Protein AF-0000000087550862 (afdb_homodimer)

InterPro domains:
  IPR000086 NUDIX hydrolase domain [PF00293] (24-166)
  IPR000086 NUDIX hydrolase domain [PS51462] (22-173)
  IPR015797 NUDIX hydrolase-like domain superfamily [SSF55811] (24-175)
  IPR036388 Winged helix-like DNA-binding domain superfamily [G3DSA:1.10.10.10] (176-254)
  IPR036390 Winged helix DNA-binding domain superfamily [SSF46785] (183-249)
  IPR054105 NrtR, DNA-binding winged helix domain [PF21906] (185-243)

Structure (mmCIF, N/CA/C/O backbone):
data_AF-0000000087550862-model_v1
#
loop_
_entity.id
_entity.type
_entity.pdbx_description
1 polymer 'NUDIX domain-containing protein'
#
loop_
_atom_site.group_PDB
_atom_site.id
_atom_site.type_symbol
_atom_site.label_atom_id
_atom_site.label_alt_id
_atom_site.label_comp_id
_atom_site.label_asym_id
_atom_site.label_entity_id
_atom_site.label_seq_id
_atom_site.pdbx_PDB_ins_code
_atom_site.Cartn_x
_atom_site.Cartn_y
_atom_site.Cartn_z
_atom_site.occupancy
_atom_site.B_iso_or_equiv
_atom_site.auth_seq_id
_atom_site.auth_comp_id
_atom_site.auth_asym_id
_atom_site.auth_atom_id
_atom_site.pdbx_PDB_model_num
ATOM 1 N N . MET A 1 1 ? -1.981 -20.734 10.977 1 34.66 1 MET A N 1
ATOM 2 C CA . MET A 1 1 ? -3.361 -20.25 10.992 1 34.66 1 MET A CA 1
ATOM 3 C C . MET A 1 1 ? -4.34 -21.406 10.766 1 34.66 1 MET A C 1
ATOM 5 O O . MET A 1 1 ? -4.234 -22.125 9.766 1 34.66 1 MET A O 1
ATOM 9 N N . LYS A 1 2 ? -5.055 -21.75 11.742 1 40.44 2 LYS A N 1
ATOM 10 C CA . LYS A 1 2 ? -5.965 -22.875 11.664 1 40.44 2 LYS A CA 1
ATOM 11 C C . LYS A 1 2 ? -7.051 -22.641 10.617 1 40.44 2 LYS A C 1
ATOM 13 O O . LYS A 1 2 ? -7.824 -21.688 10.719 1 40.44 2 LYS A O 1
ATOM 18 N N . ILE A 1 3 ? -6.895 -23.094 9.32 1 46.69 3 ILE A N 1
ATOM 19 C CA . ILE A 1 3 ? -7.953 -23.062 8.32 1 46.69 3 ILE A CA 1
ATOM 20 C C . ILE A 1 3 ? -9.203 -23.75 8.875 1 46.69 3 ILE A C 1
ATOM 22 O O . ILE A 1 3 ? -9.148 -24.922 9.266 1 46.69 3 ILE A O 1
ATOM 26 N N . ILE A 1 4 ? -10.07 -22.984 9.398 1 49.31 4 ILE A N 1
ATOM 27 C CA . ILE A 1 4 ? -11.312 -23.531 9.922 1 49.31 4 ILE A CA 1
ATOM 28 C C . ILE A 1 4 ? -12.156 -24.094 8.781 1 49.31 4 ILE A C 1
ATOM 30 O O . ILE A 1 4 ? -12.539 -23.344 7.863 1 49.31 4 ILE A O 1
ATOM 34 N N . ASP A 1 5 ? -12.375 -25.328 8.586 1 55.84 5 ASP A N 1
ATOM 35 C CA . ASP A 1 5 ? -13.141 -26.125 7.645 1 55.84 5 ASP A CA 1
ATOM 36 C C . ASP A 1 5 ? -14.477 -25.469 7.312 1 55.84 5 ASP A C 1
ATOM 38 O O . ASP A 1 5 ? -14.922 -25.5 6.164 1 55.84 5 ASP A O 1
ATOM 42 N N . SER A 1 6 ? -15.078 -24.766 8.297 1 58.38 6 SER A N 1
ATOM 43 C CA . SER A 1 6 ? -16.438 -24.266 8.117 1 58.38 6 SER A CA 1
ATOM 44 C C . SER A 1 6 ? -16.453 -23.078 7.156 1 58.38 6 SER A C 1
ATOM 46 O O . SER A 1 6 ? -17.516 -22.734 6.613 1 58.38 6 SER A O 1
ATOM 48 N N . LYS A 1 7 ? -15.406 -22.641 6.781 1 65.81 7 LYS A N 1
ATOM 49 C CA . LYS A 1 7 ? -15.383 -21.438 5.949 1 65.81 7 LYS A CA 1
ATOM 50 C C . LYS A 1 7 ? -15.016 -21.766 4.508 1 65.81 7 LYS A C 1
ATOM 52 O O . LYS A 1 7 ? -14.977 -20.891 3.65 1 65.81 7 LYS A O 1
ATOM 57 N N . ILE A 1 8 ? -14.906 -22.953 4.234 1 59.59 8 ILE A N 1
ATOM 58 C CA . ILE A 1 8 ? -14.578 -23.344 2.867 1 59.59 8 ILE A CA 1
ATOM 59 C C . ILE A 1 8 ? -15.852 -23.391 2.027 1 59.59 8 ILE A C 1
ATOM 61 O O . ILE A 1 8 ? -16.781 -24.156 2.338 1 59.59 8 ILE A O 1
ATOM 65 N N . LYS A 1 9 ? -16.062 -22.422 1.216 1 60.03 9 LYS A N 1
ATOM 66 C CA . LYS A 1 9 ? -17.188 -22.406 0.282 1 60.03 9 LYS A CA 1
ATOM 67 C C . LYS A 1 9 ? -16.734 -22.812 -1.121 1 60.03 9 LYS A C 1
ATOM 69 O O . LYS A 1 9 ? -15.852 -22.172 -1.702 1 60.03 9 LYS A O 1
ATOM 74 N N . GLN A 1 10 ? -17.359 -23.891 -1.546 1 60.06 10 GLN A N 1
ATOM 75 C CA . GLN A 1 10 ? -16.859 -24.531 -2.76 1 60.06 10 GLN A CA 1
ATOM 76 C C . GLN A 1 10 ? -17.688 -24.125 -3.977 1 60.06 10 GLN A C 1
ATOM 78 O O . GLN A 1 10 ? -17.188 -24.125 -5.105 1 60.06 10 GLN A O 1
ATOM 83 N N . THR A 1 11 ? -18.984 -23.703 -3.637 1 67.5 11 THR A N 1
ATOM 84 C CA . THR A 1 11 ? -19.844 -23.422 -4.793 1 67.5 11 THR A CA 1
ATOM 85 C C . THR A 1 11 ? -20.344 -21.984 -4.77 1 67.5 11 THR A C 1
ATOM 87 O O . THR A 1 11 ? -20.375 -21.344 -3.713 1 67.5 11 THR A O 1
ATOM 90 N N . LEU A 1 12 ? -20.703 -21.516 -5.922 1 74.69 12 LEU A N 1
ATOM 91 C CA . LEU A 1 12 ? -21.281 -20.188 -6.055 1 74.69 12 LEU A CA 1
ATOM 92 C C . LEU A 1 12 ? -22.547 -20.062 -5.223 1 74.69 12 LEU A C 1
ATOM 94 O O . LEU A 1 12 ? -22.797 -19.016 -4.609 1 74.69 12 LEU A O 1
ATOM 98 N N . GLN A 1 13 ? -23.328 -21.156 -5.234 1 76.19 13 GLN A N 1
ATOM 99 C CA . GLN A 1 13 ? -24.547 -21.172 -4.445 1 76.19 13 GLN A CA 1
ATOM 100 C C . GLN A 1 13 ? -24.25 -20.984 -2.959 1 76.19 13 GLN A C 1
ATOM 102 O O . GLN A 1 13 ? -24.922 -20.219 -2.273 1 76.19 13 GLN A O 1
ATOM 107 N N . GLU A 1 14 ? -23.234 -21.688 -2.529 1 76.94 14 GLU A N 1
ATOM 108 C CA . GLU A 1 14 ? -22.828 -21.578 -1.131 1 76.94 14 GLU A CA 1
ATOM 109 C C . GLU A 1 14 ? -22.375 -20.156 -0.799 1 76.94 14 GLU A C 1
ATOM 111 O O . GLU A 1 14 ? -22.656 -19.641 0.286 1 76.94 14 GLU A O 1
ATOM 116 N N . LEU A 1 15 ? -21.75 -19.562 -1.685 1 77.25 15 LEU A N 1
ATOM 117 C CA . LEU A 1 15 ? -21.281 -18.203 -1.495 1 77.25 15 LEU A CA 1
ATOM 118 C C . LEU A 1 15 ? -22.438 -17.219 -1.394 1 77.25 15 LEU A C 1
ATOM 120 O O . LEU A 1 15 ? -22.438 -16.344 -0.538 1 77.25 15 LEU A O 1
ATOM 124 N N . ILE A 1 16 ? -23.438 -17.469 -2.184 1 77.06 16 ILE A N 1
ATOM 125 C CA . ILE A 1 16 ? -24.609 -16.594 -2.205 1 77.06 16 ILE A CA 1
ATOM 126 C C . ILE A 1 16 ? -25.406 -16.766 -0.916 1 77.06 16 ILE A C 1
ATOM 128 O O . ILE A 1 16 ? -25.953 -15.797 -0.374 1 77.06 16 ILE A O 1
ATOM 132 N N . ASP A 1 17 ? -25.375 -17.953 -0.475 1 78.75 17 ASP A N 1
ATOM 133 C CA . ASP A 1 17 ? -26.188 -18.281 0.695 1 78.75 17 ASP A CA 1
ATOM 134 C C . ASP A 1 17 ? -25.5 -17.828 1.981 1 78.75 17 ASP A C 1
ATOM 136 O O . ASP A 1 17 ? -26.141 -17.734 3.033 1 78.75 17 ASP A O 1
ATOM 140 N N . THR A 1 18 ? -24.234 -17.609 1.906 1 79.31 18 THR A N 1
ATOM 141 C CA . THR A 1 18 ? -23.469 -17.203 3.08 1 79.31 18 THR A CA 1
ATOM 142 C C . THR A 1 18 ? -23.812 -15.766 3.467 1 79.31 18 THR A C 1
ATOM 144 O O . THR A 1 18 ? -23.734 -14.859 2.633 1 79.31 18 THR A O 1
ATOM 147 N N . LYS A 1 19 ? -24.234 -15.547 4.664 1 77.69 19 LYS A N 1
ATOM 148 C CA . LYS A 1 19 ? -24.672 -14.234 5.129 1 77.69 19 LYS A CA 1
ATOM 149 C C . LYS A 1 19 ? -23.578 -13.547 5.938 1 77.69 19 LYS A C 1
ATOM 151 O O . LYS A 1 19 ? -23.672 -12.352 6.234 1 77.69 19 LYS A O 1
ATOM 156 N N . ASN A 1 20 ? -22.547 -14.172 6.148 1 86.56 20 ASN A N 1
ATOM 157 C CA . ASN A 1 20 ? -21.578 -13.633 7.102 1 86.56 20 ASN A CA 1
ATOM 158 C C . ASN A 1 20 ? -20.406 -12.977 6.395 1 86.56 20 ASN A C 1
ATOM 160 O O . ASN A 1 20 ? -19.375 -12.688 7.016 1 86.56 20 ASN A O 1
ATOM 164 N N . PHE A 1 21 ? -20.578 -12.656 5.16 1 89.38 21 PHE A N 1
ATOM 165 C CA . PHE A 1 21 ? -19.547 -11.93 4.438 1 89.38 21 PHE A CA 1
ATOM 166 C C . PHE A 1 21 ? -19.688 -10.43 4.648 1 89.38 21 PHE A C 1
ATOM 168 O O . PHE A 1 21 ? -20.797 -9.93 4.883 1 89.38 21 PHE A O 1
ATOM 175 N N . VAL A 1 22 ? -18.562 -9.742 4.672 1 89.19 22 VAL A N 1
ATOM 176 C CA . VAL A 1 22 ? -18.609 -8.297 4.52 1 89.19 22 VAL A CA 1
ATOM 177 C C . VAL A 1 22 ? -19.047 -7.938 3.102 1 89.19 22 VAL A C 1
ATOM 179 O O . VAL A 1 22 ? -18.359 -8.234 2.131 1 89.19 22 VAL A O 1
ATOM 182 N N . PRO A 1 23 ? -20.172 -7.316 2.988 1 88.31 23 PRO A N 1
ATOM 183 C CA . PRO A 1 23 ? -20.688 -7.039 1.645 1 88.31 23 PRO A CA 1
ATOM 184 C C . PRO A 1 23 ? -19.719 -6.199 0.808 1 88.31 23 PRO A C 1
ATOM 186 O O . PRO A 1 23 ? -19.094 -5.273 1.329 1 88.31 23 PRO A O 1
ATOM 189 N N . GLN A 1 24 ? -19.531 -6.574 -0.442 1 89.19 24 GLN A N 1
ATOM 190 C CA . GLN A 1 24 ? -18.875 -5.809 -1.49 1 89.19 24 GLN A CA 1
ATOM 191 C C . GLN A 1 24 ? -17.359 -5.762 -1.264 1 89.19 24 GLN A C 1
ATOM 193 O O . GLN A 1 24 ? -16.656 -4.945 -1.867 1 89.19 24 GLN A O 1
ATOM 198 N N . ILE A 1 25 ? -16.844 -6.586 -0.329 1 92.31 25 ILE A N 1
ATOM 199 C CA . ILE A 1 25 ? -15.406 -6.605 -0.073 1 92.31 25 ILE A CA 1
ATOM 200 C C . ILE A 1 25 ? -14.828 -7.957 -0.487 1 92.31 25 ILE A C 1
ATOM 202 O O . ILE A 1 25 ? -15.414 -9.008 -0.192 1 92.31 25 ILE A O 1
ATOM 206 N N . SER A 1 26 ? -13.766 -7.934 -1.216 1 93.69 26 SER A N 1
ATOM 207 C CA . SER A 1 26 ? -13.031 -9.133 -1.604 1 93.69 26 SER A CA 1
ATOM 208 C C . SER A 1 26 ? -11.531 -8.953 -1.401 1 93.69 26 SER A C 1
ATOM 210 O O . SER A 1 26 ? -11.062 -7.852 -1.112 1 93.69 26 SER A O 1
ATOM 212 N N . VAL A 1 27 ? -10.828 -10.023 -1.396 1 96.75 27 VAL A N 1
ATOM 213 C CA . VAL A 1 27 ? -9.367 -10.031 -1.475 1 96.75 27 VAL A CA 1
ATOM 214 C C . VAL A 1 27 ? -8.922 -10.758 -2.742 1 96.75 27 VAL A C 1
ATOM 216 O O . VAL A 1 27 ? -9.594 -11.68 -3.205 1 96.75 27 VAL A O 1
ATOM 219 N N . ASP A 1 28 ? -7.879 -10.328 -3.312 1 97 28 ASP A N 1
ATOM 220 C CA . ASP A 1 28 ? -7.23 -10.977 -4.445 1 97 28 ASP A CA 1
ATOM 221 C C . ASP A 1 28 ? -5.73 -11.148 -4.199 1 97 28 ASP A C 1
ATOM 223 O O . ASP A 1 28 ? -5.074 -10.227 -3.703 1 97 28 ASP A O 1
ATOM 227 N N . CYS A 1 29 ? -5.234 -12.289 -4.488 1 97.62 29 CYS A N 1
ATOM 228 C CA . CYS A 1 29 ? -3.828 -12.594 -4.258 1 97.62 29 CYS A CA 1
ATOM 229 C C . CYS A 1 29 ? -3.064 -12.672 -5.574 1 97.62 29 CYS A C 1
ATOM 231 O O . CYS A 1 29 ? -3.361 -13.523 -6.418 1 97.62 29 CYS A O 1
ATOM 233 N N . THR A 1 30 ? -2.115 -11.812 -5.773 1 98.19 30 THR A N 1
ATOM 234 C CA . THR A 1 30 ? -1.191 -11.852 -6.898 1 98.19 30 THR A CA 1
ATOM 235 C C . THR A 1 30 ? 0.086 -12.594 -6.527 1 98.19 30 THR A C 1
ATOM 237 O O . THR A 1 30 ? 1.026 -12 -5.996 1 98.19 30 THR A O 1
ATOM 240 N N . ILE A 1 31 ? 0.145 -13.891 -6.793 1 96.62 31 ILE A N 1
ATOM 241 C CA . ILE A 1 31 ? 1.309 -14.695 -6.445 1 96.62 31 ILE A CA 1
ATOM 242 C C . ILE A 1 31 ? 2.277 -14.742 -7.629 1 96.62 31 ILE A C 1
ATOM 244 O O . ILE A 1 31 ? 2.016 -15.406 -8.625 1 96.62 31 ILE A O 1
ATOM 248 N N . PHE A 1 32 ? 3.367 -14.047 -7.48 1 96.81 32 PHE A N 1
ATOM 249 C CA . PHE A 1 32 ? 4.422 -14.078 -8.484 1 96.81 32 PHE A CA 1
ATOM 250 C C . PHE A 1 32 ? 5.355 -15.258 -8.258 1 96.81 32 PHE A C 1
ATOM 252 O O . PHE A 1 32 ? 5.656 -15.609 -7.117 1 96.81 32 PHE A O 1
ATOM 259 N N . GLY A 1 33 ? 5.73 -15.828 -9.336 1 95.06 33 GLY A N 1
ATOM 260 C CA . GLY A 1 33 ? 6.684 -16.938 -9.312 1 95.06 33 GLY A CA 1
ATOM 261 C C . GLY A 1 33 ? 7.902 -16.688 -10.18 1 95.06 33 GLY A C 1
ATOM 262 O O . GLY A 1 33 ? 7.781 -16.219 -11.312 1 95.06 33 GLY A O 1
ATOM 263 N N . PHE A 1 34 ? 9.008 -16.984 -9.609 1 94.44 34 PHE A N 1
ATOM 264 C CA . PHE A 1 34 ? 10.266 -16.844 -10.336 1 94.44 34 PHE A CA 1
ATOM 265 C C . PHE A 1 34 ? 11.016 -18.172 -10.367 1 94.44 34 PHE A C 1
ATOM 267 O O . PHE A 1 34 ? 11.211 -18.812 -9.328 1 94.44 34 PHE A O 1
ATOM 274 N N . HIS A 1 35 ? 11.383 -18.594 -11.555 1 92.19 35 HIS A N 1
ATOM 275 C CA . HIS A 1 35 ? 12.258 -19.734 -11.766 1 92.19 35 HIS A CA 1
ATOM 276 C C . HIS A 1 35 ? 12.922 -19.672 -13.133 1 92.19 35 HIS A C 1
ATOM 278 O O . HIS A 1 35 ? 12.273 -19.375 -14.141 1 92.19 35 HIS A O 1
ATOM 284 N N . ASN A 1 36 ? 14.242 -19.922 -13.156 1 91.25 36 ASN A N 1
ATOM 285 C CA . ASN A 1 36 ? 15 -19.969 -14.406 1 91.25 36 ASN A CA 1
ATOM 286 C C . ASN A 1 36 ? 14.828 -18.688 -15.211 1 91.25 36 ASN A C 1
ATOM 288 O O . ASN A 1 36 ? 14.5 -18.734 -16.406 1 91.25 36 ASN A O 1
ATOM 292 N N . ASN A 1 37 ? 14.836 -17.578 -14.57 1 92.75 37 ASN A N 1
ATOM 293 C CA . ASN A 1 37 ? 14.844 -16.234 -15.164 1 92.75 37 ASN A CA 1
ATOM 294 C C . ASN A 1 37 ? 13.523 -15.922 -15.852 1 92.75 37 ASN A C 1
ATOM 296 O O . ASN A 1 37 ? 13.492 -15.219 -16.859 1 92.75 37 ASN A O 1
ATOM 300 N N . ILE A 1 38 ? 12.5 -16.547 -15.383 1 94.44 38 ILE A N 1
ATOM 301 C CA . ILE A 1 38 ? 11.156 -16.266 -15.867 1 94.44 38 ILE A CA 1
ATOM 302 C C . ILE A 1 38 ? 10.266 -15.859 -14.695 1 94.44 38 ILE A C 1
ATOM 304 O O . ILE A 1 38 ? 10.312 -16.469 -13.625 1 94.44 38 ILE A O 1
ATOM 308 N N . LEU A 1 39 ? 9.586 -14.766 -14.875 1 96.5 39 LEU A N 1
ATOM 309 C CA . LEU A 1 39 ? 8.617 -14.305 -13.883 1 96.5 39 LEU A CA 1
ATOM 310 C C . LEU A 1 39 ? 7.191 -14.602 -14.328 1 96.5 39 LEU A C 1
ATOM 312 O O . LEU A 1 39 ? 6.785 -14.203 -15.422 1 96.5 39 LEU A O 1
ATOM 316 N N . LYS A 1 40 ? 6.484 -15.312 -13.531 1 96.56 40 LYS A N 1
ATOM 317 C CA . LYS A 1 40 ? 5.113 -15.711 -13.844 1 96.56 40 LYS A CA 1
ATOM 318 C C . LYS A 1 40 ? 4.16 -15.297 -12.727 1 96.56 40 LYS A C 1
ATOM 320 O O . LYS A 1 40 ? 4.594 -14.836 -11.664 1 96.56 40 LYS A O 1
ATOM 325 N N . VAL A 1 41 ? 2.918 -15.328 -13 1 97.5 41 VAL A N 1
ATOM 326 C CA . VAL A 1 41 ? 1.868 -15.102 -12.016 1 97.5 41 VAL A CA 1
ATOM 327 C C . VAL A 1 41 ? 0.888 -16.266 -12.023 1 97.5 41 VAL A C 1
ATOM 329 O O . VAL A 1 41 ? 0.574 -16.828 -13.078 1 97.5 41 VAL A O 1
ATOM 332 N N . LEU A 1 42 ? 0.407 -16.656 -10.82 1 95.62 42 LEU A N 1
ATOM 333 C CA . LEU A 1 42 ? -0.523 -17.766 -10.664 1 95.62 42 LEU A CA 1
ATOM 334 C C . LEU A 1 42 ? -1.955 -17.328 -10.938 1 95.62 42 LEU A C 1
ATOM 336 O O . LEU A 1 42 ? -2.439 -16.359 -10.336 1 95.62 42 LEU A O 1
ATOM 340 N N . LEU A 1 43 ? -2.617 -18.016 -11.891 1 95.19 43 LEU A N 1
ATOM 341 C CA . LEU A 1 43 ? -3.992 -17.688 -12.242 1 95.19 43 LEU A CA 1
ATOM 342 C C . LEU A 1 43 ? -4.891 -18.922 -12.156 1 95.19 43 LEU A C 1
ATOM 344 O O . LEU A 1 43 ? -4.402 -20.047 -12.18 1 95.19 43 LEU A O 1
ATOM 348 N N . LEU A 1 44 ? -6.137 -18.641 -11.969 1 91.56 44 LEU A N 1
ATOM 349 C CA . LEU A 1 44 ? -7.18 -19.672 -11.961 1 91.56 44 LEU A CA 1
ATOM 350 C C . LEU A 1 44 ? -8.094 -19.516 -13.172 1 91.56 44 LEU A C 1
ATOM 352 O O . LEU A 1 44 ? -8.445 -18.391 -13.555 1 91.56 44 LEU A O 1
ATOM 356 N N . LYS A 1 45 ? -8.492 -20.609 -13.656 1 88.25 45 LYS A N 1
ATOM 357 C CA . LYS A 1 45 ? -9.375 -20.594 -14.82 1 88.25 45 LYS A CA 1
ATOM 358 C C . LYS A 1 45 ? -10.844 -20.609 -14.398 1 88.25 45 LYS A C 1
ATOM 360 O O . LYS A 1 45 ? -11.227 -21.375 -13.508 1 88.25 45 LYS A O 1
ATOM 365 N N . TYR A 1 46 ? -11.57 -19.641 -14.969 1 77.62 46 TYR A N 1
ATOM 366 C CA . TYR A 1 46 ? -13.031 -19.734 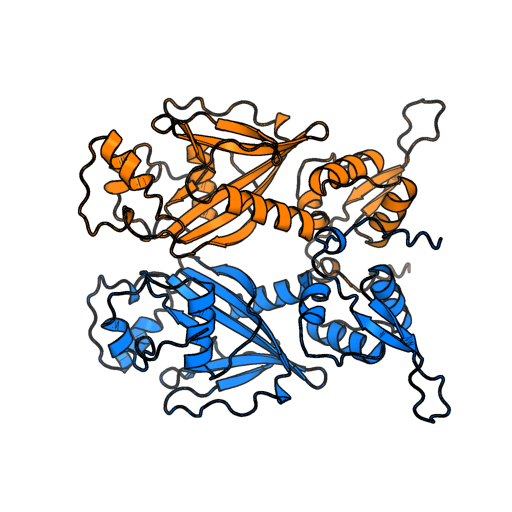-14.961 1 77.62 46 TYR A CA 1
ATOM 367 C C . TYR A 1 46 ? -13.523 -20.547 -16.156 1 77.62 46 TYR A C 1
ATOM 369 O O . TYR A 1 46 ? -13.688 -20.016 -17.25 1 77.62 46 TYR A O 1
ATOM 377 N N . HIS A 1 47 ? -13.852 -21.797 -15.961 1 68.94 47 HIS A N 1
ATOM 378 C CA . HIS A 1 47 ? -14.125 -22.719 -17.062 1 68.94 47 HIS A CA 1
ATOM 379 C C . HIS A 1 47 ? -15.367 -22.297 -17.844 1 68.94 47 HIS A C 1
ATOM 381 O O . HIS A 1 47 ? -15.383 -22.359 -19.062 1 68.94 47 HIS A O 1
ATOM 387 N N . ASP A 1 48 ? -16.281 -21.75 -17.188 1 73.81 48 ASP A N 1
ATOM 388 C CA . ASP A 1 48 ? -17.531 -21.406 -17.844 1 73.81 48 ASP A CA 1
ATOM 389 C C . ASP A 1 48 ? -17.359 -20.188 -18.75 1 73.81 48 ASP A C 1
ATOM 391 O O . ASP A 1 48 ? -18.156 -19.969 -19.656 1 73.81 48 ASP A O 1
ATOM 395 N N . LEU A 1 49 ? -16.344 -19.453 -18.641 1 78.06 49 LEU A N 1
ATOM 396 C CA . LEU A 1 49 ? -16.188 -18.188 -19.344 1 78.06 49 LEU A CA 1
ATOM 397 C C . LEU A 1 49 ? -14.867 -18.125 -20.109 1 78.06 49 LEU A C 1
ATOM 399 O O . LEU A 1 49 ? -14.602 -17.172 -20.828 1 78.06 49 LEU A O 1
ATOM 403 N N . ASP A 1 50 ? -14.078 -19.125 -20.047 1 84.5 50 ASP A N 1
ATOM 404 C CA . ASP A 1 50 ? -12.758 -19.141 -20.672 1 84.5 50 ASP A CA 1
ATOM 405 C C . ASP A 1 50 ? -11.953 -17.906 -20.281 1 84.5 50 ASP A C 1
ATOM 407 O O . ASP A 1 50 ? -11.383 -17.234 -21.141 1 84.5 50 ASP A O 1
ATOM 411 N N . LEU A 1 51 ? -12.117 -17.422 -19.188 1 90 51 LEU A N 1
ATOM 412 C CA . LEU A 1 51 ? -11.359 -16.312 -18.594 1 90 51 LEU A CA 1
ATOM 413 C C . LEU A 1 51 ? -10.492 -16.812 -17.438 1 90 51 LEU A C 1
ATOM 415 O O . LEU A 1 51 ? -10.742 -17.875 -16.891 1 90 51 LEU A O 1
ATOM 419 N N . TRP A 1 52 ? -9.461 -16.047 -17.203 1 93.25 52 TRP A N 1
ATOM 420 C CA . TRP A 1 52 ? -8.578 -16.328 -16.078 1 93.25 52 TRP A CA 1
ATOM 421 C C . TRP A 1 52 ? -8.664 -15.227 -15.016 1 93.25 52 TRP A C 1
ATOM 423 O O . TRP A 1 52 ? -8.945 -14.07 -15.344 1 93.25 52 TRP A O 1
ATOM 433 N N . SER A 1 53 ? -8.445 -15.617 -13.766 1 93.06 53 SER A N 1
ATOM 434 C CA . SER A 1 53 ? -8.508 -14.656 -12.664 1 93.06 53 SER A CA 1
ATOM 435 C C . SER A 1 53 ? -7.43 -14.938 -11.625 1 93.06 53 SER A C 1
ATOM 437 O O . SER A 1 53 ? -6.832 -16.016 -11.617 1 93.06 53 SER A O 1
ATOM 439 N N . LEU A 1 54 ? -7.156 -13.906 -10.852 1 96 54 LEU A N 1
ATOM 440 C CA . LEU A 1 54 ? -6.363 -14.094 -9.641 1 96 54 LEU A CA 1
ATOM 441 C C . LEU A 1 54 ? -7.125 -14.93 -8.617 1 96 54 LEU A C 1
ATOM 443 O O . LEU A 1 54 ? -8.352 -14.875 -8.555 1 96 54 LEU A O 1
ATOM 447 N N . PRO A 1 55 ? -6.379 -15.773 -7.848 1 94.5 55 PRO A N 1
ATOM 448 C CA . PRO A 1 55 ? -7.066 -16.344 -6.684 1 94.5 55 PRO A CA 1
ATOM 449 C C . PRO A 1 55 ? -7.625 -15.273 -5.746 1 94.5 55 PRO A C 1
ATOM 451 O O . PRO A 1 55 ? -6.875 -14.43 -5.258 1 94.5 55 PRO A O 1
ATOM 454 N N . GLY A 1 56 ? -8.844 -15.297 -5.543 1 93.25 56 GLY A N 1
ATOM 455 C CA . GLY A 1 56 ? -9.516 -14.32 -4.688 1 93.25 56 GLY A CA 1
ATOM 456 C C . GLY A 1 56 ? -10.82 -14.836 -4.113 1 93.25 56 GLY A C 1
ATOM 457 O O . GLY A 1 56 ? -11.219 -15.977 -4.379 1 93.25 56 GLY A O 1
ATOM 458 N N . GLY A 1 57 ? -11.43 -14.047 -3.299 1 92.5 57 GLY A N 1
ATOM 459 C CA . GLY A 1 57 ? -12.68 -14.414 -2.648 1 92.5 57 GLY A CA 1
ATOM 460 C C . GLY A 1 57 ? -13.18 -13.359 -1.678 1 92.5 57 GLY A C 1
ATOM 461 O O . GLY A 1 57 ? -12.664 -12.242 -1.652 1 92.5 57 GLY A O 1
ATOM 462 N N . PHE A 1 58 ? -14.203 -13.75 -0.978 1 92.81 58 PHE A N 1
ATOM 463 C CA . PHE A 1 58 ? -14.891 -12.812 -0.102 1 92.81 58 PHE A CA 1
ATOM 464 C C . PHE A 1 58 ? -14.336 -12.891 1.317 1 92.81 58 PHE A C 1
ATOM 466 O O . PHE A 1 58 ? -13.617 -13.828 1.658 1 92.81 58 PHE A O 1
ATOM 473 N N . VAL A 1 59 ? -14.625 -11.836 2.09 1 93.38 59 VAL A N 1
ATOM 474 C CA . VAL A 1 59 ? -14.109 -11.695 3.447 1 93.38 59 VAL A CA 1
ATOM 475 C C . VAL A 1 59 ? -15.234 -11.93 4.453 1 93.38 59 VAL A C 1
ATOM 477 O O . VAL A 1 59 ? -16.297 -11.312 4.355 1 93.38 59 VAL A O 1
ATOM 480 N N . PHE A 1 60 ? -15.008 -12.82 5.379 1 91.56 60 PHE A N 1
ATOM 481 C CA . PHE A 1 60 ? -15.969 -13.031 6.449 1 91.56 60 PHE A CA 1
ATOM 482 C C . PHE A 1 60 ? -15.914 -11.898 7.465 1 91.56 60 PHE A C 1
ATOM 484 O O . PHE A 1 60 ? -14.867 -11.281 7.66 1 91.56 60 PHE A O 1
ATOM 491 N N . ASN A 1 61 ? -16.984 -11.672 8.117 1 88.31 61 ASN A N 1
ATOM 492 C CA . ASN A 1 61 ? -17.078 -10.641 9.148 1 88.31 61 ASN A CA 1
ATOM 493 C C . ASN A 1 61 ? -16.156 -10.938 10.328 1 88.31 61 ASN A C 1
ATOM 495 O O . ASN A 1 61 ? -15.719 -10.016 11.016 1 88.31 61 ASN A O 1
ATOM 499 N N . ASP A 1 62 ? -15.836 -12.148 10.555 1 88.06 62 ASP A N 1
ATOM 500 C CA . ASP A 1 62 ? -15.102 -12.539 11.758 1 88.06 62 ASP A CA 1
ATOM 501 C C . ASP A 1 62 ? -13.656 -12.906 11.422 1 88.06 62 ASP A C 1
ATOM 503 O O . ASP A 1 62 ? -13.047 -13.734 12.102 1 88.06 62 ASP A O 1
ATOM 507 N N . GLU A 1 63 ? -13.078 -12.398 10.32 1 91.38 63 GLU A N 1
ATOM 508 C CA . GLU A 1 63 ? -11.672 -12.625 10 1 91.38 63 GLU A CA 1
ATOM 509 C C . GLU A 1 63 ? -11 -11.344 9.539 1 91.38 63 GLU A C 1
ATOM 511 O O . GLU A 1 63 ? -11.656 -10.445 9.008 1 91.38 63 GLU A O 1
ATOM 516 N N . ASP A 1 64 ? -9.742 -11.312 9.805 1 92 64 ASP A N 1
ATOM 517 C CA . ASP A 1 64 ? -8.938 -10.203 9.297 1 92 64 ASP A CA 1
ATOM 518 C C . ASP A 1 64 ? -8.719 -10.328 7.793 1 92 64 ASP A C 1
ATOM 520 O O . ASP A 1 64 ? -8.82 -11.414 7.23 1 92 64 ASP A O 1
ATOM 524 N N . LEU A 1 65 ? -8.422 -9.156 7.207 1 94.69 65 LEU A N 1
ATOM 525 C CA . LEU A 1 65 ? -8.188 -9.148 5.77 1 94.69 65 LEU A CA 1
ATOM 526 C C . LEU A 1 65 ? -7.066 -10.109 5.395 1 94.69 65 LEU A C 1
ATOM 528 O O . LEU A 1 65 ? -7.184 -10.859 4.426 1 94.69 65 LEU A O 1
ATOM 532 N N . ARG A 1 66 ? -6.012 -10.117 6.137 1 94.38 66 ARG A N 1
ATOM 533 C CA . ARG A 1 66 ? -4.887 -11 5.844 1 94.38 66 ARG A CA 1
ATOM 534 C C . ARG A 1 66 ? -5.293 -12.461 5.984 1 94.38 66 ARG A C 1
ATOM 536 O O . ARG A 1 66 ? -4.871 -13.305 5.191 1 94.38 66 ARG A O 1
ATOM 543 N N . GLU A 1 67 ? -6.016 -12.75 7.008 1 94.31 67 GLU A N 1
ATOM 544 C CA . GLU A 1 67 ? -6.516 -14.109 7.203 1 94.31 67 GLU A CA 1
ATOM 545 C C . GLU A 1 67 ? -7.41 -14.539 6.043 1 94.31 67 GLU A C 1
ATOM 547 O O . GLU A 1 67 ? -7.336 -15.688 5.59 1 94.31 67 GLU A O 1
ATOM 552 N N . ALA A 1 68 ? -8.266 -13.625 5.629 1 95.06 68 ALA A N 1
ATOM 553 C CA . ALA A 1 68 ? -9.117 -13.906 4.48 1 95.06 68 ALA A CA 1
ATOM 554 C C . ALA A 1 68 ? -8.281 -14.227 3.242 1 95.06 68 ALA A C 1
ATOM 556 O O . ALA A 1 68 ? -8.562 -15.18 2.521 1 95.06 68 ALA A O 1
ATOM 557 N N . ALA A 1 69 ? -7.234 -13.438 3.01 1 96.62 69 ALA A N 1
ATOM 558 C CA . ALA A 1 69 ? -6.367 -13.648 1.854 1 96.62 69 ALA A CA 1
ATOM 559 C C . ALA A 1 69 ? -5.699 -15.016 1.911 1 96.62 69 ALA A C 1
ATOM 561 O O . ALA A 1 69 ? -5.699 -15.758 0.922 1 96.62 69 ALA A O 1
ATOM 562 N N . ALA A 1 70 ? -5.191 -15.336 3.094 1 95.44 70 ALA A N 1
ATOM 563 C CA . ALA A 1 70 ? -4.539 -16.625 3.27 1 95.44 70 ALA A CA 1
ATOM 564 C C . ALA A 1 70 ? -5.531 -17.781 3.09 1 95.44 70 ALA A C 1
ATOM 566 O O . ALA A 1 70 ? -5.219 -18.781 2.445 1 95.44 70 ALA A O 1
ATOM 567 N N . ARG A 1 71 ? -6.699 -17.625 3.658 1 93.81 71 ARG A N 1
ATOM 568 C CA . ARG A 1 71 ? -7.723 -18.656 3.564 1 93.81 71 ARG A CA 1
ATOM 569 C C . ARG A 1 71 ? -8.141 -18.891 2.115 1 93.81 71 ARG A C 1
ATOM 571 O O . ARG A 1 71 ? -8.172 -20.031 1.648 1 93.81 71 ARG A O 1
ATOM 578 N N . VAL A 1 72 ? -8.445 -17.844 1.399 1 92.69 72 VAL A N 1
ATOM 579 C CA . VAL A 1 72 ? -8.914 -17.922 0.021 1 92.69 72 VAL A CA 1
ATOM 580 C C . VAL A 1 72 ? -7.824 -18.531 -0.861 1 92.69 72 VAL A C 1
ATOM 582 O O . VAL A 1 72 ? -8.102 -19.359 -1.724 1 92.69 72 VAL A O 1
ATOM 585 N N . LEU A 1 73 ? -6.594 -18.109 -0.624 1 92.94 73 LEU A N 1
ATOM 586 C CA . LEU A 1 73 ? -5.469 -18.656 -1.386 1 92.94 73 LEU A CA 1
ATOM 587 C C . LEU A 1 73 ? -5.352 -20.156 -1.192 1 92.94 73 LEU A C 1
ATOM 589 O O . LEU A 1 73 ? -5.195 -20.906 -2.162 1 92.94 73 LEU A O 1
ATOM 593 N N . TYR A 1 74 ? -5.48 -20.562 -0.014 1 91.19 74 TYR A N 1
ATOM 594 C CA . TYR A 1 74 ? -5.398 -21.984 0.287 1 91.19 74 TYR A CA 1
ATOM 595 C C . TYR A 1 74 ? -6.559 -22.75 -0.343 1 91.19 74 TYR A C 1
ATOM 597 O O . TYR A 1 74 ? -6.363 -23.797 -0.948 1 91.19 74 TYR A O 1
ATOM 605 N N . GLU A 1 75 ? -7.684 -22.203 -0.215 1 86.81 75 GLU A N 1
ATOM 606 C CA . GLU A 1 75 ? -8.883 -22.828 -0.752 1 86.81 75 GLU A CA 1
ATOM 607 C C . GLU A 1 75 ? -8.773 -23.031 -2.262 1 86.81 75 GLU A C 1
ATOM 609 O O . GLU A 1 75 ? -9.18 -24.078 -2.785 1 86.81 75 GLU A O 1
ATOM 614 N N . ARG A 1 76 ? -8.195 -22.047 -2.869 1 87.19 76 ARG A N 1
ATOM 615 C CA . ARG A 1 76 ? -8.219 -22.031 -4.328 1 87.19 76 ARG A CA 1
ATOM 616 C C . ARG A 1 76 ? -7 -22.75 -4.902 1 87.19 76 ARG A C 1
ATOM 618 O O . ARG A 1 76 ? -7.059 -23.297 -6.004 1 87.19 76 ARG A O 1
ATOM 625 N N . THR A 1 77 ? -5.836 -22.734 -4.18 1 88 77 THR A N 1
ATOM 626 C CA . THR A 1 77 ? -4.59 -23.172 -4.801 1 88 77 THR A CA 1
ATOM 627 C C . THR A 1 77 ? -3.867 -24.188 -3.918 1 88 77 THR A C 1
ATOM 629 O O . THR A 1 77 ? -2.912 -24.828 -4.355 1 88 77 THR A O 1
ATOM 632 N N . HIS A 1 78 ? -4.254 -24.297 -2.666 1 87.88 78 HIS A N 1
ATOM 633 C CA . HIS A 1 78 ? -3.635 -25.156 -1.657 1 87.88 78 HIS A CA 1
ATOM 634 C C . HIS A 1 78 ? -2.275 -24.609 -1.234 1 87.88 78 HIS A C 1
ATOM 636 O O . HIS A 1 78 ? -1.534 -25.266 -0.507 1 87.88 78 HIS A O 1
ATOM 642 N N . LEU A 1 79 ? -1.953 -23.469 -1.735 1 89.06 79 LEU A N 1
ATOM 643 C CA . LEU A 1 79 ? -0.756 -22.797 -1.234 1 89.06 79 LEU A CA 1
ATOM 644 C C . LEU A 1 79 ? -0.984 -22.266 0.173 1 89.06 79 LEU A C 1
ATOM 646 O O . LEU A 1 79 ? -2.051 -21.719 0.469 1 89.06 79 LEU A O 1
ATOM 650 N N . LYS A 1 80 ? 0.002 -22.5 1.022 1 88.25 80 LYS A N 1
ATOM 651 C CA . LYS A 1 80 ? -0.101 -22.031 2.4 1 88.25 80 LYS A CA 1
ATOM 652 C C . LYS A 1 80 ? 1.24 -21.5 2.904 1 88.25 80 LYS A C 1
ATOM 654 O O . LYS A 1 80 ? 2.271 -21.703 2.26 1 88.25 80 LYS A O 1
ATOM 659 N N . ASP A 1 81 ? 1.212 -20.703 3.99 1 87.38 81 ASP A N 1
ATOM 660 C CA . ASP A 1 81 ? 2.389 -20.219 4.703 1 87.38 81 ASP A CA 1
ATOM 661 C C . ASP A 1 81 ? 3.223 -19.297 3.814 1 87.38 81 ASP A C 1
ATOM 663 O O . ASP A 1 81 ? 4.453 -19.359 3.828 1 87.38 81 ASP A O 1
ATOM 667 N N . LEU A 1 82 ? 2.549 -18.609 2.967 1 88.44 82 LEU A N 1
ATOM 668 C CA . LEU A 1 82 ? 3.223 -17.594 2.164 1 88.44 82 LEU A CA 1
ATOM 669 C C . LEU A 1 82 ? 3.186 -16.234 2.861 1 88.44 82 LEU A C 1
ATOM 671 O O . LEU A 1 82 ? 2.232 -15.938 3.582 1 88.44 82 LEU A O 1
ATOM 675 N N . PHE A 1 83 ? 4.25 -15.57 2.691 1 88.44 83 PHE A N 1
ATOM 676 C CA . PHE A 1 83 ? 4.238 -14.172 3.107 1 88.44 83 PHE A CA 1
ATOM 677 C C . PHE A 1 83 ? 3.396 -13.328 2.156 1 88.44 83 PHE A C 1
ATOM 679 O O . PHE A 1 83 ? 3.754 -13.164 0.989 1 88.44 83 PHE A O 1
ATOM 686 N N . LEU A 1 84 ? 2.248 -12.867 2.604 1 94.19 84 LEU A N 1
ATOM 687 C CA . LEU A 1 84 ? 1.352 -12.047 1.797 1 94.19 84 LEU A CA 1
ATOM 688 C C . LEU A 1 84 ? 1.461 -10.578 2.189 1 94.19 84 LEU A C 1
ATOM 690 O O . LEU A 1 84 ? 1.27 -10.227 3.357 1 94.19 84 LEU A O 1
ATOM 694 N N . LYS A 1 85 ? 1.811 -9.781 1.247 1 95.38 85 LYS A N 1
ATOM 695 C CA . LYS A 1 85 ? 1.917 -8.344 1.474 1 95.38 85 LYS A CA 1
ATOM 696 C C . LYS A 1 85 ? 0.774 -7.59 0.795 1 95.38 85 LYS A C 1
ATOM 698 O O . LYS A 1 85 ? 0.518 -7.785 -0.395 1 95.38 85 LYS A O 1
ATOM 703 N N . GLN A 1 86 ? 0.078 -6.762 1.596 1 97.19 86 GLN A N 1
ATOM 704 C CA . GLN A 1 86 ? -0.933 -5.887 1.015 1 97.19 86 GLN A CA 1
ATOM 705 C C . GLN A 1 86 ? -0.29 -4.781 0.18 1 97.19 86 GLN A C 1
ATOM 707 O O . GLN A 1 86 ? 0.656 -4.129 0.628 1 97.19 86 GLN A O 1
ATOM 712 N N . PHE A 1 87 ? -0.824 -4.57 -1.112 1 96.62 87 PHE A N 1
ATOM 713 C CA . PHE A 1 87 ? -0.103 -3.564 -1.883 1 96.62 87 PHE A CA 1
ATOM 714 C C . PHE A 1 87 ? -1.056 -2.49 -2.395 1 96.62 87 PHE A C 1
ATOM 716 O O . PHE A 1 87 ? -0.625 -1.396 -2.764 1 96.62 87 PHE A O 1
ATOM 723 N N . HIS A 1 88 ? -2.338 -2.803 -2.43 1 97.44 88 HIS A N 1
ATOM 724 C CA . HIS A 1 88 ? -3.271 -1.795 -2.92 1 97.44 88 HIS A CA 1
ATOM 725 C C . HIS A 1 88 ? -4.715 -2.254 -2.748 1 97.44 88 HIS A C 1
ATOM 727 O O . HIS A 1 88 ? -4.988 -3.455 -2.695 1 97.44 88 HIS A O 1
ATOM 733 N N . THR A 1 89 ? -5.586 -1.33 -2.611 1 97.81 89 THR A N 1
ATOM 734 C CA . THR A 1 89 ? -7.023 -1.586 -2.652 1 97.81 89 THR A CA 1
ATOM 735 C C . THR A 1 89 ? -7.652 -0.943 -3.885 1 97.81 89 THR A C 1
ATOM 737 O O . THR A 1 89 ? -7.426 0.239 -4.156 1 97.81 89 THR A O 1
ATOM 740 N N . PHE A 1 90 ? -8.391 -1.754 -4.598 1 95.75 90 PHE A N 1
ATOM 741 C CA . PHE A 1 90 ? -9.016 -1.316 -5.84 1 95.75 90 PHE A CA 1
ATOM 742 C C . PHE A 1 90 ? -10.516 -1.119 -5.645 1 95.75 90 PHE A C 1
ATOM 744 O O . PHE A 1 90 ? -11.211 -2.014 -5.152 1 95.75 90 PHE A O 1
ATOM 751 N N . GLY A 1 91 ? -11.008 0.079 -5.988 1 90.5 91 GLY A N 1
ATOM 752 C CA . GLY A 1 91 ? -12.414 0.393 -5.777 1 90.5 91 GLY A CA 1
ATOM 753 C C . GLY A 1 91 ? -12.984 1.312 -6.84 1 90.5 91 GLY A C 1
ATOM 754 O O . GLY A 1 91 ? -13.891 2.1 -6.566 1 90.5 91 GLY A O 1
ATOM 755 N N . ARG A 1 92 ? -12.453 1.233 -8.016 1 83.56 92 ARG A N 1
ATOM 756 C CA . ARG A 1 92 ? -13.023 2.039 -9.094 1 83.56 92 ARG A CA 1
ATOM 757 C C . ARG A 1 92 ? -14.469 1.64 -9.375 1 83.56 92 ARG A C 1
ATOM 759 O O . ARG A 1 92 ? -14.828 0.471 -9.234 1 83.56 92 ARG A O 1
ATOM 766 N N . ILE A 1 93 ? -15.273 2.568 -9.766 1 78.31 93 ILE A N 1
ATOM 767 C CA . ILE A 1 93 ? -16.703 2.371 -9.953 1 78.31 93 ILE A CA 1
ATOM 768 C C . ILE A 1 93 ? -16.953 1.367 -11.078 1 78.31 93 ILE A C 1
ATOM 770 O O . ILE A 1 93 ? -17.906 0.602 -11.039 1 78.31 93 ILE A O 1
ATOM 774 N N . ASP A 1 94 ? -16.062 1.281 -12.023 1 73.44 94 ASP A N 1
ATOM 775 C CA . ASP A 1 94 ? -16.312 0.489 -13.219 1 73.44 94 ASP A CA 1
ATOM 776 C C . ASP A 1 94 ? -15.68 -0.896 -13.102 1 73.44 94 ASP A C 1
ATOM 778 O O . ASP A 1 94 ? -15.648 -1.655 -14.07 1 73.44 94 ASP A O 1
ATOM 782 N N . ARG A 1 95 ? -15.156 -1.245 -11.992 1 71.81 95 ARG A N 1
ATOM 783 C CA . ARG A 1 95 ? -14.406 -2.49 -11.891 1 71.81 95 ARG A CA 1
ATOM 784 C C . ARG A 1 95 ? -15.312 -3.697 -12.109 1 71.81 95 ARG A C 1
ATOM 786 O O . ARG A 1 95 ? -14.859 -4.742 -12.586 1 71.81 95 ARG A O 1
ATOM 793 N N . THR A 1 96 ? -16.562 -3.643 -11.703 1 62.09 96 THR A N 1
ATOM 794 C CA . THR A 1 96 ? -17.359 -4.848 -11.836 1 62.09 96 THR A CA 1
ATOM 795 C C . THR A 1 96 ? -18.453 -4.656 -12.883 1 62.09 96 THR A C 1
ATOM 797 O O . THR A 1 96 ? -19.438 -5.402 -12.914 1 62.09 96 THR A O 1
ATOM 800 N N . GLU A 1 97 ? -18.297 -3.615 -13.516 1 60.31 97 GLU A N 1
ATOM 801 C CA . GLU A 1 97 ? -19.312 -3.4 -14.547 1 60.31 97 GLU A CA 1
ATOM 802 C C . GLU A 1 97 ? -19.359 -4.578 -15.516 1 60.31 97 GLU A C 1
ATOM 804 O O . GLU A 1 97 ? -20.422 -4.887 -16.062 1 60.31 97 GLU A O 1
ATOM 809 N N . ASN A 1 98 ? -18.109 -5.137 -15.711 1 57.97 98 ASN A N 1
ATOM 810 C CA . ASN A 1 98 ? -18.219 -6.324 -16.547 1 57.97 98 ASN A CA 1
ATOM 811 C C . ASN A 1 98 ? -18.766 -7.52 -15.766 1 57.97 98 ASN A C 1
ATOM 813 O O . ASN A 1 98 ? -18.031 -8.148 -14.992 1 57.97 98 ASN A O 1
ATOM 817 N N . ASN A 1 99 ? -20 -7.508 -15.383 1 64.5 99 ASN A N 1
ATOM 818 C CA . ASN A 1 99 ? -20.781 -8.305 -14.438 1 64.5 99 ASN A CA 1
ATOM 819 C C . ASN A 1 99 ? -20.453 -9.789 -14.562 1 64.5 99 ASN A C 1
ATOM 821 O O . ASN A 1 99 ? -21.328 -10.586 -14.93 1 64.5 99 ASN A O 1
ATOM 825 N N . ILE A 1 100 ? -19.172 -10.188 -14.492 1 73.69 100 ILE A N 1
ATOM 826 C CA . ILE A 1 100 ? -18.75 -11.586 -14.555 1 73.69 100 ILE A CA 1
ATOM 827 C C . ILE A 1 100 ? -19.531 -12.406 -13.523 1 73.69 100 ILE A C 1
ATOM 829 O O . ILE A 1 100 ? -19.953 -13.531 -13.805 1 73.69 100 ILE A O 1
ATOM 833 N N . HIS A 1 101 ? -19.781 -11.836 -12.414 1 76.69 101 HIS A N 1
ATOM 834 C CA . HIS A 1 101 ? -20.547 -12.539 -11.398 1 76.69 101 HIS A CA 1
ATOM 835 C C . HIS A 1 101 ? -21.969 -12.805 -11.875 1 76.69 101 HIS A C 1
ATOM 837 O O . HIS A 1 101 ? -22.516 -13.883 -11.617 1 76.69 101 HIS A O 1
ATOM 843 N N . GLN A 1 102 ? -22.438 -11.859 -12.562 1 76.5 102 GLN A N 1
ATOM 844 C CA . GLN A 1 102 ? -23.797 -12.031 -13.086 1 76.5 102 GLN A CA 1
ATOM 845 C C . GLN A 1 102 ? -23.828 -13.125 -14.148 1 76.5 102 GLN A C 1
ATOM 847 O O . GLN A 1 102 ? -24.75 -13.938 -14.18 1 76.5 102 GLN A O 1
ATOM 852 N N . ILE A 1 103 ? -22.812 -13.055 -15.008 1 78.56 103 ILE A N 1
ATOM 853 C CA . ILE A 1 103 ? -22.734 -14.055 -16.078 1 78.56 103 ILE A CA 1
ATOM 854 C C . ILE A 1 103 ? -22.562 -15.445 -15.461 1 78.56 103 ILE A C 1
ATOM 856 O O . ILE A 1 103 ? -23.234 -16.391 -15.875 1 78.56 103 ILE A O 1
ATOM 860 N N . LEU A 1 104 ? -21.781 -15.523 -14.445 1 77.81 104 LEU A N 1
ATOM 861 C CA . LEU A 1 104 ? -21.531 -16.812 -13.797 1 77.81 104 LEU A CA 1
AT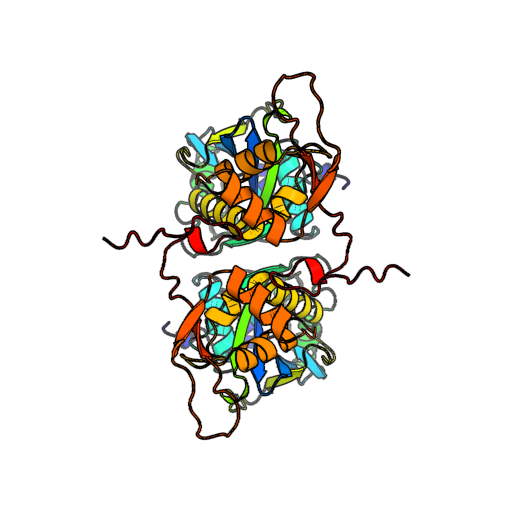OM 862 C C . LEU A 1 104 ? -22.812 -17.312 -13.117 1 77.81 104 LEU A C 1
ATOM 864 O O . LEU A 1 104 ? -23.125 -18.5 -13.195 1 77.81 104 LEU A O 1
ATOM 868 N N . LEU A 1 105 ? -23.484 -16.406 -12.484 1 81 105 LEU A N 1
ATOM 869 C CA . LEU A 1 105 ? -24.734 -16.781 -11.82 1 81 105 LEU A CA 1
ATOM 870 C C . LEU A 1 105 ? -25.781 -17.234 -12.828 1 81 105 LEU A C 1
ATOM 872 O O . LEU A 1 105 ? -26.469 -18.234 -12.609 1 81 105 LEU A O 1
ATOM 876 N N . ARG A 1 106 ? -25.875 -16.578 -13.914 1 81.62 106 ARG A N 1
ATOM 877 C CA . ARG A 1 106 ? -26.812 -16.938 -14.977 1 81.62 106 ARG A CA 1
ATOM 878 C C . ARG A 1 106 ? -26.469 -18.297 -15.578 1 81.62 106 ARG A C 1
ATOM 880 O O . ARG A 1 106 ? -27.344 -19.141 -15.773 1 81.62 106 ARG A O 1
ATOM 887 N N . ASN A 1 107 ? -25.188 -18.453 -15.844 1 81.06 107 ASN A N 1
ATOM 888 C CA . ASN A 1 107 ? -24.734 -19.703 -16.438 1 81.06 107 ASN A CA 1
ATOM 889 C C . ASN A 1 107 ? -25.016 -20.891 -15.523 1 81.06 107 ASN A C 1
ATOM 891 O O . ASN A 1 107 ? -25.297 -21.984 -16 1 81.06 107 ASN A O 1
ATOM 895 N N . LYS A 1 108 ? -25.031 -20.625 -14.219 1 81 108 LYS A N 1
ATOM 896 C CA . LYS A 1 108 ? -25.234 -21.703 -13.25 1 81 108 LYS A CA 1
ATOM 897 C C . LYS A 1 108 ? -26.688 -21.797 -12.828 1 81 108 LYS A C 1
ATOM 899 O O . LYS A 1 108 ? -27.062 -22.656 -12.016 1 81 108 LYS A O 1
ATOM 904 N N . GLY A 1 109 ? -27.531 -20.875 -13.344 1 82.75 109 GLY A N 1
ATOM 905 C CA . GLY A 1 109 ? -28.953 -20.875 -13.07 1 82.75 109 GLY A CA 1
ATOM 906 C C . GLY A 1 109 ? -29.281 -20.5 -11.641 1 82.75 109 GLY A C 1
ATOM 907 O O . GLY A 1 109 ? -30.25 -21.016 -11.062 1 82.75 109 GLY A O 1
ATOM 908 N N . ILE A 1 110 ? -28.406 -19.719 -11.078 1 83.94 110 ILE A N 1
ATOM 909 C CA . ILE A 1 110 ? -28.625 -19.297 -9.695 1 83.94 110 ILE A CA 1
ATOM 910 C C . ILE A 1 110 ? -29.391 -17.969 -9.672 1 83.94 110 ILE A C 1
ATOM 912 O O . ILE A 1 110 ? -28.938 -16.984 -10.266 1 83.94 110 ILE A O 1
ATOM 916 N N . GLU A 1 111 ? -30.562 -17.969 -9.078 1 85.44 111 GLU A N 1
ATOM 917 C CA . GLU A 1 111 ? -31.359 -16.75 -8.953 1 85.44 111 GLU A CA 1
ATOM 918 C C . GLU A 1 111 ? -30.984 -15.969 -7.703 1 85.44 111 GLU A C 1
ATOM 920 O O . GLU A 1 111 ? -30.953 -16.516 -6.602 1 85.44 111 GLU A O 1
ATOM 925 N N . VAL A 1 112 ? -30.641 -14.805 -7.898 1 83.56 112 VAL A N 1
ATOM 926 C CA . VAL A 1 112 ? -30.266 -13.914 -6.809 1 83.56 112 VAL A CA 1
ATOM 927 C C . VAL A 1 112 ? -31.078 -12.617 -6.895 1 83.56 112 VAL A C 1
ATOM 929 O O . VAL A 1 112 ? -31.406 -12.164 -7.988 1 83.56 112 VAL A O 1
ATOM 932 N N . SER A 1 113 ? -31.516 -12.148 -5.711 1 85.38 113 SER A N 1
ATOM 933 C CA . SER A 1 113 ? -32.25 -10.883 -5.664 1 85.38 113 SER A CA 1
ATOM 934 C C . SER A 1 113 ? -31.453 -9.766 -6.328 1 85.38 113 SER A C 1
ATOM 936 O O . SER A 1 113 ? -30.219 -9.719 -6.227 1 85.38 113 SER A O 1
ATOM 938 N N . LYS A 1 114 ? -32.188 -8.859 -6.973 1 79.69 114 LYS A N 1
ATOM 939 C CA . LYS A 1 114 ? -31.547 -7.762 -7.699 1 79.69 114 LYS A CA 1
ATOM 940 C C . LYS A 1 114 ? -30.766 -6.859 -6.762 1 79.69 114 LYS A C 1
ATOM 942 O O . LYS A 1 114 ? -29.781 -6.223 -7.176 1 79.69 114 LYS A O 1
ATOM 947 N N . ASP A 1 115 ? -31.094 -6.887 -5.48 1 79.81 115 ASP A N 1
ATOM 948 C CA . ASP A 1 115 ? -30.469 -5.98 -4.523 1 79.81 115 ASP A CA 1
ATOM 949 C C . ASP A 1 115 ? -29.312 -6.664 -3.787 1 79.81 115 ASP A C 1
ATOM 951 O O . ASP A 1 115 ? -28.719 -6.082 -2.877 1 79.81 115 ASP A O 1
ATOM 955 N N . HIS A 1 116 ? -29.078 -7.891 -4.18 1 82.62 116 HIS A N 1
ATOM 956 C CA . HIS A 1 116 ? -27.984 -8.609 -3.553 1 82.62 116 HIS A CA 1
ATOM 957 C C . HIS A 1 116 ? -26.641 -7.934 -3.838 1 82.62 116 HIS A C 1
ATOM 959 O O . HIS A 1 116 ? -26.406 -7.484 -4.957 1 82.62 116 HIS A O 1
ATOM 965 N N . TRP A 1 117 ? -25.766 -7.895 -2.816 1 80.31 117 TRP A N 1
ATOM 966 C CA . TRP A 1 117 ? -24.531 -7.129 -2.908 1 80.31 117 TRP A CA 1
ATOM 967 C C . TRP A 1 117 ? -23.609 -7.711 -3.98 1 80.31 117 TRP A C 1
ATOM 969 O O . TRP A 1 117 ? -22.703 -7.031 -4.461 1 80.31 117 TRP A O 1
ATOM 979 N N . ILE A 1 118 ? -23.891 -8.977 -4.406 1 79.38 118 ILE A N 1
ATOM 980 C CA . ILE A 1 118 ? -23.047 -9.656 -5.387 1 79.38 118 ILE A CA 1
ATOM 981 C C . ILE A 1 118 ? -23.125 -8.93 -6.727 1 79.38 118 ILE A C 1
ATOM 983 O O . ILE A 1 118 ? -22.281 -9.141 -7.602 1 79.38 118 ILE A O 1
ATOM 987 N N . PHE A 1 119 ? -24.219 -8.125 -6.895 1 79.06 119 PHE A N 1
ATOM 988 C CA . PHE A 1 119 ? -24.406 -7.41 -8.148 1 79.06 119 PHE A CA 1
ATOM 989 C C . PHE A 1 119 ? -23.859 -5.988 -8.055 1 79.06 119 PHE A C 1
ATOM 991 O O . PHE A 1 119 ? -23.891 -5.242 -9.039 1 79.06 119 PHE A O 1
ATOM 998 N N . GLN A 1 120 ? -23.359 -5.668 -6.895 1 80.44 120 GLN A N 1
ATOM 999 C CA . GLN A 1 120 ? -22.812 -4.332 -6.68 1 80.44 120 GLN A CA 1
ATOM 1000 C C . GLN A 1 120 ? -21.312 -4.305 -6.953 1 80.44 120 GLN A C 1
ATOM 1002 O O . GLN A 1 120 ? -20.703 -5.344 -7.223 1 80.44 120 GLN A O 1
ATOM 1007 N N . ARG A 1 121 ? -20.766 -3.141 -6.93 1 81.69 121 ARG A N 1
ATOM 1008 C CA . ARG A 1 121 ? -19.328 -2.984 -7.117 1 81.69 121 ARG A CA 1
ATOM 1009 C C . ARG A 1 121 ? -18.562 -3.594 -5.949 1 81.69 121 ARG A C 1
ATOM 1011 O O . ARG A 1 121 ? -19 -3.521 -4.801 1 81.69 121 ARG A O 1
ATOM 1018 N N . PHE A 1 122 ? -17.438 -4.18 -6.359 1 86.88 122 PHE A N 1
ATOM 1019 C CA . PHE A 1 122 ? -16.594 -4.742 -5.324 1 86.88 122 PHE A CA 1
ATOM 1020 C C . PHE A 1 122 ? -15.367 -3.857 -5.09 1 86.88 122 PHE A C 1
ATOM 1022 O O . PHE A 1 122 ? -14.812 -3.291 -6.039 1 86.88 122 PHE A O 1
ATOM 1029 N N . ILE A 1 123 ? -15.031 -3.729 -3.883 1 93 123 ILE A N 1
ATOM 1030 C CA . ILE A 1 123 ? -13.734 -3.215 -3.443 1 93 123 ILE A CA 1
ATOM 1031 C C . ILE A 1 123 ? -12.828 -4.375 -3.053 1 93 123 ILE A C 1
ATOM 1033 O O . ILE A 1 123 ? -13.172 -5.18 -2.186 1 93 123 ILE A O 1
ATOM 1037 N N . THR A 1 124 ? -11.727 -4.516 -3.717 1 95.5 124 THR A N 1
ATOM 1038 C CA . THR A 1 124 ? -10.859 -5.66 -3.451 1 95.5 124 THR A CA 1
ATOM 1039 C C . THR A 1 124 ? -9.523 -5.203 -2.873 1 95.5 124 THR A C 1
ATOM 1041 O O . THR A 1 124 ? -8.922 -4.254 -3.373 1 95.5 124 THR A O 1
ATOM 1044 N N . VAL A 1 125 ? -9.148 -5.785 -1.761 1 97.81 125 VAL A N 1
ATOM 1045 C CA . VAL A 1 125 ? -7.82 -5.594 -1.182 1 97.81 125 VAL A CA 1
ATOM 1046 C C . VAL A 1 125 ? -6.848 -6.609 -1.771 1 97.81 125 VAL A C 1
ATOM 1048 O O . VAL A 1 125 ? -7.051 -7.82 -1.649 1 97.81 125 VAL A O 1
ATOM 1051 N N . ALA A 1 126 ? -5.816 -6.094 -2.387 1 98.44 126 ALA A N 1
ATOM 1052 C CA . ALA A 1 126 ? -4.902 -6.961 -3.127 1 98.44 126 ALA A CA 1
ATOM 1053 C C . ALA A 1 126 ? -3.648 -7.258 -2.314 1 98.44 126 ALA A C 1
ATOM 1055 O O . ALA A 1 126 ? -3.102 -6.367 -1.655 1 98.44 126 ALA A O 1
ATOM 1056 N N . TYR A 1 127 ? -3.266 -8.484 -2.357 1 98 127 TYR A N 1
ATOM 1057 C CA . TYR A 1 127 ? -2.055 -8.992 -1.725 1 98 127 TYR A CA 1
ATOM 1058 C C . TYR A 1 127 ? -1.108 -9.586 -2.76 1 98 127 TYR A C 1
ATOM 1060 O O . TYR A 1 127 ? -1.545 -10.047 -3.818 1 98 127 TYR A O 1
ATOM 1068 N N . CYS A 1 128 ? 0.159 -9.57 -2.439 1 97.38 128 CYS A N 1
ATOM 1069 C CA . CYS A 1 128 ? 1.097 -10.211 -3.354 1 97.38 128 CYS A CA 1
ATOM 1070 C C . CYS A 1 128 ? 2.15 -11 -2.586 1 97.38 128 CYS A C 1
ATOM 1072 O O . CYS A 1 128 ? 2.303 -10.836 -1.376 1 97.38 128 CYS A O 1
ATOM 1074 N N . SER A 1 129 ? 2.732 -11.953 -3.232 1 95.19 129 SER A N 1
ATOM 1075 C CA . SER A 1 129 ? 3.875 -12.742 -2.771 1 95.19 129 SER A CA 1
ATOM 1076 C C . SER A 1 129 ? 4.809 -13.086 -3.926 1 95.19 129 SER A C 1
ATOM 1078 O O . SER A 1 129 ? 4.43 -12.977 -5.094 1 95.19 129 SER A O 1
ATOM 1080 N N . LEU A 1 130 ? 6.039 -13.398 -3.605 1 94.88 130 LEU A N 1
ATOM 1081 C CA . LEU A 1 130 ? 7.07 -13.828 -4.543 1 94.88 130 LEU A CA 1
ATOM 1082 C C . LEU A 1 130 ? 7.66 -15.172 -4.125 1 94.88 130 LEU A C 1
ATOM 1084 O O . LEU A 1 130 ? 8.258 -15.281 -3.051 1 94.88 130 LEU A O 1
ATOM 1088 N N . ILE A 1 131 ? 7.449 -16.188 -4.977 1 93.38 131 ILE A N 1
ATOM 1089 C CA . ILE A 1 131 ? 7.863 -17.531 -4.59 1 93.38 131 ILE A CA 1
ATOM 1090 C C . ILE A 1 131 ? 8.555 -18.219 -5.762 1 93.38 131 ILE A C 1
ATOM 1092 O O . ILE A 1 131 ? 8.609 -17.672 -6.867 1 93.38 131 ILE A O 1
ATOM 1096 N N . ASP A 1 132 ? 9.203 -19.422 -5.465 1 92.12 132 ASP A N 1
ATOM 1097 C CA . ASP A 1 132 ? 9.719 -20.297 -6.508 1 92.12 132 ASP A CA 1
ATOM 1098 C C . ASP A 1 132 ? 8.609 -21.156 -7.094 1 92.12 132 ASP A C 1
ATOM 1100 O O . ASP A 1 132 ? 8.094 -22.062 -6.422 1 92.12 132 ASP A O 1
ATOM 1104 N N . PHE A 1 133 ? 8.219 -20.875 -8.312 1 89.25 133 PHE A N 1
ATOM 1105 C CA . PHE A 1 133 ? 7.055 -21.578 -8.844 1 89.25 133 PHE A CA 1
ATOM 1106 C C . PHE A 1 133 ? 7.418 -23 -9.227 1 89.25 133 PHE A C 1
ATOM 1108 O O . PHE A 1 133 ? 6.539 -23.812 -9.555 1 89.25 133 PHE A O 1
ATOM 1115 N N . SER A 1 134 ? 8.703 -23.391 -9.219 1 84.88 134 SER A N 1
ATOM 1116 C CA . SER A 1 134 ? 9.094 -24.781 -9.484 1 84.88 134 SER A CA 1
ATOM 1117 C C . SER A 1 134 ? 8.695 -25.688 -8.328 1 84.88 134 SER A C 1
ATOM 1119 O O . SER A 1 134 ? 8.609 -26.906 -8.492 1 84.88 134 SER A O 1
ATOM 1121 N N . ILE A 1 135 ? 8.508 -25.125 -7.199 1 72.5 135 ILE A N 1
ATOM 1122 C CA . ILE A 1 135 ? 8.195 -25.922 -6.016 1 72.5 135 ILE A CA 1
ATOM 1123 C C . ILE A 1 135 ? 6.684 -26.125 -5.918 1 72.5 135 ILE A C 1
ATOM 1125 O O . ILE A 1 135 ? 6.219 -26.953 -5.137 1 72.5 135 ILE A O 1
ATOM 1129 N N . THR A 1 136 ? 5.863 -25.422 -6.617 1 64.12 136 THR A N 1
ATOM 1130 C CA . THR A 1 136 ? 4.41 -25.438 -6.461 1 64.12 136 THR A CA 1
ATOM 1131 C C . THR A 1 136 ? 3.762 -26.281 -7.555 1 64.12 136 THR A C 1
ATOM 1133 O O . THR A 1 136 ? 2.537 -26.297 -7.695 1 64.12 136 THR A O 1
ATOM 1136 N N . HIS A 1 137 ? 4.27 -27.344 -8.102 1 60.66 137 HIS A N 1
ATOM 1137 C CA . HIS A 1 137 ? 3.744 -28.062 -9.266 1 60.66 137 HIS A CA 1
ATOM 1138 C C . HIS A 1 137 ? 2.377 -28.672 -8.969 1 60.66 137 HIS A C 1
ATOM 1140 O O . HIS A 1 137 ? 1.721 -29.188 -9.867 1 60.66 137 HIS A O 1
ATOM 1146 N N . THR A 1 138 ? 1.996 -28.797 -7.688 1 54.62 138 THR A N 1
ATOM 1147 C CA . THR A 1 138 ? 0.806 -29.625 -7.547 1 54.62 138 THR A CA 1
ATOM 1148 C C . THR A 1 138 ? -0.368 -28.812 -7.02 1 54.62 138 THR A C 1
ATOM 1150 O O . THR A 1 138 ? -0.303 -28.25 -5.922 1 54.62 138 THR A O 1
ATOM 1153 N N . PHE A 1 139 ? -1.002 -28.172 -8.039 1 61.25 139 PHE A N 1
ATOM 1154 C CA . PHE A 1 139 ? -2.232 -27.547 -7.562 1 61.25 139 PHE A CA 1
ATOM 1155 C C . PHE A 1 139 ? -3.391 -28.531 -7.605 1 61.25 139 PHE A C 1
ATOM 1157 O O . PHE A 1 139 ? -3.402 -29.453 -8.43 1 61.25 139 PHE A O 1
ATOM 1164 N N . PRO A 1 140 ? -4.062 -28.562 -6.434 1 53.31 140 PRO A N 1
ATOM 1165 C CA . PRO A 1 140 ? -5.188 -29.5 -6.445 1 53.31 140 PRO A CA 1
ATOM 1166 C C . PRO A 1 140 ? -6.039 -29.391 -7.707 1 53.31 140 PRO A C 1
ATOM 1168 O O . PRO A 1 140 ? -6.176 -28.297 -8.266 1 53.31 140 PRO A O 1
ATOM 1171 N N . ASP A 1 141 ? -5.926 -30.359 -8.523 1 49.62 141 ASP A N 1
ATOM 1172 C CA . ASP A 1 141 ? -6.973 -30.484 -9.531 1 49.62 141 ASP A CA 1
ATOM 1173 C C . ASP A 1 141 ? -8.359 -30.406 -8.898 1 49.62 141 ASP A C 1
ATOM 1175 O O . ASP A 1 141 ? -8.922 -31.422 -8.492 1 49.62 141 ASP A O 1
ATOM 1179 N N . SER A 1 142 ? -8.461 -29.516 -7.957 1 47.53 142 SER A N 1
ATOM 1180 C CA . SER A 1 142 ? -9.875 -29.594 -7.613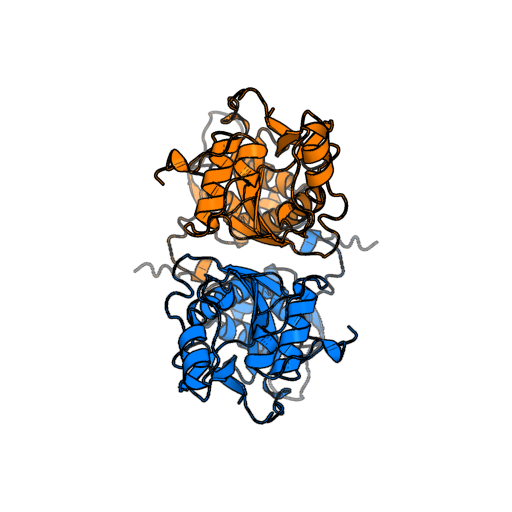 1 47.53 142 SER A CA 1
ATOM 1181 C C . SER A 1 142 ? -10.758 -29.469 -8.852 1 47.53 142 SER A C 1
ATOM 1183 O O . SER A 1 142 ? -10.32 -28.922 -9.875 1 47.53 142 SER A O 1
ATOM 1185 N N . PHE A 1 143 ? -11.805 -30.219 -8.867 1 46.31 143 PHE A N 1
ATOM 1186 C CA . PHE A 1 143 ? -12.766 -30.469 -9.93 1 46.31 143 PHE A CA 1
ATOM 1187 C C . PHE A 1 143 ? -12.992 -29.219 -10.758 1 46.31 143 PHE A C 1
ATOM 1189 O O . PHE A 1 143 ? -13.227 -29.281 -11.969 1 46.31 143 PHE A O 1
ATOM 1196 N N . ASN A 1 144 ? -13 -27.969 -10.188 1 51.81 144 ASN A N 1
ATOM 1197 C CA . ASN A 1 144 ? -13.633 -26.906 -10.969 1 51.81 144 ASN A CA 1
ATOM 1198 C C . ASN A 1 144 ? -12.641 -25.781 -11.297 1 51.81 144 ASN A C 1
ATOM 1200 O O . ASN A 1 144 ? -12.969 -24.859 -12.047 1 51.81 144 ASN A O 1
ATOM 1204 N N . GLU A 1 145 ? -11.414 -25.859 -10.68 1 63.03 145 GLU A N 1
ATOM 1205 C CA . GLU A 1 145 ? -10.594 -24.719 -11.078 1 63.03 145 GLU A CA 1
ATOM 1206 C C . GLU A 1 145 ? -9.164 -25.156 -11.398 1 63.03 145 GLU A C 1
ATOM 1208 O O . GLU A 1 145 ? -8.586 -25.984 -10.695 1 63.03 145 GLU A O 1
ATOM 1213 N N . THR A 1 146 ? -8.734 -24.984 -12.609 1 80.69 146 THR A N 1
ATOM 1214 C CA . THR A 1 146 ? -7.367 -25.172 -13.078 1 80.69 146 THR A CA 1
ATOM 1215 C C . THR A 1 146 ? -6.496 -23.969 -12.711 1 80.69 146 THR A C 1
ATOM 1217 O O . THR A 1 146 ? -6.918 -22.812 -12.867 1 80.69 146 THR A O 1
ATOM 1220 N N . CYS A 1 147 ? -5.465 -24.266 -12.031 1 88.38 147 CYS A N 1
ATOM 1221 C CA . CYS A 1 147 ? -4.465 -23.25 -11.734 1 88.38 147 CYS A CA 1
ATOM 1222 C C . CYS A 1 147 ? -3.26 -23.375 -12.656 1 88.38 147 CYS A C 1
ATOM 1224 O O . CYS A 1 147 ? -2.762 -24.484 -12.891 1 88.38 147 CYS A O 1
ATOM 1226 N N . GLU A 1 148 ? -2.812 -22.328 -13.195 1 91.31 148 GLU A N 1
ATOM 1227 C CA . GLU A 1 148 ? -1.651 -22.328 -14.078 1 91.31 148 GLU A CA 1
ATOM 1228 C C . GLU A 1 148 ? -0.809 -21.062 -13.891 1 91.31 148 GLU A C 1
ATOM 1230 O O . GLU A 1 148 ? -1.318 -20.031 -13.453 1 91.31 148 GLU A O 1
ATOM 1235 N N . TRP A 1 149 ? 0.401 -21.219 -14.164 1 95 149 TRP A N 1
ATOM 1236 C CA . TRP A 1 149 ? 1.33 -20.094 -14.164 1 95 149 TRP A CA 1
ATOM 1237 C C . TRP A 1 149 ? 1.396 -19.438 -15.539 1 95 149 TRP A C 1
ATOM 1239 O O . TRP A 1 149 ? 1.531 -20.125 -16.547 1 95 149 TRP A O 1
ATOM 1249 N N . PHE A 1 150 ? 1.297 -18.109 -15.578 1 96.31 150 PHE A N 1
ATOM 1250 C CA . PHE A 1 150 ? 1.406 -17.344 -16.812 1 96.31 150 PHE A CA 1
ATOM 1251 C C . PHE A 1 150 ? 2.529 -16.328 -16.719 1 96.31 150 PHE A C 1
ATOM 1253 O O . PHE A 1 150 ? 2.709 -15.688 -15.672 1 96.31 150 PHE A O 1
ATOM 1260 N N . GLU A 1 151 ? 3.277 -16.188 -17.797 1 97.25 151 GLU A N 1
ATOM 1261 C CA . GLU A 1 151 ? 4.281 -15.117 -17.812 1 97.25 151 GLU A CA 1
ATOM 1262 C C . GLU A 1 151 ? 3.637 -13.75 -17.625 1 97.25 151 GLU A C 1
ATOM 1264 O O . GLU A 1 151 ? 2.6 -13.461 -18.219 1 97.25 151 GLU A O 1
ATOM 1269 N N . VAL A 1 152 ? 4.266 -12.875 -16.797 1 97 152 VAL A N 1
ATOM 1270 C CA . VAL A 1 152 ? 3.666 -11.594 -16.453 1 97 152 VAL A CA 1
ATOM 1271 C C . VAL A 1 152 ? 3.539 -10.711 -17.688 1 97 152 VAL A C 1
ATOM 1273 O O . VAL A 1 152 ? 2.664 -9.85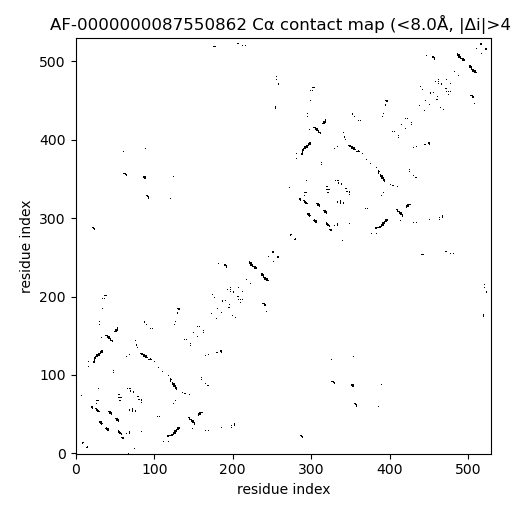2 -17.766 1 97 152 VAL A O 1
ATOM 1276 N N . ASN A 1 153 ? 4.352 -10.938 -18.703 1 94.62 153 ASN A N 1
ATOM 1277 C CA . ASN A 1 153 ? 4.316 -10.148 -19.938 1 94.62 153 ASN A CA 1
ATOM 1278 C C . ASN A 1 153 ? 3.455 -10.812 -21 1 94.62 153 ASN A C 1
ATOM 1280 O O . ASN A 1 153 ? 3.375 -10.328 -22.125 1 94.62 153 ASN A O 1
ATOM 1284 N N . ASN A 1 154 ? 2.842 -11.867 -20.734 1 96.44 154 ASN A N 1
ATOM 1285 C CA . ASN A 1 154 ? 1.984 -12.609 -21.656 1 96.44 154 ASN A CA 1
ATOM 1286 C C . ASN A 1 154 ? 0.771 -13.195 -20.938 1 96.44 154 ASN A C 1
ATOM 1288 O O . ASN A 1 154 ? 0.62 -14.414 -20.859 1 96.44 154 ASN A O 1
ATOM 1292 N N . LEU A 1 155 ? -0.104 -12.328 -20.562 1 97.56 155 LEU A N 1
ATOM 1293 C CA . LEU A 1 155 ? -1.274 -12.734 -19.797 1 97.56 155 LEU A CA 1
ATOM 1294 C C . LEU A 1 155 ? -2.406 -13.18 -20.719 1 97.56 155 LEU A C 1
ATOM 1296 O O . LEU A 1 155 ? -2.549 -12.648 -21.828 1 97.56 155 LEU A O 1
ATOM 1300 N N . PRO A 1 156 ? -3.178 -14.062 -20.281 1 96.19 156 PRO A N 1
ATOM 1301 C CA . PRO A 1 156 ? -4.379 -14.438 -21.031 1 96.19 156 PRO A CA 1
ATOM 1302 C C . PRO A 1 156 ? -5.516 -13.438 -20.859 1 96.19 156 PRO A C 1
ATOM 1304 O O . PRO A 1 156 ? -5.312 -12.352 -20.312 1 96.19 156 PRO A O 1
ATOM 1307 N N . ASP A 1 157 ? -6.656 -13.758 -21.484 1 94.06 157 ASP A N 1
ATOM 1308 C CA . ASP A 1 157 ? -7.84 -12.938 -21.234 1 94.06 157 ASP A CA 1
ATOM 1309 C C . ASP A 1 157 ? -8.234 -12.992 -19.766 1 94.06 157 ASP A C 1
ATOM 1311 O O . ASP A 1 157 ? -8.508 -14.07 -19.219 1 94.06 157 ASP A O 1
ATOM 1315 N N . MET A 1 158 ? -8.305 -11.875 -19.156 1 93.12 158 MET A N 1
ATOM 1316 C CA . MET A 1 158 ? -8.461 -11.797 -17.703 1 93.12 158 MET A CA 1
ATOM 1317 C C . MET A 1 158 ? -9.898 -11.438 -17.344 1 93.12 158 MET A C 1
ATOM 1319 O O . MET A 1 158 ? -10.562 -10.695 -18.062 1 93.12 158 MET A O 1
ATOM 1323 N N . ALA A 1 159 ? -10.305 -11.977 -16.203 1 89.19 159 ALA A N 1
ATOM 1324 C CA . ALA A 1 159 ? -11.586 -11.586 -15.625 1 89.19 159 ALA A CA 1
ATOM 1325 C C . ALA A 1 159 ? -11.461 -10.258 -14.875 1 89.19 159 ALA A C 1
ATOM 1327 O O . ALA A 1 159 ? -10.422 -9.961 -14.281 1 89.19 159 ALA A O 1
ATOM 1328 N N . PHE A 1 160 ? -12.539 -9.492 -14.945 1 88.38 160 PHE A N 1
ATOM 1329 C CA . PHE A 1 160 ? -12.609 -8.234 -14.211 1 88.38 160 PHE A CA 1
ATOM 1330 C C . PHE A 1 160 ? -11.477 -7.309 -14.617 1 88.38 160 PHE A C 1
ATOM 1332 O O . PHE A 1 160 ? -11.227 -7.105 -15.812 1 88.38 160 PHE A O 1
ATOM 1339 N N . ASP A 1 161 ? -10.891 -6.656 -13.656 1 91.69 161 ASP A N 1
ATOM 1340 C CA . ASP A 1 161 ? -9.734 -5.801 -13.914 1 91.69 161 ASP A CA 1
ATOM 1341 C C . ASP A 1 161 ? -8.461 -6.402 -13.336 1 91.69 161 ASP A C 1
ATOM 1343 O O . ASP A 1 161 ? -7.582 -5.676 -12.867 1 91.69 161 ASP A O 1
ATOM 1347 N N . HIS A 1 162 ? -8.43 -7.695 -13.336 1 94.94 162 HIS A N 1
ATOM 1348 C CA . HIS A 1 162 ? -7.316 -8.367 -12.672 1 94.94 162 HIS A CA 1
ATOM 1349 C C . HIS A 1 162 ? -6 -8.102 -13.391 1 94.94 162 HIS A C 1
ATOM 1351 O O . HIS A 1 162 ? -4.93 -8.18 -12.781 1 94.94 162 HIS A O 1
ATOM 1357 N N . HIS A 1 163 ? -6.07 -7.809 -14.695 1 95.56 163 HIS A N 1
ATOM 1358 C CA . HIS A 1 163 ? -4.848 -7.41 -15.383 1 95.56 163 HIS A CA 1
ATOM 1359 C C . HIS A 1 163 ? -4.242 -6.164 -14.742 1 95.56 163 HIS A C 1
ATOM 1361 O O . HIS A 1 163 ? -3.02 -6.055 -14.625 1 95.56 163 HIS A O 1
ATOM 1367 N N . ARG A 1 164 ? -5.074 -5.266 -14.336 1 95 164 ARG A N 1
ATOM 1368 C CA . ARG A 1 164 ? -4.613 -4.051 -13.664 1 95 164 ARG A CA 1
ATOM 1369 C C . ARG A 1 164 ? -4.031 -4.371 -12.289 1 95 164 ARG A C 1
ATOM 1371 O O . ARG A 1 164 ? -3.041 -3.768 -11.875 1 95 164 ARG A O 1
ATOM 1378 N N . ILE A 1 165 ? -4.664 -5.273 -11.602 1 97.19 165 ILE A N 1
ATOM 1379 C CA . ILE A 1 165 ? -4.172 -5.68 -10.289 1 97.19 165 ILE A CA 1
ATOM 1380 C C . ILE A 1 165 ? -2.777 -6.289 -10.43 1 97.19 165 ILE A C 1
ATOM 1382 O O . ILE A 1 165 ? -1.872 -5.961 -9.656 1 97.19 165 ILE A O 1
ATOM 1386 N N . ILE A 1 166 ? -2.586 -7.102 -11.445 1 98.31 166 ILE A N 1
ATOM 1387 C CA . ILE A 1 166 ? -1.295 -7.734 -11.688 1 98.31 166 ILE A CA 1
ATOM 1388 C C . ILE A 1 166 ? -0.251 -6.672 -12.023 1 98.31 166 ILE A C 1
ATOM 1390 O O . ILE A 1 166 ? 0.859 -6.691 -11.492 1 98.31 166 ILE A O 1
ATOM 1394 N N . GLU A 1 167 ? -0.617 -5.766 -12.859 1 97.31 167 GLU A N 1
ATOM 1395 C CA . GLU A 1 167 ? 0.298 -4.699 -13.258 1 97.31 167 GLU A CA 1
ATOM 1396 C C . GLU A 1 167 ? 0.726 -3.861 -12.055 1 97.31 167 GLU A C 1
ATOM 1398 O O . GLU A 1 167 ? 1.91 -3.566 -11.883 1 97.31 167 GLU A O 1
ATOM 1403 N N . THR A 1 168 ? -0.209 -3.502 -11.25 1 96.94 168 THR A N 1
ATOM 1404 C CA . THR A 1 168 ? 0.084 -2.721 -10.055 1 96.94 168 THR A CA 1
ATOM 1405 C C . THR A 1 168 ? 0.934 -3.527 -9.078 1 96.94 168 THR A C 1
ATOM 1407 O O . THR A 1 168 ? 1.849 -2.988 -8.445 1 96.94 168 THR A O 1
ATOM 1410 N N . GLY A 1 169 ? 0.598 -4.805 -8.93 1 97.44 169 GLY A N 1
ATOM 1411 C CA . GLY A 1 169 ? 1.404 -5.68 -8.094 1 97.44 169 GLY A CA 1
ATOM 1412 C C . GLY A 1 169 ? 2.84 -5.801 -8.562 1 97.44 169 GLY A C 1
ATOM 1413 O O . GLY A 1 169 ? 3.766 -5.832 -7.75 1 97.44 169 GLY A O 1
ATOM 1414 N N . LEU A 1 170 ? 2.975 -5.902 -9.852 1 96.88 170 LEU A N 1
ATOM 1415 C CA . LEU A 1 170 ? 4.312 -5.973 -10.43 1 96.88 170 LEU A CA 1
ATOM 1416 C C . LEU A 1 170 ? 5.09 -4.688 -10.156 1 96.88 170 LEU A C 1
ATOM 1418 O O . LEU A 1 170 ? 6.27 -4.734 -9.797 1 96.88 170 LEU A O 1
ATOM 1422 N N . GLU A 1 171 ? 4.484 -3.572 -10.289 1 93.75 171 GLU A N 1
ATOM 1423 C CA . GLU A 1 171 ? 5.113 -2.293 -9.984 1 93.75 171 GLU A CA 1
ATOM 1424 C C . GLU A 1 171 ? 5.52 -2.219 -8.516 1 93.75 171 GLU A C 1
ATOM 1426 O O . GLU A 1 171 ? 6.613 -1.747 -8.188 1 93.75 171 GLU A O 1
ATOM 1431 N N . TYR A 1 172 ? 4.676 -2.643 -7.68 1 93.56 172 TYR A N 1
ATOM 1432 C CA . TYR A 1 172 ? 5 -2.695 -6.258 1 93.56 172 TYR A CA 1
ATOM 1433 C C . TYR A 1 172 ? 6.242 -3.539 -6.012 1 93.56 172 TYR A C 1
ATOM 1435 O O . TYR A 1 172 ? 7.145 -3.127 -5.277 1 93.56 172 TYR A O 1
ATOM 1443 N N . LEU A 1 173 ? 6.195 -4.73 -6.602 1 93.56 173 LEU A N 1
ATOM 1444 C CA . LEU A 1 173 ? 7.336 -5.633 -6.473 1 93.56 173 LEU A CA 1
ATOM 1445 C C . LEU A 1 173 ? 8.625 -4.953 -6.922 1 93.56 173 LEU A C 1
ATOM 1447 O O . LEU A 1 173 ? 9.648 -5.031 -6.238 1 93.56 173 LEU A O 1
ATOM 1451 N N . ARG A 1 174 ? 8.555 -4.273 -7.992 1 91.94 174 ARG A N 1
ATOM 1452 C CA . ARG A 1 174 ? 9.719 -3.609 -8.562 1 91.94 174 ARG A CA 1
ATOM 1453 C C . ARG A 1 174 ? 10.188 -2.465 -7.668 1 91.94 174 ARG A C 1
ATOM 1455 O O . ARG A 1 174 ? 11.391 -2.301 -7.438 1 91.94 174 ARG A O 1
ATOM 1462 N N . MET A 1 175 ? 9.273 -1.746 -7.117 1 86.69 175 MET A N 1
ATOM 1463 C CA . MET A 1 175 ? 9.594 -0.614 -6.254 1 86.69 175 MET A CA 1
ATOM 1464 C C . MET A 1 175 ? 10.188 -1.09 -4.93 1 86.69 175 MET A C 1
ATOM 1466 O O . MET A 1 175 ? 10.969 -0.375 -4.301 1 86.69 175 MET A O 1
ATOM 1470 N N . ASN A 1 176 ? 9.812 -2.26 -4.566 1 87.75 176 ASN A N 1
ATOM 1471 C CA . ASN A 1 176 ? 10.25 -2.805 -3.287 1 87.75 176 ASN A CA 1
ATOM 1472 C C . ASN A 1 176 ? 11.117 -4.047 -3.471 1 87.75 176 ASN A C 1
ATOM 1474 O O . ASN A 1 176 ? 11.102 -4.945 -2.629 1 87.75 176 ASN A O 1
ATOM 1478 N N . ILE A 1 177 ? 11.82 -4.121 -4.488 1 89.94 177 ILE A N 1
ATOM 1479 C CA . ILE A 1 177 ? 12.484 -5.348 -4.922 1 89.94 177 ILE A CA 1
ATOM 1480 C C . ILE A 1 177 ? 13.469 -5.812 -3.852 1 89.94 177 ILE A C 1
ATOM 1482 O O . ILE A 1 177 ? 13.57 -7.012 -3.576 1 89.94 177 ILE A O 1
ATOM 1486 N N . ASN A 1 178 ? 14.172 -4.906 -3.176 1 86.75 178 ASN A N 1
ATOM 1487 C CA . ASN A 1 178 ? 15.156 -5.305 -2.17 1 86.75 178 ASN A CA 1
ATOM 1488 C C . ASN A 1 178 ? 14.5 -6.051 -1.012 1 86.75 178 ASN A C 1
ATOM 1490 O O . ASN A 1 178 ? 14.938 -7.141 -0.642 1 86.75 178 ASN A O 1
ATOM 1494 N N . THR A 1 179 ? 13.461 -5.461 -0.545 1 85.69 179 THR A N 1
ATOM 1495 C CA . THR A 1 179 ? 12.742 -6.055 0.579 1 85.69 179 THR A CA 1
ATOM 1496 C C . THR A 1 179 ? 12.062 -7.355 0.163 1 85.69 179 THR A C 1
ATOM 1498 O O . THR A 1 179 ? 12.109 -8.344 0.894 1 85.69 179 THR A O 1
ATOM 1501 N N . GLU A 1 180 ? 11.453 -7.359 -0.962 1 89.12 180 GLU A N 1
ATOM 1502 C CA . GLU A 1 180 ? 10.68 -8.516 -1.418 1 89.12 180 GLU A CA 1
ATOM 1503 C C . GLU A 1 180 ? 11.594 -9.695 -1.727 1 89.12 180 GLU A C 1
ATOM 1505 O O . GLU A 1 180 ? 11.266 -10.844 -1.408 1 89.12 180 GLU A O 1
ATOM 1510 N N . VAL A 1 181 ? 12.742 -9.461 -2.334 1 88.81 181 VAL A N 1
ATOM 1511 C CA . VAL A 1 181 ? 13.68 -10.523 -2.658 1 88.81 181 VAL A CA 1
ATOM 1512 C C . VAL A 1 181 ? 14.297 -11.078 -1.374 1 88.81 181 VAL A C 1
ATOM 1514 O O . VAL A 1 181 ? 14.398 -12.297 -1.203 1 88.81 181 VAL A O 1
ATOM 1517 N N . ALA A 1 182 ? 14.625 -10.195 -0.498 1 85.62 182 ALA A N 1
ATOM 1518 C CA . ALA A 1 182 ? 15.203 -10.617 0.775 1 85.62 182 ALA A CA 1
ATOM 1519 C C . ALA A 1 182 ? 14.234 -11.5 1.555 1 85.62 182 ALA A C 1
ATOM 1521 O O . ALA A 1 182 ? 14.648 -12.422 2.256 1 85.62 182 ALA A O 1
ATOM 1522 N N . ALA A 1 183 ? 12.992 -11.211 1.411 1 81.62 183 ALA A N 1
ATOM 1523 C CA . ALA A 1 183 ? 11.969 -11.93 2.162 1 81.62 183 ALA A CA 1
ATOM 1524 C C . ALA A 1 183 ? 11.57 -13.219 1.444 1 81.62 183 ALA A C 1
ATOM 1526 O O . ALA A 1 183 ? 10.891 -14.07 2.02 1 81.62 183 ALA A O 1
ATOM 1527 N N . SER A 1 184 ? 12.07 -13.281 0.267 1 84.62 184 SER A N 1
ATOM 1528 C CA . SER A 1 184 ? 11.656 -14.422 -0.542 1 84.62 184 SER A CA 1
ATOM 1529 C C . SER A 1 184 ? 12.578 -15.617 -0.339 1 84.62 184 SER A C 1
ATOM 1531 O O . SER A 1 184 ? 13.656 -15.477 0.244 1 84.62 184 SER A O 1
ATOM 1533 N N . ASN A 1 185 ? 12.164 -16.766 -0.67 1 80.56 185 ASN A N 1
ATOM 1534 C CA . ASN A 1 185 ? 13.008 -17.953 -0.643 1 80.56 185 ASN A CA 1
ATOM 1535 C C . ASN A 1 185 ? 13.484 -18.328 -2.041 1 80.56 185 ASN A C 1
ATOM 1537 O O . ASN A 1 185 ? 13.594 -19.516 -2.365 1 80.56 185 ASN A O 1
ATOM 1541 N N . LEU A 1 186 ? 13.75 -17.281 -2.777 1 89 186 LEU A N 1
ATOM 1542 C CA . LEU A 1 186 ? 14.102 -17.547 -4.168 1 89 186 LEU A CA 1
ATOM 1543 C C . LEU A 1 186 ? 15.602 -17.828 -4.301 1 89 186 LEU A C 1
ATOM 1545 O O . LEU A 1 186 ? 16.031 -18.406 -5.289 1 89 186 LEU A O 1
ATOM 1549 N N . LEU A 1 187 ? 16.359 -17.281 -3.389 1 89.88 187 LEU A N 1
ATOM 1550 C CA . LEU A 1 187 ? 17.797 -17.516 -3.361 1 89.88 187 LEU A CA 1
ATOM 1551 C C . LEU A 1 187 ? 18.188 -18.375 -2.16 1 89.88 187 LEU A C 1
ATOM 1553 O O . LEU A 1 187 ? 17.531 -18.328 -1.118 1 89.88 187 LEU A O 1
ATOM 1557 N N . PRO A 1 188 ? 19.266 -19.141 -2.377 1 89.25 188 PRO A N 1
ATOM 1558 C CA . PRO A 1 188 ? 19.797 -19.812 -1.195 1 89.25 188 PRO A CA 1
ATOM 1559 C C . PRO A 1 188 ? 20.328 -18.844 -0.144 1 89.25 188 PRO A C 1
ATOM 1561 O O . PRO A 1 188 ? 20.406 -17.641 -0.397 1 89.25 188 PRO A O 1
ATOM 1564 N N . GLU A 1 189 ? 20.594 -19.406 1.004 1 89.94 189 GLU A N 1
ATOM 1565 C CA . GLU A 1 189 ? 21.125 -18.594 2.088 1 89.94 189 GLU A CA 1
ATOM 1566 C C . GLU A 1 189 ? 22.344 -17.797 1.637 1 89.94 189 GLU A C 1
ATOM 1568 O O . GLU A 1 189 ? 22.5 -16.625 2.006 1 89.94 189 GLU A O 1
ATOM 1573 N N . LYS A 1 190 ? 23.172 -18.562 0.922 1 94.12 190 LYS A N 1
ATOM 1574 C CA . LYS A 1 190 ? 24.328 -17.953 0.283 1 94.12 190 LYS A CA 1
ATOM 1575 C C . LYS A 1 190 ? 24.203 -18 -1.237 1 94.12 190 LYS A C 1
ATOM 1577 O O . LYS A 1 190 ? 23.828 -19.031 -1.802 1 94.12 190 LYS A O 1
ATOM 1582 N N . PHE A 1 191 ? 24.453 -16.844 -1.821 1 94.75 191 PHE A N 1
ATOM 1583 C CA . PHE A 1 191 ? 24.266 -16.766 -3.266 1 94.75 191 PHE A CA 1
ATOM 1584 C C . PHE A 1 191 ? 25.359 -15.922 -3.908 1 94.75 191 PHE A C 1
ATOM 1586 O O . PHE A 1 191 ? 26.047 -15.164 -3.221 1 94.75 191 PHE A O 1
ATOM 1593 N N . THR A 1 192 ? 25.578 -16.141 -5.219 1 95.06 192 THR A N 1
ATOM 1594 C CA . THR A 1 192 ? 26.547 -15.336 -5.957 1 95.06 192 THR A CA 1
ATOM 1595 C C . THR A 1 192 ? 25.906 -14.039 -6.449 1 95.06 192 THR A C 1
ATOM 1597 O O . THR A 1 192 ? 24.688 -13.93 -6.516 1 95.06 192 THR A O 1
ATOM 1600 N N . MET A 1 193 ? 26.703 -13.086 -6.758 1 95.81 193 MET A N 1
ATOM 1601 C CA . MET A 1 193 ? 26.234 -11.836 -7.344 1 95.81 193 MET A CA 1
ATOM 1602 C C . MET A 1 193 ? 25.5 -12.102 -8.656 1 95.81 193 MET A C 1
ATOM 1604 O O . MET A 1 193 ? 24.516 -11.422 -8.977 1 95.81 193 MET A O 1
ATOM 1608 N N . LYS A 1 194 ? 25.953 -13.031 -9.391 1 94.31 194 LYS A N 1
ATOM 1609 C CA . LYS A 1 194 ? 25.312 -13.406 -10.648 1 94.31 194 LYS A CA 1
ATOM 1610 C C . LYS A 1 194 ? 23.875 -13.891 -10.422 1 94.31 194 LYS A C 1
ATOM 1612 O O . LYS A 1 194 ? 22.969 -13.539 -11.18 1 94.31 194 LYS A O 1
ATOM 1617 N N . ASP A 1 195 ? 23.75 -14.688 -9.375 1 94.12 195 ASP A N 1
ATOM 1618 C CA . ASP A 1 195 ? 22.406 -15.172 -9.023 1 94.12 195 ASP A CA 1
ATOM 1619 C C . ASP A 1 195 ? 21.469 -14.008 -8.719 1 94.12 195 ASP A C 1
ATOM 1621 O O . ASP A 1 195 ? 20.328 -13.984 -9.195 1 94.12 195 ASP A O 1
ATOM 1625 N N . LEU A 1 196 ? 22 -13.148 -7.914 1 95.56 196 LEU A N 1
ATOM 1626 C CA . LEU A 1 196 ? 21.188 -12 -7.508 1 95.56 196 LEU A CA 1
ATOM 1627 C C . LEU A 1 196 ? 20.859 -11.125 -8.711 1 95.56 196 LEU A C 1
ATOM 1629 O O . LEU A 1 196 ? 19.703 -10.688 -8.859 1 95.56 196 LEU A O 1
ATOM 1633 N N . GLN A 1 197 ? 21.797 -10.914 -9.547 1 95.69 197 GLN A N 1
ATOM 1634 C CA . GLN A 1 197 ? 21.609 -10.078 -10.727 1 95.69 197 GLN A CA 1
ATOM 1635 C C . GLN A 1 197 ? 20.531 -10.648 -11.633 1 95.69 197 GLN A C 1
ATOM 1637 O O . GLN A 1 197 ? 19.656 -9.914 -12.117 1 95.69 197 GLN A O 1
ATOM 1642 N N . SER A 1 198 ? 20.594 -11.891 -11.883 1 95.06 198 SER A N 1
ATOM 1643 C CA . SER A 1 198 ? 19.609 -12.539 -12.742 1 95.06 198 SER A CA 1
ATOM 1644 C C . SER A 1 198 ? 18.203 -12.344 -12.203 1 95.06 198 SER A C 1
ATOM 1646 O O . SER A 1 198 ? 17.266 -12.062 -12.969 1 95.06 198 SER A O 1
ATOM 1648 N N . LEU A 1 199 ? 18.062 -12.492 -10.953 1 95.12 199 LEU A N 1
ATOM 1649 C CA . LEU A 1 199 ? 16.781 -12.32 -10.297 1 95.12 199 LEU A CA 1
ATOM 1650 C C . LEU A 1 199 ? 16.281 -10.883 -10.453 1 95.12 199 LEU A C 1
ATOM 1652 O O . LEU A 1 199 ? 15.133 -10.664 -10.859 1 95.12 199 LEU A O 1
ATOM 1656 N N . TYR A 1 200 ? 17.109 -9.914 -10.164 1 95 200 TYR A N 1
ATOM 1657 C CA . TYR A 1 200 ? 16.75 -8.5 -10.273 1 95 200 TYR A CA 1
ATOM 1658 C C . TYR A 1 200 ? 16.391 -8.141 -11.711 1 95 200 TYR A C 1
ATOM 1660 O O . TYR A 1 200 ? 15.383 -7.473 -11.953 1 95 200 TYR A O 1
ATOM 1668 N N . GLU A 1 201 ? 17.188 -8.625 -12.648 1 95.12 201 GLU A N 1
ATOM 1669 C CA . GLU A 1 201 ? 16.953 -8.312 -14.055 1 95.12 201 GLU A CA 1
ATOM 1670 C C . GLU A 1 201 ? 15.609 -8.852 -14.523 1 95.12 201 GLU A C 1
ATOM 1672 O O . GLU A 1 201 ? 14.891 -8.18 -15.266 1 95.12 201 GLU A O 1
ATOM 1677 N N . THR A 1 202 ? 15.305 -9.969 -14.07 1 94.69 202 THR A N 1
ATOM 1678 C CA . THR A 1 202 ? 14.047 -10.594 -14.469 1 94.69 202 THR A CA 1
ATOM 1679 C C . THR A 1 202 ? 12.859 -9.82 -13.914 1 94.69 202 THR A C 1
ATOM 1681 O O . THR A 1 202 ? 11.891 -9.547 -14.633 1 94.69 202 THR A O 1
ATOM 1684 N N . ILE A 1 203 ? 12.922 -9.469 -12.688 1 94.06 203 ILE A N 1
ATOM 1685 C CA . ILE A 1 203 ? 11.82 -8.781 -12.031 1 94.06 203 ILE A CA 1
ATOM 1686 C C . ILE A 1 203 ? 11.695 -7.359 -12.57 1 94.06 203 ILE A C 1
ATOM 1688 O O . ILE A 1 203 ? 10.594 -6.883 -12.844 1 94.06 203 ILE A O 1
ATOM 1692 N N . LEU A 1 204 ? 12.82 -6.711 -12.797 1 92.44 204 LEU A N 1
ATOM 1693 C CA . LEU A 1 204 ? 12.828 -5.316 -13.234 1 92.44 204 LEU A CA 1
ATOM 1694 C C . LEU A 1 204 ? 12.617 -5.219 -14.742 1 92.44 204 LEU A C 1
ATOM 1696 O O . LEU A 1 204 ? 12.273 -4.152 -15.258 1 92.44 204 LEU A O 1
ATOM 1700 N N . GLY A 1 205 ? 12.766 -6.266 -15.438 1 90 205 GLY A N 1
ATOM 1701 C CA . GLY A 1 205 ? 12.641 -6.258 -16.891 1 90 205 GLY A CA 1
ATOM 1702 C C . GLY A 1 205 ? 13.727 -5.457 -17.578 1 90 205 GLY A C 1
ATOM 1703 O O . GLY A 1 205 ? 13.469 -4.77 -18.562 1 90 205 GLY A O 1
ATOM 1704 N N . GLN A 1 206 ? 14.898 -5.422 -16.906 1 89.81 206 GLN A N 1
ATOM 1705 C CA . GLN A 1 206 ? 16.031 -4.703 -17.469 1 89.81 206 GLN A CA 1
ATOM 1706 C C . GLN A 1 206 ? 17.344 -5.477 -17.266 1 89.81 206 GLN A C 1
ATOM 1708 O O . GLN A 1 206 ? 17.438 -6.297 -16.344 1 89.81 206 GLN A O 1
ATOM 1713 N N . GLN A 1 207 ? 18.297 -5.223 -18.156 1 92 207 GLN A N 1
ATOM 1714 C CA . GLN A 1 207 ? 19.625 -5.848 -18.047 1 92 207 GLN A CA 1
ATOM 1715 C C . GLN A 1 207 ? 20.641 -4.867 -17.484 1 92 207 GLN A C 1
ATOM 1717 O O . GLN A 1 207 ? 20.594 -3.668 -17.766 1 92 207 GLN A O 1
ATOM 1722 N N . PHE A 1 208 ? 21.547 -5.43 -16.703 1 91.56 208 PHE A N 1
ATOM 1723 C CA . PHE A 1 208 ? 22.609 -4.633 -16.109 1 91.56 208 PHE A CA 1
ATOM 1724 C C . PHE A 1 208 ? 23.984 -5.18 -16.5 1 91.56 208 PHE A C 1
ATOM 1726 O O . PHE A 1 208 ? 24.156 -6.395 -16.625 1 91.56 208 PHE A O 1
ATOM 1733 N N . ARG A 1 209 ? 24.859 -4.176 -16.703 1 92.81 209 ARG A N 1
ATOM 1734 C CA . ARG A 1 209 ? 26.266 -4.605 -16.703 1 92.81 209 ARG A CA 1
ATOM 1735 C C . ARG A 1 209 ? 26.672 -5.141 -15.328 1 92.81 209 ARG A C 1
ATOM 1737 O O . ARG A 1 209 ? 26.297 -4.574 -14.297 1 92.81 209 ARG A O 1
ATOM 1744 N N . ARG A 1 210 ? 27.453 -6.203 -15.359 1 91.5 210 ARG A N 1
ATOM 1745 C CA . ARG A 1 210 ? 27.797 -6.922 -14.141 1 91.5 210 ARG A CA 1
ATOM 1746 C C . ARG A 1 210 ? 28.438 -5.988 -13.117 1 91.5 210 ARG A C 1
ATOM 1748 O O . ARG A 1 210 ? 28 -5.934 -11.961 1 91.5 210 ARG A O 1
ATOM 1755 N N . ASN A 1 211 ? 29.391 -5.242 -13.477 1 91.56 211 ASN A N 1
ATOM 1756 C CA . ASN A 1 211 ? 30.125 -4.367 -12.57 1 91.56 211 ASN A CA 1
ATOM 1757 C C . ASN A 1 211 ? 29.234 -3.256 -12.016 1 91.56 211 ASN A C 1
ATOM 1759 O O . ASN A 1 211 ? 29.328 -2.898 -10.844 1 91.56 211 ASN A O 1
ATOM 1763 N N . ASN A 1 212 ? 28.406 -2.77 -12.906 1 89.06 212 ASN A N 1
ATOM 1764 C CA . ASN A 1 212 ? 27.5 -1.71 -12.477 1 89.06 212 ASN A CA 1
ATOM 1765 C C . ASN A 1 212 ? 26.484 -2.217 -11.453 1 89.06 212 ASN A C 1
ATOM 1767 O O . ASN A 1 212 ? 26.188 -1.531 -10.469 1 89.06 212 ASN A O 1
ATOM 1771 N N . PHE A 1 213 ? 25.969 -3.389 -11.734 1 93.69 213 PHE A N 1
ATOM 1772 C CA . PHE A 1 213 ? 25.016 -3.98 -10.805 1 93.69 213 PHE A CA 1
ATOM 1773 C C . PHE A 1 213 ? 25.656 -4.191 -9.438 1 93.69 213 PHE A C 1
ATOM 1775 O O . PHE A 1 213 ? 25.078 -3.812 -8.406 1 93.69 213 PHE A O 1
ATOM 1782 N N . GLN A 1 214 ? 26.781 -4.77 -9.453 1 92.38 214 GLN A N 1
ATOM 1783 C CA . GLN A 1 214 ? 27.484 -5.074 -8.211 1 92.38 214 GLN A CA 1
ATOM 1784 C C . GLN A 1 214 ? 27.766 -3.807 -7.41 1 92.38 214 GLN A C 1
ATOM 1786 O O . GLN A 1 214 ? 27.547 -3.771 -6.195 1 92.38 214 GLN A O 1
ATOM 1791 N N . ARG A 1 215 ? 28.234 -2.828 -8.062 1 88.5 215 ARG A N 1
ATOM 1792 C CA . ARG A 1 215 ? 28.516 -1.558 -7.406 1 88.5 215 ARG A CA 1
ATOM 1793 C C . ARG A 1 215 ? 27.266 -0.982 -6.758 1 88.5 215 ARG A C 1
ATOM 1795 O O . ARG A 1 215 ? 27.297 -0.577 -5.594 1 88.5 215 ARG A O 1
ATOM 1802 N N . LYS A 1 216 ? 26.203 -0.963 -7.484 1 85.69 216 LYS A N 1
ATOM 1803 C CA . LYS A 1 216 ? 24.953 -0.374 -7.008 1 85.69 216 LYS A CA 1
ATOM 1804 C C . LYS A 1 216 ? 24.391 -1.162 -5.828 1 85.69 216 LYS A C 1
ATOM 1806 O O . LYS A 1 216 ? 24.031 -0.581 -4.805 1 85.69 216 LYS A O 1
ATOM 1811 N N . ILE A 1 217 ? 24.312 -2.459 -5.969 1 89.69 217 ILE A N 1
ATOM 1812 C CA . ILE A 1 217 ? 23.703 -3.285 -4.938 1 89.69 217 ILE A CA 1
ATOM 1813 C C . ILE A 1 217 ? 24.531 -3.217 -3.656 1 89.69 217 ILE A C 1
ATOM 1815 O O . ILE A 1 217 ? 23.984 -3.182 -2.555 1 89.69 217 ILE A O 1
ATOM 1819 N N . LEU A 1 218 ? 25.828 -3.158 -3.756 1 87.69 218 LEU A N 1
ATOM 1820 C CA . LEU A 1 218 ? 26.688 -3.104 -2.58 1 87.69 218 LEU A CA 1
ATOM 1821 C C . LEU A 1 218 ? 26.578 -1.749 -1.889 1 87.69 218 LEU A C 1
ATOM 1823 O O . LEU A 1 218 ? 26.703 -1.659 -0.667 1 87.69 218 LEU A O 1
ATOM 1827 N N . SER A 1 219 ? 26.281 -0.746 -2.672 1 81.12 219 SER A N 1
ATOM 1828 C CA . SER A 1 219 ? 26.141 0.591 -2.102 1 81.12 219 SER A CA 1
ATOM 1829 C C . SER A 1 219 ? 24.922 0.694 -1.203 1 81.12 219 SER A C 1
ATOM 1831 O O . SER A 1 219 ? 24.812 1.618 -0.394 1 81.12 219 SER A O 1
ATOM 1833 N N . LEU A 1 220 ? 24 -0.261 -1.337 1 78.81 220 LEU A N 1
ATOM 1834 C CA . LEU A 1 220 ? 22.781 -0.255 -0.527 1 78.81 220 LEU A CA 1
ATOM 1835 C C . LEU A 1 220 ? 23.047 -0.832 0.859 1 78.81 220 LEU A C 1
ATOM 1837 O O . LEU A 1 220 ? 22.234 -0.678 1.77 1 78.81 220 LEU A O 1
ATOM 1841 N N . HIS A 1 221 ? 24.094 -1.521 1.015 1 81.94 221 HIS A N 1
ATOM 1842 C CA . HIS A 1 221 ? 24.531 -2.082 2.287 1 81.94 221 HIS A CA 1
ATOM 1843 C C . HIS A 1 221 ? 23.5 -3.053 2.85 1 81.94 221 HIS A C 1
ATOM 1845 O O . HIS A 1 221 ? 23.266 -3.09 4.059 1 81.94 221 HIS A O 1
ATOM 1851 N N . ILE A 1 222 ? 22.953 -3.789 1.961 1 85.69 222 ILE A N 1
ATOM 1852 C CA . ILE A 1 222 ? 21.938 -4.75 2.406 1 85.69 222 ILE A CA 1
ATOM 1853 C C . ILE A 1 222 ? 22.531 -6.16 2.365 1 85.69 222 ILE A C 1
ATOM 1855 O O . ILE A 1 222 ? 21.859 -7.125 2.738 1 85.69 222 ILE A O 1
ATOM 1859 N N . LEU A 1 223 ? 23.781 -6.297 1.977 1 92.31 223 LEU A N 1
ATOM 1860 C CA . LEU A 1 223 ? 24.406 -7.602 1.824 1 92.31 223 LEU A CA 1
ATOM 1861 C C . LEU A 1 223 ? 25.656 -7.711 2.705 1 92.31 223 LEU A C 1
ATOM 1863 O O . LEU A 1 223 ? 26.328 -6.711 2.957 1 92.31 223 LEU A O 1
ATOM 1867 N N . ASP A 1 224 ? 25.891 -8.891 3.166 1 93.69 224 ASP A N 1
ATOM 1868 C CA . ASP A 1 224 ? 27.188 -9.273 3.725 1 93.69 224 ASP A CA 1
ATOM 1869 C C . ASP A 1 224 ? 28 -10.102 2.727 1 93.69 224 ASP A C 1
ATOM 1871 O O . ASP A 1 224 ? 27.469 -11.062 2.152 1 93.69 224 ASP A O 1
ATOM 1875 N N . ARG A 1 225 ? 29.203 -9.688 2.553 1 94.06 225 ARG A N 1
ATOM 1876 C CA . ARG A 1 225 ? 30.094 -10.492 1.728 1 94.06 225 ARG A CA 1
ATOM 1877 C C . ARG A 1 225 ? 30.703 -11.641 2.531 1 94.06 225 ARG A C 1
ATOM 1879 O O . ARG A 1 225 ? 31.125 -11.453 3.676 1 94.06 225 ARG A O 1
ATOM 1886 N N . LEU A 1 226 ? 30.703 -12.797 1.897 1 94.5 226 LEU A N 1
ATOM 1887 C CA . LEU A 1 226 ? 31.203 -14.008 2.543 1 94.5 226 LEU A CA 1
ATOM 1888 C C . LEU A 1 226 ? 32.438 -14.539 1.813 1 94.5 226 LEU A C 1
ATOM 1890 O O . LEU A 1 226 ? 33.156 -13.789 1.145 1 94.5 226 LEU A O 1
ATOM 1894 N N . GLU A 1 227 ? 32.75 -15.82 2.113 1 89.94 227 GLU A N 1
ATOM 1895 C CA . GLU A 1 227 ? 33.875 -16.469 1.497 1 89.94 227 GLU A CA 1
ATOM 1896 C C . GLU A 1 227 ? 33.656 -16.75 0.017 1 89.94 227 GLU A C 1
ATOM 1898 O O . GLU A 1 227 ? 32.5 -16.719 -0.443 1 89.94 227 GLU A O 1
ATOM 1903 N N . LYS A 1 228 ? 34.688 -16.922 -0.592 1 89.25 228 LYS A N 1
ATOM 1904 C CA . LYS A 1 228 ? 34.594 -17.25 -2.014 1 89.25 228 LYS A CA 1
ATOM 1905 C C . LYS A 1 228 ? 34.062 -18.656 -2.223 1 89.25 228 LYS A C 1
ATOM 1907 O O . LYS A 1 228 ? 34.25 -19.531 -1.384 1 89.25 228 LYS A O 1
ATOM 1912 N N . LEU A 1 229 ? 33.25 -18.734 -3.357 1 83.81 229 LEU A N 1
ATOM 1913 C CA . LEU A 1 229 ? 32.781 -20.047 -3.801 1 83.81 229 LEU A CA 1
ATOM 1914 C C . LEU A 1 229 ? 33.844 -20.734 -4.668 1 83.81 229 LEU A C 1
ATOM 1916 O O . LEU A 1 229 ? 34.031 -20.375 -5.828 1 83.81 229 LEU A O 1
ATOM 1920 N N . TYR A 1 230 ? 34.594 -21.719 -4.102 1 80.19 230 TYR A N 1
ATOM 1921 C CA . TYR A 1 230 ? 35.594 -22.453 -4.863 1 80.19 230 TYR A CA 1
ATOM 1922 C C . TYR A 1 230 ? 34.969 -23.719 -5.473 1 80.19 230 TYR A C 1
ATOM 1924 O O . TYR A 1 230 ? 34.5 -24.594 -4.75 1 80.19 230 TYR A O 1
ATOM 1932 N N . ASP A 1 231 ? 34.719 -23.609 -6.703 1 76.12 231 ASP A N 1
ATOM 1933 C CA . ASP A 1 231 ? 34.156 -24.781 -7.348 1 76.12 231 ASP A CA 1
ATOM 1934 C C . ASP A 1 231 ? 35.188 -25.531 -8.164 1 76.12 231 ASP A C 1
ATOM 1936 O O . ASP A 1 231 ? 34.844 -26.438 -8.922 1 76.12 231 ASP A O 1
ATOM 1940 N N . GLY A 1 232 ? 36.438 -25.266 -8.062 1 75.38 232 GLY A N 1
ATOM 1941 C CA . GLY A 1 232 ? 37.531 -25.969 -8.734 1 75.38 232 GLY A CA 1
ATOM 1942 C C . GLY A 1 232 ? 37.812 -25.438 -10.125 1 75.38 232 GLY A C 1
ATOM 1943 O O . GLY A 1 232 ? 38.75 -25.875 -10.789 1 75.38 232 GLY A O 1
ATOM 1944 N N . SER A 1 233 ? 37.031 -24.516 -10.508 1 72.44 233 SER A N 1
ATOM 1945 C CA . SER A 1 233 ? 37.219 -24 -11.859 1 72.44 233 SER A CA 1
ATOM 1946 C C . SER A 1 233 ? 38.406 -23.062 -11.938 1 72.44 233 SER A C 1
ATOM 1948 O O . SER A 1 233 ? 38.906 -22.609 -10.914 1 72.44 233 SER A O 1
ATOM 1950 N N . ALA A 1 234 ? 38.969 -22.969 -13.242 1 73.69 234 ALA A N 1
ATOM 1951 C CA . ALA A 1 234 ? 40.125 -22.109 -13.508 1 73.69 234 ALA A CA 1
ATOM 1952 C C . ALA A 1 234 ? 39.781 -20.641 -13.305 1 73.69 234 ALA A C 1
ATOM 1954 O O . ALA A 1 234 ? 40.656 -19.812 -13.109 1 73.69 234 ALA A O 1
ATOM 1955 N N . ASN A 1 235 ? 38.5 -20.344 -13.273 1 73.12 235 ASN A N 1
ATOM 1956 C CA . ASN A 1 235 ? 38.062 -18.953 -13.156 1 73.12 235 ASN A CA 1
ATOM 1957 C C . ASN A 1 235 ? 38.125 -18.484 -11.703 1 73.12 235 ASN A C 1
ATOM 1959 O O . ASN A 1 235 ? 38.031 -19.297 -10.781 1 73.12 235 ASN A O 1
ATOM 1963 N N . LYS A 1 236 ? 38.375 -17.172 -11.602 1 79.38 236 LYS A N 1
ATOM 1964 C CA . LYS A 1 236 ? 38.344 -16.594 -10.266 1 79.38 236 LYS A CA 1
ATOM 1965 C C . LYS A 1 236 ? 37.062 -16.906 -9.539 1 79.38 236 LYS A C 1
ATOM 1967 O O . LYS A 1 236 ? 35.969 -16.688 -10.086 1 79.38 236 LYS A O 1
ATOM 1972 N N . ALA A 1 237 ? 37.188 -17.609 -8.516 1 86.38 237 ALA A N 1
ATOM 1973 C CA . ALA A 1 237 ? 36.031 -17.984 -7.703 1 86.38 237 ALA A CA 1
ATOM 1974 C C . ALA A 1 237 ? 35.25 -16.75 -7.262 1 86.38 237 ALA A C 1
ATOM 1976 O O . ALA A 1 237 ? 35.812 -15.789 -6.77 1 86.38 237 ALA A O 1
ATOM 1977 N N . PRO A 1 238 ? 33.906 -16.672 -7.559 1 90.75 238 PRO A N 1
ATOM 1978 C CA . PRO A 1 238 ? 33.094 -15.531 -7.105 1 90.75 238 PRO A CA 1
ATOM 1979 C C . PRO A 1 238 ? 32.875 -15.531 -5.594 1 90.75 238 PRO A C 1
ATOM 1981 O O . PRO A 1 238 ? 32.906 -16.594 -4.961 1 90.75 238 PRO A O 1
ATOM 1984 N N . TYR A 1 239 ? 32.719 -14.328 -5.074 1 94 239 TYR A N 1
ATOM 1985 C CA . TYR A 1 239 ? 32.312 -14.203 -3.678 1 94 239 TYR A CA 1
ATOM 1986 C C . TYR A 1 239 ? 30.875 -14.641 -3.479 1 94 239 TYR A C 1
ATOM 1988 O O . TYR A 1 239 ? 30.031 -14.453 -4.363 1 94 239 TYR A O 1
ATOM 1996 N N . LEU A 1 240 ? 30.609 -15.203 -2.285 1 96 240 LEU A N 1
ATOM 1997 C CA . LEU A 1 240 ? 29.234 -15.445 -1.835 1 96 240 LEU A CA 1
ATOM 1998 C C . LEU A 1 240 ? 28.734 -14.281 -1.003 1 96 240 LEU A C 1
ATOM 2000 O O . LEU A 1 240 ? 29.516 -13.562 -0.382 1 96 240 LEU A O 1
ATOM 2004 N N . TYR A 1 241 ? 27.422 -14.117 -1.083 1 96.25 241 TYR A N 1
ATOM 2005 C CA . TYR A 1 241 ? 26.766 -13.062 -0.328 1 96.25 241 TYR A CA 1
ATOM 2006 C C . TYR A 1 241 ? 25.547 -13.609 0.415 1 96.25 241 TYR A C 1
ATOM 2008 O O . TYR A 1 241 ? 25.031 -14.672 0.075 1 96.25 241 TYR A O 1
ATOM 2016 N N . LYS A 1 242 ? 25.172 -12.906 1.456 1 94.88 242 LYS A N 1
ATOM 2017 C CA . LYS A 1 242 ? 23.891 -13.133 2.145 1 94.88 242 LYS A CA 1
ATOM 2018 C C . LYS A 1 242 ? 23.25 -11.805 2.533 1 94.88 242 LYS A C 1
ATOM 2020 O O . LYS A 1 242 ? 23.938 -10.82 2.785 1 94.88 242 LYS A O 1
ATOM 2025 N N . PHE A 1 243 ? 21.922 -11.812 2.484 1 91.69 243 PHE A N 1
ATOM 2026 C CA . PHE A 1 243 ? 21.234 -10.609 2.932 1 91.69 243 PHE A CA 1
ATOM 2027 C C . PHE A 1 243 ? 21.469 -10.367 4.418 1 91.69 243 PHE A C 1
ATOM 2029 O O . PHE A 1 243 ? 21.469 -11.312 5.211 1 91.69 243 PHE A O 1
ATOM 2036 N N . LYS A 1 244 ? 21.75 -9.141 4.73 1 86.94 244 LYS A N 1
ATOM 2037 C CA . LYS A 1 244 ? 21.875 -8.773 6.137 1 86.94 244 LYS A CA 1
ATOM 2038 C C . LYS A 1 244 ? 20.562 -9 6.887 1 86.94 244 LYS A C 1
ATOM 2040 O O . LYS A 1 244 ? 19.484 -8.789 6.336 1 86.94 244 LYS A O 1
ATOM 2045 N N . ASN A 1 245 ? 20.719 -9.898 7.891 1 67.38 245 ASN A N 1
ATOM 2046 C CA . ASN A 1 245 ? 19.531 -10.148 8.711 1 67.38 245 ASN A CA 1
ATOM 2047 C C . ASN A 1 245 ? 18.891 -8.844 9.188 1 67.38 245 ASN A C 1
ATOM 2049 O O . ASN A 1 245 ? 19.516 -8.086 9.945 1 67.38 245 ASN A O 1
ATOM 2053 N N . HIS A 1 246 ? 18.75 -8.125 8.32 1 53 246 HIS A N 1
ATOM 2054 C CA . HIS A 1 246 ? 18.078 -6.941 8.859 1 53 246 HIS A CA 1
ATOM 2055 C C . HIS A 1 246 ? 17.047 -7.316 9.922 1 53 246 HIS A C 1
ATOM 2057 O O . HIS A 1 246 ? 15.953 -7.773 9.594 1 53 246 HIS A O 1
ATOM 2063 N N . ILE A 1 247 ? 17.469 -8.164 10.781 1 41.84 247 ILE A N 1
ATOM 2064 C CA . ILE A 1 247 ? 16.547 -8.117 11.922 1 41.84 247 ILE A CA 1
ATOM 2065 C C . ILE A 1 247 ? 15.727 -6.832 11.867 1 41.84 247 ILE A C 1
ATOM 2067 O O . ILE A 1 247 ? 16.125 -5.863 11.211 1 41.84 247 ILE A O 1
ATOM 2071 N N . HIS A 1 248 ? 14.906 -6.648 12.953 1 39.16 248 HIS A N 1
ATOM 2072 C CA . HIS A 1 248 ? 13.914 -5.672 13.398 1 39.16 248 HIS A CA 1
ATOM 2073 C C . HIS A 1 248 ? 14.445 -4.25 13.266 1 39.16 248 HIS A C 1
ATOM 2075 O O . HIS A 1 248 ? 13.844 -3.307 13.781 1 39.16 248 HIS A O 1
ATOM 2081 N N . ASN A 1 249 ? 15.664 -4 12.953 1 40.84 249 ASN A N 1
ATOM 2082 C CA . ASN A 1 249 ? 15.969 -2.598 13.219 1 40.84 249 ASN A CA 1
ATOM 2083 C C . ASN A 1 249 ? 15.391 -1.688 12.133 1 40.84 249 ASN A C 1
ATOM 2085 O O . ASN A 1 249 ? 15.719 -1.835 10.953 1 40.84 249 ASN A O 1
ATOM 2089 N N . SER A 1 250 ? 14.328 -1.147 12.352 1 47.34 250 SER A N 1
ATOM 2090 C CA . SER A 1 250 ? 13.391 -0.236 11.703 1 47.34 250 SER A CA 1
ATOM 2091 C C . SER A 1 250 ? 14.125 0.74 10.781 1 47.34 250 SER A C 1
ATOM 2093 O O . SER A 1 250 ? 13.633 1.068 9.703 1 47.34 250 SER A O 1
ATOM 2095 N N . THR A 1 251 ? 15.406 1.091 11.102 1 48.5 251 THR A N 1
ATOM 2096 C CA . THR A 1 251 ? 16.016 2.238 10.438 1 48.5 251 THR A CA 1
ATOM 2097 C C . THR A 1 251 ? 16.719 1.805 9.156 1 48.5 251 THR A C 1
ATOM 2099 O O . THR A 1 251 ? 16.844 2.592 8.211 1 48.5 251 THR A O 1
ATOM 2102 N N . ASN A 1 252 ? 17.188 0.537 8.984 1 53.97 252 ASN A N 1
ATOM 2103 C CA . ASN A 1 252 ? 17.922 0.104 7.809 1 53.97 252 ASN A CA 1
ATOM 2104 C C . ASN A 1 252 ? 17 -0.166 6.625 1 53.97 252 ASN A C 1
ATOM 2106 O O . ASN A 1 252 ? 17.453 -0.51 5.535 1 53.97 252 ASN A O 1
ATOM 2110 N N . ARG A 1 253 ? 15.773 0.087 6.91 1 62.12 253 ARG A N 1
ATOM 2111 C CA . ARG A 1 253 ? 14.797 -0.189 5.863 1 62.12 253 ARG A CA 1
ATOM 2112 C C . ARG A 1 253 ? 14.516 1.061 5.035 1 62.12 253 ARG A C 1
ATOM 2114 O O . ARG A 1 253 ? 13.867 0.985 3.988 1 62.12 253 ARG A O 1
ATOM 2121 N N . TYR A 1 254 ? 15.242 2.074 5.449 1 74.19 254 TYR A N 1
ATOM 2122 C CA . TYR A 1 254 ? 14.945 3.316 4.75 1 74.19 254 TYR A CA 1
ATOM 2123 C C . TYR A 1 254 ? 15.969 3.59 3.656 1 74.19 254 TYR A C 1
ATOM 2125 O O . TYR A 1 254 ? 17.109 3.109 3.729 1 74.19 254 TYR A O 1
ATOM 2133 N N . PRO A 1 255 ? 15.531 4.234 2.68 1 70.25 255 PRO A N 1
ATOM 2134 C CA . PRO A 1 255 ? 16.438 4.512 1.56 1 70.25 255 PRO A CA 1
ATOM 2135 C C . PRO A 1 255 ? 17.75 5.148 2.006 1 70.25 255 PRO A C 1
ATOM 2137 O O . PRO A 1 255 ? 18.781 4.957 1.358 1 70.25 255 PRO A O 1
ATOM 2140 N N . ILE A 1 256 ? 17.641 5.93 3.037 1 72.81 256 ILE A N 1
ATOM 2141 C CA . ILE A 1 256 ? 18.859 6.492 3.629 1 72.81 256 ILE A CA 1
ATOM 2142 C C . ILE A 1 256 ? 18.844 6.25 5.137 1 72.81 256 ILE A C 1
ATOM 2144 O O . ILE A 1 256 ? 17.844 6.488 5.809 1 72.81 256 ILE A O 1
ATOM 2148 N N . SER A 1 257 ? 19.891 5.527 5.625 1 71.19 257 SER A N 1
ATOM 2149 C CA . SER A 1 257 ? 20.016 5.246 7.051 1 71.19 257 SER A CA 1
ATOM 2150 C C . SER A 1 257 ? 21.469 5.34 7.512 1 71.19 257 SER A C 1
ATOM 2152 O O . SER A 1 257 ? 22.391 5.336 6.691 1 71.19 257 SER A O 1
ATOM 2154 N N . ASN A 1 258 ? 21.641 5.676 8.922 1 66.06 258 ASN A N 1
ATOM 2155 C CA . ASN A 1 258 ? 22.984 5.715 9.484 1 66.06 258 ASN A CA 1
ATOM 2156 C C . ASN A 1 258 ? 23.656 4.348 9.43 1 66.06 258 ASN A C 1
ATOM 2158 O O . ASN A 1 258 ? 23 3.32 9.609 1 66.06 258 ASN A O 1
ATOM 2162 N N . ASP A 1 259 ? 24.891 4.301 8.914 1 57.03 259 ASP A N 1
ATOM 2163 C CA . ASP A 1 259 ? 25.703 3.09 8.938 1 57.03 259 ASP A CA 1
ATOM 2164 C C . ASP A 1 259 ? 26.016 2.652 10.367 1 57.03 259 ASP A C 1
ATOM 2166 O O . ASP A 1 259 ? 26.219 3.488 11.25 1 57.03 259 ASP A O 1
ATOM 2170 N N . GLU A 1 260 ? 25.5 1.669 10.945 1 49.59 260 GLU A N 1
ATOM 2171 C CA . GLU A 1 260 ? 26.062 1.184 12.203 1 49.59 260 GLU A CA 1
ATOM 2172 C C . GLU A 1 260 ? 27.578 1.281 12.203 1 49.59 260 GLU A C 1
ATOM 2174 O O . GLU A 1 260 ? 28.25 0.752 11.312 1 49.59 260 GLU A O 1
ATOM 2179 N N . GLU A 1 261 ? 28.172 2.332 12.688 1 39.47 261 GLU A N 1
ATOM 2180 C CA . GLU A 1 261 ? 29.578 2.238 13.078 1 39.47 261 GLU A CA 1
ATOM 2181 C C . GLU A 1 261 ? 29.844 0.976 13.898 1 39.47 261 GLU A C 1
ATOM 2183 O O . GLU A 1 261 ? 29.234 0.775 14.953 1 39.47 261 GLU A O 1
ATOM 2188 N N . ILE A 1 262 ? 30.141 -0.175 13.438 1 34.34 262 ILE A N 1
ATOM 2189 C CA . ILE A 1 262 ? 30.906 -1.128 14.219 1 34.34 262 ILE A CA 1
ATOM 2190 C C . ILE A 1 262 ? 32.156 -0.436 14.797 1 34.34 262 ILE A C 1
ATOM 2192 O O . ILE A 1 262 ? 33.062 -0.037 14.055 1 34.34 262 ILE A O 1
ATOM 2196 N N . HIS A 1 263 ? 32.031 0.358 15.883 1 29.25 263 HIS A N 1
ATOM 2197 C CA . HIS A 1 263 ? 33.188 0.487 16.734 1 29.25 263 HIS A CA 1
ATOM 2198 C C . HIS A 1 263 ? 33.781 -0.878 17.078 1 29.25 263 HIS A C 1
ATOM 2200 O O . HIS A 1 263 ? 33.125 -1.687 17.75 1 29.25 263 HIS A O 1
ATOM 2206 N N . ASN A 1 264 ? 34.531 -1.487 16.25 1 25.81 264 ASN A N 1
ATOM 2207 C CA . ASN A 1 264 ? 35.594 -2.285 16.844 1 25.81 264 ASN A CA 1
ATOM 2208 C C . ASN A 1 264 ? 36.219 -1.572 18.047 1 25.81 264 ASN A C 1
ATOM 2210 O O . ASN A 1 264 ? 36.781 -0.474 17.891 1 25.81 264 ASN A O 1
ATOM 2214 N N . LEU A 1 265 ? 35.688 -1.842 19.266 1 21.95 265 LEU A N 1
ATOM 2215 C CA . LEU A 1 265 ? 36.719 -1.98 20.266 1 21.95 265 LEU A CA 1
ATOM 2216 C C . LEU A 1 265 ? 37.75 -3.045 19.859 1 21.95 265 LEU A C 1
ATOM 2218 O O . LEU A 1 265 ? 37.375 -4.094 19.328 1 21.95 265 LEU A O 1
ATOM 2222 N N . MET B 1 1 ? -11.562 18.328 -9.344 1 34.59 1 MET B N 1
ATOM 2223 C CA . MET B 1 1 ? -12.656 17.406 -9.055 1 34.59 1 MET B CA 1
ATOM 2224 C C . MET B 1 1 ? -13.875 18.156 -8.516 1 34.59 1 MET B C 1
ATOM 2226 O O . MET B 1 1 ? -13.773 18.875 -7.531 1 34.59 1 MET B O 1
ATOM 2230 N N . LYS B 1 2 ? -14.906 18.203 -9.25 1 39.5 2 LYS B N 1
ATOM 2231 C CA . LYS B 1 2 ? -16.094 18.953 -8.859 1 39.5 2 LYS B CA 1
ATOM 2232 C C . LYS B 1 2 ? -16.734 18.375 -7.602 1 39.5 2 LYS B C 1
ATOM 2234 O O . LYS B 1 2 ? -17.141 17.219 -7.586 1 39.5 2 LYS B O 1
ATOM 2239 N N . ILE B 1 3 ? -16.422 18.859 -6.379 1 47.03 3 ILE B N 1
ATOM 2240 C CA . ILE B 1 3 ? -17.125 18.484 -5.16 1 47.03 3 ILE B CA 1
ATOM 2241 C C . ILE B 1 3 ? -18.625 18.672 -5.344 1 47.03 3 ILE B C 1
ATOM 2243 O O . ILE B 1 3 ? -19.094 19.781 -5.641 1 47.03 3 ILE B O 1
ATOM 2247 N N . ILE B 1 4 ? -19.297 17.656 -5.699 1 49.44 4 ILE B N 1
ATOM 2248 C CA . ILE B 1 4 ? -20.75 17.719 -5.859 1 49.44 4 ILE B CA 1
ATOM 2249 C C . ILE B 1 4 ? -21.406 17.984 -4.508 1 49.44 4 ILE B C 1
ATOM 2251 O O . ILE B 1 4 ? -21.266 17.188 -3.57 1 49.44 4 ILE B O 1
ATOM 2255 N N . ASP B 1 5 ? -21.969 19.062 -4.219 1 54.97 5 ASP B N 1
ATOM 2256 C CA . ASP B 1 5 ? -22.703 19.609 -3.074 1 54.97 5 ASP B CA 1
ATOM 2257 C C . ASP B 1 5 ? -23.609 18.547 -2.445 1 54.97 5 ASP B C 1
ATOM 2259 O O . ASP B 1 5 ? -23.719 18.484 -1.22 1 54.97 5 ASP B O 1
ATOM 2263 N N . SER B 1 6 ? -24.156 17.625 -3.295 1 58.78 6 SER B N 1
ATOM 2264 C CA . SER B 1 6 ? -25.172 16.703 -2.795 1 58.78 6 SER B CA 1
ATOM 2265 C C . SER B 1 6 ? -24.547 15.625 -1.92 1 58.78 6 SER B C 1
ATOM 2267 O O . SER B 1 6 ? -25.25 14.961 -1.148 1 58.78 6 SER B O 1
ATOM 2269 N N . LYS B 1 7 ? -23.328 15.578 -1.838 1 66.75 7 LYS B N 1
ATOM 2270 C CA . LYS B 1 7 ? -22.688 14.492 -1.097 1 66.75 7 LYS B CA 1
ATOM 2271 C C . LYS B 1 7 ? -22.109 14.992 0.217 1 66.75 7 LYS B C 1
ATOM 2273 O O . LYS B 1 7 ? -21.531 14.219 0.989 1 66.75 7 LYS B O 1
ATOM 2278 N N . ILE B 1 8 ? -22.344 16.156 0.5 1 60.66 8 ILE B N 1
ATOM 2279 C CA . ILE B 1 8 ? -21.828 16.703 1.752 1 60.66 8 ILE B CA 1
ATOM 2280 C C . ILE B 1 8 ? -22.781 16.359 2.895 1 60.66 8 ILE B C 1
ATOM 2282 O O . ILE B 1 8 ? -23.953 16.719 2.863 1 60.66 8 ILE B O 1
ATOM 2286 N N . LYS B 1 9 ? -22.391 15.414 3.697 1 61.41 9 LYS B N 1
ATOM 2287 C CA . LYS B 1 9 ? -23.156 15.062 4.891 1 61.41 9 LYS B CA 1
ATOM 2288 C C . LYS B 1 9 ? -22.516 15.641 6.145 1 61.41 9 LYS B C 1
ATOM 2290 O O . LYS B 1 9 ? -21.359 15.367 6.445 1 61.41 9 LYS B O 1
ATOM 2295 N N . GLN B 1 10 ? -23.344 16.469 6.777 1 60.59 10 GLN B N 1
ATOM 2296 C CA . GLN B 1 10 ? -22.766 17.281 7.848 1 60.59 10 GLN B CA 1
ATOM 2297 C C . GLN B 1 10 ? -23.094 16.688 9.219 1 60.59 10 GLN B C 1
ATOM 2299 O O . GLN B 1 10 ? -22.359 16.922 10.18 1 60.59 10 GLN B O 1
ATOM 2304 N N . THR B 1 11 ? -24.219 15.844 9.211 1 67.38 11 THR B N 1
ATOM 2305 C CA . THR B 1 11 ? -24.594 15.359 10.531 1 67.38 11 THR B CA 1
ATOM 2306 C C . THR B 1 11 ? -24.578 13.836 10.57 1 67.38 11 THR B C 1
ATOM 2308 O O . THR B 1 11 ? -24.656 13.18 9.523 1 67.38 11 THR B O 1
ATOM 2311 N N . LEU B 1 12 ? -24.469 13.328 11.742 1 75 12 LEU B N 1
ATOM 2312 C CA . LEU B 1 12 ? -24.516 11.891 11.953 1 75 12 LEU B CA 1
ATOM 2313 C C . LEU B 1 12 ? -25.844 11.305 11.469 1 75 12 LEU B C 1
ATOM 2315 O O . LEU B 1 12 ? -25.875 10.219 10.891 1 75 12 LEU B O 1
ATOM 2319 N N . GLN B 1 13 ? -26.891 12.078 11.727 1 76.38 13 GLN B N 1
ATOM 2320 C CA . GLN B 1 13 ? -28.219 11.641 11.273 1 76.38 13 GLN B CA 1
ATOM 2321 C C . GLN B 1 13 ? -28.266 11.508 9.758 1 76.38 13 GLN B C 1
ATOM 2323 O O . GLN B 1 13 ? -28.797 10.531 9.227 1 76.38 13 GLN B O 1
ATOM 2328 N N . GLU B 1 14 ? -27.688 12.484 9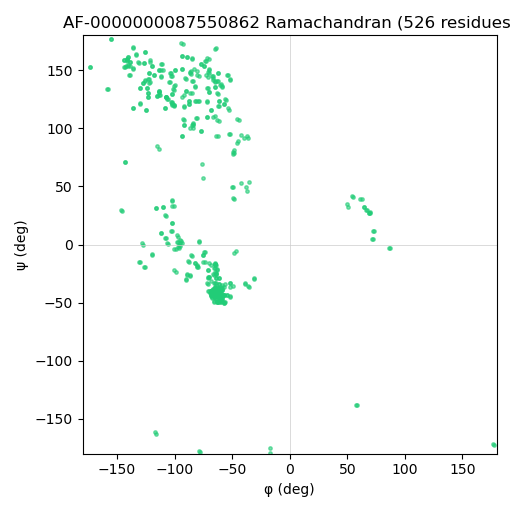.109 1 77.25 14 GLU B N 1
ATOM 2329 C CA . GLU B 1 14 ? -27.641 12.453 7.648 1 77.25 14 GLU B CA 1
ATOM 2330 C C . GLU B 1 14 ? -26.828 11.258 7.148 1 77.25 14 GLU B C 1
ATOM 2332 O O . GLU B 1 14 ? -27.188 10.633 6.152 1 77.25 14 GLU B O 1
ATOM 2337 N N . LEU B 1 15 ? -25.844 10.961 7.824 1 77.44 15 LEU B N 1
ATOM 2338 C CA . LEU B 1 15 ? -25 9.828 7.457 1 77.44 15 LEU B CA 1
ATOM 2339 C C . LEU B 1 15 ? -25.75 8.508 7.609 1 77.44 15 LEU B C 1
ATOM 2341 O O . LEU B 1 15 ? -25.672 7.641 6.738 1 77.44 15 LEU B O 1
ATOM 2345 N N . ILE B 1 16 ? -26.547 8.438 8.641 1 77.31 16 ILE B N 1
ATOM 2346 C CA . ILE B 1 16 ? -27.297 7.227 8.922 1 77.31 16 ILE B CA 1
ATOM 2347 C C . ILE B 1 16 ? -28.422 7.066 7.887 1 77.31 16 ILE B C 1
ATOM 2349 O O . ILE B 1 16 ? -28.719 5.949 7.457 1 77.31 16 ILE B O 1
ATOM 2353 N N . ASP B 1 17 ? -28.891 8.164 7.504 1 79 17 ASP B N 1
ATOM 2354 C CA . ASP B 1 17 ? -30.031 8.148 6.594 1 79 17 ASP B C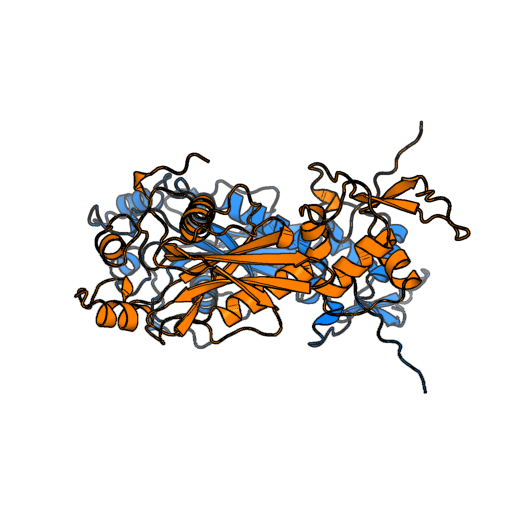A 1
ATOM 2355 C C . ASP B 1 17 ? -29.594 7.898 5.156 1 79 17 ASP B C 1
ATOM 2357 O O . ASP B 1 17 ? -30.406 7.551 4.297 1 79 17 ASP B O 1
ATOM 2361 N N . THR B 1 18 ? -28.359 8.117 4.902 1 79.62 18 THR B N 1
ATOM 2362 C CA . THR B 1 18 ? -27.828 7.938 3.555 1 79.62 18 THR B CA 1
ATOM 2363 C C . THR B 1 18 ? -27.75 6.453 3.201 1 79.62 18 THR B C 1
ATOM 2365 O O . THR B 1 18 ? -27.188 5.66 3.947 1 79.62 18 THR B O 1
ATOM 2368 N N . LYS B 1 19 ? -28.391 6.066 2.133 1 78 19 LYS B N 1
ATOM 2369 C CA . LYS B 1 19 ? -28.453 4.664 1.736 1 78 19 LYS B CA 1
ATOM 2370 C C . LYS B 1 19 ? -27.438 4.344 0.645 1 78 19 LYS B C 1
ATOM 2372 O O . LYS B 1 19 ? -27.203 3.176 0.332 1 78 19 LYS B O 1
ATOM 2377 N N . ASN B 1 20 ? -26.766 5.266 0.199 1 86.69 20 ASN B N 1
ATOM 2378 C CA . ASN B 1 20 ? -25.953 5.039 -0.99 1 86.69 20 ASN B CA 1
ATOM 2379 C C . ASN B 1 20 ? -24.484 4.848 -0.635 1 86.69 20 ASN B C 1
ATOM 2381 O O . ASN B 1 20 ? -23.609 4.902 -1.511 1 86.69 20 ASN B O 1
ATOM 2385 N N . PHE B 1 21 ? -24.219 4.539 0.589 1 89.44 21 PHE B N 1
ATOM 2386 C CA . PHE B 1 21 ? -22.859 4.242 0.989 1 89.44 21 PHE B CA 1
ATOM 2387 C C . PHE B 1 21 ? -22.531 2.771 0.755 1 89.44 21 PHE B C 1
ATOM 2389 O O . PHE B 1 21 ? -23.422 1.92 0.79 1 89.44 21 PHE B O 1
ATOM 2396 N N . VAL B 1 22 ? -21.281 2.494 0.427 1 89.31 22 VAL B N 1
ATOM 2397 C CA . VAL B 1 22 ? -20.797 1.122 0.521 1 89.31 22 VAL B CA 1
ATOM 2398 C C . VAL B 1 22 ? -20.719 0.702 1.987 1 89.31 22 VAL B C 1
ATOM 2400 O O . VAL B 1 22 ? -19.938 1.264 2.76 1 89.31 22 VAL B O 1
ATOM 2403 N N . PRO B 1 23 ? -21.5 -0.257 2.35 1 88.25 23 PRO B N 1
ATOM 2404 C CA . PRO B 1 23 ? -21.531 -0.627 3.766 1 88.25 23 PRO B CA 1
ATOM 2405 C C . PRO B 1 23 ? -20.156 -1.059 4.293 1 88.25 23 PRO B C 1
ATOM 2407 O O . PRO B 1 23 ? -19.406 -1.74 3.588 1 88.25 23 PRO B O 1
ATOM 2410 N N . GLN B 1 24 ? -19.812 -0.582 5.465 1 89.12 24 GLN B N 1
ATOM 2411 C CA . GLN B 1 24 ? -18.672 -1.032 6.277 1 89.12 24 GLN B CA 1
ATOM 2412 C C . GLN B 1 24 ? -17.344 -0.579 5.672 1 89.12 24 GLN B C 1
ATOM 2414 O O . GLN B 1 24 ? -16.297 -1.085 6.043 1 89.12 24 GLN B O 1
ATOM 2419 N N . ILE B 1 25 ? -17.391 0.321 4.676 1 92.31 25 ILE B N 1
ATOM 2420 C CA . ILE B 1 25 ? -16.156 0.812 4.066 1 92.31 25 ILE B CA 1
ATOM 2421 C C . ILE B 1 25 ? -15.984 2.297 4.379 1 92.31 25 ILE B C 1
ATOM 2423 O O . ILE B 1 25 ? -16.938 3.074 4.281 1 92.31 25 ILE B O 1
ATOM 2427 N N . SER B 1 26 ? -14.82 2.664 4.812 1 93.69 26 SER B N 1
ATOM 2428 C CA . SER B 1 26 ? -14.461 4.055 5.059 1 93.69 26 SER B CA 1
ATOM 2429 C C . SER B 1 26 ? -13.094 4.387 4.469 1 93.69 26 SER B C 1
ATOM 2431 O O . SER B 1 26 ? -12.375 3.492 4.02 1 93.69 26 SER B O 1
ATOM 2433 N N . VAL B 1 27 ? -12.82 5.625 4.332 1 96.75 27 VAL B N 1
ATOM 2434 C CA . VAL B 1 27 ? -11.484 6.129 4.035 1 96.75 27 VAL B CA 1
ATOM 2435 C C . VAL B 1 27 ? -11 7.016 5.18 1 96.75 27 VAL B C 1
ATOM 2437 O O . VAL B 1 27 ? -11.797 7.684 5.84 1 96.75 27 VAL B O 1
ATOM 2440 N N . ASP B 1 28 ? -9.758 6.996 5.449 1 97 28 ASP B N 1
ATOM 2441 C CA . ASP B 1 28 ? -9.102 7.875 6.41 1 97 28 ASP B CA 1
ATOM 2442 C C . ASP B 1 28 ? -7.863 8.523 5.797 1 97 28 ASP B C 1
ATOM 2444 O O . ASP B 1 28 ? -7.082 7.863 5.109 1 97 28 ASP B O 1
ATOM 2448 N N . CYS B 1 29 ? -7.723 9.773 5.996 1 97.62 29 CYS B N 1
ATOM 2449 C CA . CYS B 1 29 ? -6.609 10.523 5.426 1 97.62 29 CYS B CA 1
ATOM 2450 C C . CYS B 1 29 ? -5.609 10.922 6.504 1 97.62 29 CYS B C 1
ATOM 2452 O O . CYS B 1 29 ? -5.945 11.656 7.43 1 97.62 29 CYS B O 1
ATOM 2454 N N . THR B 1 30 ? -4.41 10.438 6.41 1 98.19 30 THR B N 1
ATOM 2455 C CA . THR B 1 30 ? -3.297 10.836 7.262 1 98.19 30 THR B CA 1
ATOM 2456 C C . THR B 1 30 ? -2.486 11.953 6.609 1 98.19 30 THR B C 1
ATOM 2458 O O . THR B 1 30 ? -1.568 11.688 5.832 1 98.19 30 THR B O 1
ATOM 2461 N N . ILE B 1 31 ? -2.805 13.203 6.914 1 96.69 31 ILE B N 1
ATOM 2462 C CA . ILE B 1 31 ? -2.111 14.336 6.32 1 96.69 31 ILE B CA 1
ATOM 2463 C C . ILE B 1 31 ? -0.945 14.758 7.211 1 96.69 31 ILE B C 1
ATOM 2465 O O . ILE B 1 31 ? -1.149 15.344 8.273 1 96.69 31 ILE B O 1
ATOM 2469 N N . PHE B 1 32 ? 0.242 14.461 6.762 1 96.81 32 PHE B N 1
ATOM 2470 C CA . PHE B 1 32 ? 1.447 14.891 7.461 1 96.81 32 PHE B CA 1
ATOM 2471 C C . PHE B 1 32 ? 1.833 16.312 7.059 1 96.81 32 PHE B C 1
ATOM 2473 O O . PHE B 1 32 ? 1.7 16.688 5.891 1 96.81 32 PHE B O 1
ATOM 2480 N N . GLY B 1 33 ? 2.252 17.016 8.031 1 95.06 33 GLY B N 1
ATOM 2481 C CA . GLY B 1 33 ? 2.738 18.375 7.812 1 95.06 33 GLY B CA 1
ATOM 2482 C C . GLY B 1 33 ? 4.148 18.594 8.32 1 95.06 33 GLY B C 1
ATOM 2483 O O . GLY B 1 33 ? 4.492 18.156 9.422 1 95.06 33 GLY B O 1
ATOM 2484 N N . PHE B 1 34 ? 4.914 19.219 7.5 1 94.44 34 PHE B N 1
ATOM 2485 C CA . PHE B 1 34 ? 6.281 19.547 7.875 1 94.44 34 PHE B CA 1
ATOM 2486 C C . PHE B 1 34 ? 6.523 21.047 7.77 1 94.44 34 PHE B C 1
ATOM 2488 O O . PHE B 1 34 ? 6.219 21.672 6.746 1 94.44 34 PHE B O 1
ATOM 2495 N N . HIS B 1 35 ? 7.012 21.609 8.836 1 92.19 35 HIS B N 1
ATOM 2496 C CA . HIS B 1 35 ? 7.469 23 8.875 1 92.19 35 HIS B CA 1
ATOM 2497 C C . HIS B 1 35 ? 8.453 23.219 10.016 1 92.19 35 HIS B C 1
ATOM 2499 O O . HIS B 1 35 ? 8.219 22.766 11.141 1 92.19 35 HIS B O 1
ATOM 2505 N N . ASN B 1 36 ? 9.562 23.906 9.711 1 91.31 36 ASN B N 1
ATOM 2506 C CA . ASN B 1 36 ? 10.555 24.266 10.719 1 91.31 36 ASN B CA 1
ATOM 2507 C C . ASN B 1 36 ? 11.031 23.047 11.492 1 91.31 36 ASN B C 1
ATOM 2509 O O . ASN B 1 36 ? 11.023 23.031 12.727 1 91.31 36 ASN B O 1
ATOM 2513 N N . ASN B 1 37 ? 11.25 21.969 10.828 1 92.88 37 ASN B N 1
ATOM 2514 C CA . ASN B 1 37 ? 11.859 20.75 11.336 1 92.88 37 ASN B CA 1
ATOM 2515 C C . ASN B 1 37 ? 10.938 20.047 12.328 1 92.88 37 ASN B C 1
ATOM 2517 O O . ASN B 1 37 ? 11.406 19.422 13.289 1 92.88 37 ASN B O 1
ATOM 2521 N N . ILE B 1 38 ? 9.688 20.266 12.164 1 94.56 38 ILE B N 1
ATOM 2522 C CA . ILE B 1 38 ? 8.688 19.562 12.961 1 94.56 38 ILE B CA 1
ATOM 2523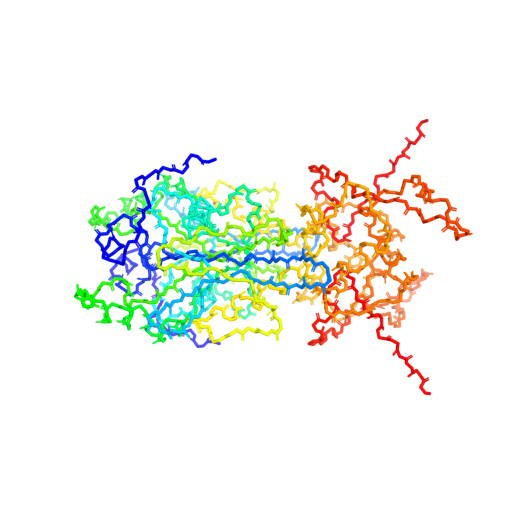 C C . ILE B 1 38 ? 7.719 18.828 12.039 1 94.56 38 ILE B C 1
ATOM 2525 O O . ILE B 1 38 ? 7.285 19.375 11.023 1 94.56 38 ILE B O 1
ATOM 2529 N N . LEU B 1 39 ? 7.52 17.578 12.336 1 96.56 39 LEU B N 1
ATOM 2530 C CA . LEU B 1 39 ? 6.551 16.766 11.602 1 96.56 39 LEU B CA 1
ATOM 2531 C C . LEU B 1 39 ? 5.27 16.594 12.414 1 96.56 39 LEU B C 1
ATOM 2533 O O . LEU B 1 39 ? 5.312 16.125 13.555 1 96.56 39 LEU B O 1
ATOM 2537 N N . LYS B 1 40 ? 4.188 16.984 11.859 1 96.62 40 LYS B N 1
ATOM 2538 C CA . LYS B 1 40 ? 2.889 16.906 12.523 1 96.62 40 LYS B CA 1
ATOM 2539 C C . LYS B 1 40 ? 1.876 16.141 11.672 1 96.62 40 LYS B C 1
ATOM 2541 O O . LYS B 1 40 ? 2.156 15.812 10.516 1 96.62 40 LYS B O 1
ATOM 2546 N N . VAL B 1 41 ? 0.81 15.766 12.258 1 97.5 41 VAL B N 1
ATOM 2547 C CA . VAL B 1 41 ? -0.317 15.148 11.57 1 97.5 41 VAL B CA 1
ATOM 2548 C C . VAL B 1 41 ? -1.598 15.922 11.875 1 97.5 41 VAL B C 1
ATOM 2550 O O . VAL B 1 41 ? -1.796 16.391 13 1 97.5 41 VAL B O 1
ATOM 2553 N N . LEU B 1 42 ? -2.467 16.078 10.859 1 95.62 42 LEU B N 1
ATOM 2554 C CA . LEU B 1 42 ? -3.725 16.797 10.992 1 95.62 42 LEU B CA 1
ATOM 2555 C C . LEU B 1 42 ? -4.801 15.914 11.609 1 95.62 42 LEU B C 1
ATOM 2557 O O . LEU B 1 42 ? -5.07 14.82 11.109 1 95.62 42 LEU B O 1
ATOM 2561 N N . LEU B 1 43 ? -5.391 16.375 12.727 1 95.19 43 LEU B N 1
ATOM 2562 C CA . LEU B 1 43 ? -6.434 15.617 13.406 1 95.19 43 LEU B CA 1
ATOM 2563 C C . LEU B 1 43 ? -7.684 16.469 13.602 1 95.19 43 LEU B C 1
ATOM 2565 O O . LEU B 1 43 ? -7.617 17.703 13.555 1 95.19 43 LEU B O 1
ATOM 2569 N N . LEU B 1 44 ? -8.766 15.789 13.727 1 91.56 44 LEU B N 1
ATOM 2570 C CA . LEU B 1 44 ? -10.055 16.406 14.039 1 91.56 44 LEU B CA 1
ATOM 2571 C C . LEU B 1 44 ? -10.523 16 15.43 1 91.56 44 LEU B C 1
ATOM 2573 O O . LEU B 1 44 ? -10.367 14.844 15.836 1 91.56 44 LEU B O 1
ATOM 2577 N N . LYS B 1 45 ? -11.156 16.906 16.062 1 88.31 45 LYS B N 1
ATOM 2578 C CA . LYS B 1 45 ? -11.656 16.641 17.406 1 88.31 45 LYS B CA 1
ATOM 2579 C C . LYS B 1 45 ? -13.102 16.141 17.375 1 88.31 45 LYS B C 1
ATOM 2581 O O . LYS B 1 45 ? -13.93 16.688 16.656 1 88.31 45 LYS B O 1
ATOM 2586 N N . TYR B 1 46 ? -13.289 14.992 18.047 1 77.88 46 TYR B N 1
ATOM 2587 C CA . TYR B 1 46 ? -14.648 14.602 18.422 1 77.88 46 TYR B CA 1
ATOM 2588 C C . TYR B 1 46 ? -15.078 15.266 19.719 1 77.88 46 TYR B C 1
ATOM 2590 O O . TYR B 1 46 ? -14.758 14.781 20.797 1 77.88 46 TYR B O 1
ATOM 2598 N N . HIS B 1 47 ? -15.844 16.328 19.656 1 69 47 HIS B N 1
ATOM 2599 C CA . HIS B 1 47 ? -16.125 17.156 20.812 1 69 47 HIS B CA 1
ATOM 2600 C C . HIS B 1 47 ? -16.906 16.391 21.875 1 69 47 HIS B C 1
ATOM 2602 O O . HIS B 1 47 ? -16.625 16.516 23.078 1 69 47 HIS B O 1
ATOM 2608 N N . ASP B 1 48 ? -17.703 15.531 21.484 1 73.75 48 ASP B N 1
ATOM 2609 C CA . ASP B 1 48 ? -18.547 14.82 22.422 1 73.75 48 ASP B CA 1
ATOM 2610 C C . ASP B 1 48 ? -17.75 13.773 23.203 1 73.75 48 ASP B C 1
ATOM 2612 O O . ASP B 1 48 ? -18.172 13.344 24.281 1 73.75 48 ASP B O 1
ATOM 2616 N N . LEU B 1 49 ? -16.594 13.414 22.797 1 77.88 49 LEU B N 1
ATOM 2617 C CA . LEU B 1 49 ? -15.859 12.312 23.406 1 77.88 49 LEU B CA 1
ATOM 2618 C C . LEU B 1 49 ? -14.445 12.742 23.781 1 77.88 49 LEU B C 1
ATOM 2620 O O . LEU B 1 49 ? -13.695 11.977 24.391 1 77.88 49 LEU B O 1
ATOM 2624 N N . ASP B 1 50 ? -14.078 13.93 23.578 1 84.38 50 ASP B N 1
ATOM 2625 C CA . ASP B 1 50 ? -12.727 14.422 23.828 1 84.38 50 ASP B CA 1
ATOM 2626 C C . ASP B 1 50 ? -11.68 13.508 23.203 1 84.38 50 ASP B C 1
ATOM 2628 O O . ASP B 1 50 ? -10.727 13.102 23.859 1 84.38 50 ASP B O 1
ATOM 2632 N N . LEU B 1 51 ? -11.938 12.961 22.156 1 89.94 51 LEU B N 1
ATOM 2633 C CA . LEU B 1 51 ? -11.039 12.148 21.344 1 89.94 51 LEU B CA 1
ATOM 2634 C C . LEU B 1 51 ? -10.711 12.844 20.031 1 89.94 51 LEU B C 1
ATOM 2636 O O . LEU B 1 51 ? -11.445 13.734 19.594 1 89.94 51 LEU B O 1
ATOM 2640 N N . TRP B 1 52 ? -9.578 12.453 19.516 1 93.25 52 TRP B N 1
ATOM 2641 C CA . TRP B 1 52 ? -9.164 12.969 18.219 1 93.25 52 TRP B CA 1
ATOM 2642 C C . TRP B 1 52 ? -9.133 11.859 17.172 1 93.25 52 TRP B C 1
ATOM 2644 O O . TRP B 1 52 ? -8.93 10.688 17.5 1 93.25 52 TRP B O 1
ATOM 2654 N N . SER B 1 53 ? -9.391 12.242 15.914 1 93.06 53 SER B N 1
ATOM 2655 C CA . SER B 1 53 ? -9.406 11.273 14.828 1 93.06 53 SER B CA 1
ATOM 2656 C C . SER B 1 53 ? -8.789 11.852 13.555 1 93.06 53 SER B C 1
ATOM 2658 O O . SER B 1 53 ? -8.609 13.062 13.445 1 93.06 53 SER B O 1
ATOM 2660 N N . LEU B 1 54 ? -8.398 10.938 12.695 1 96 54 LEU B N 1
ATOM 2661 C CA . LEU B 1 54 ? -8.047 11.328 11.336 1 96 54 LEU B CA 1
ATOM 2662 C C . LEU B 1 54 ? -9.281 11.812 10.578 1 96 54 LEU B C 1
ATOM 2664 O O . LEU B 1 54 ? -10.391 11.344 10.828 1 96 54 LEU B O 1
ATOM 2668 N N . PRO B 1 55 ? -9.078 12.82 9.68 1 94.56 55 PRO B N 1
ATOM 2669 C CA . PRO B 1 55 ? -10.195 13.078 8.758 1 94.56 55 PRO B CA 1
ATOM 2670 C C . PRO B 1 55 ? -10.578 11.844 7.949 1 94.56 55 PRO B C 1
ATOM 2672 O O . PRO B 1 55 ? -9.742 11.273 7.246 1 94.56 55 PRO B O 1
ATOM 2675 N N . GLY B 1 56 ? -11.75 11.43 8.07 1 93.31 56 GLY B N 1
ATOM 2676 C CA . GLY B 1 56 ? -12.25 10.25 7.371 1 93.31 56 GLY B CA 1
ATOM 2677 C C . GLY B 1 56 ? -13.75 10.273 7.172 1 93.31 56 GLY B C 1
ATOM 2678 O O . GLY B 1 56 ? -14.422 11.219 7.578 1 93.31 56 GLY B O 1
ATOM 2679 N N . GLY B 1 57 ? -14.242 9.289 6.508 1 92.44 57 GLY B N 1
ATOM 2680 C CA . GLY B 1 57 ? -15.664 9.188 6.215 1 92.44 57 GLY B CA 1
ATOM 2681 C C . GLY B 1 57 ? -16.016 7.984 5.355 1 92.44 57 GLY B C 1
ATOM 2682 O O . GLY B 1 57 ? -15.18 7.098 5.16 1 92.44 57 GLY B O 1
ATOM 2683 N N . PHE B 1 58 ? -17.25 7.98 4.949 1 92.81 58 PHE B N 1
ATOM 2684 C CA . PHE B 1 58 ? -17.781 6.828 4.238 1 92.81 58 PHE B CA 1
ATOM 2685 C C . PHE B 1 58 ? -17.656 7.023 2.73 1 92.81 58 PHE B C 1
ATOM 2687 O O . PHE B 1 58 ? -17.422 8.133 2.26 1 92.81 58 PHE B O 1
ATOM 2694 N N . VAL B 1 59 ? -17.766 5.891 2.006 1 93.5 59 VAL B N 1
ATOM 2695 C CA . VAL B 1 59 ? -17.594 5.871 0.556 1 93.5 59 VAL B CA 1
ATOM 2696 C C . VAL B 1 59 ? -18.953 5.668 -0.119 1 93.5 59 VAL B C 1
ATOM 2698 O O . VAL B 1 59 ? -19.688 4.738 0.218 1 93.5 59 VAL B O 1
ATOM 2701 N N . PHE B 1 60 ? -19.281 6.547 -1.035 1 91.69 60 PHE B N 1
ATOM 2702 C CA . PHE B 1 60 ? -20.5 6.375 -1.813 1 91.69 60 PHE B CA 1
ATOM 2703 C C . PHE B 1 60 ? -20.328 5.277 -2.857 1 91.69 60 PHE B C 1
ATOM 2705 O O . PHE B 1 60 ? -19.219 5.047 -3.342 1 91.69 60 PHE B O 1
ATOM 2712 N N . ASN B 1 61 ? -21.391 4.68 -3.215 1 88.38 61 ASN B N 1
ATOM 2713 C CA . ASN B 1 61 ? -21.391 3.625 -4.223 1 88.38 61 ASN B CA 1
ATOM 2714 C C . ASN B 1 61 ? -20.953 4.156 -5.586 1 88.38 61 ASN B C 1
ATOM 2716 O O . ASN B 1 61 ? -20.422 3.406 -6.41 1 88.38 61 ASN B O 1
ATOM 2720 N N . ASP B 1 62 ? -21.125 5.395 -5.836 1 88.12 62 ASP B N 1
ATOM 2721 C CA . ASP B 1 62 ? -20.906 5.953 -7.168 1 88.12 62 ASP B CA 1
ATOM 2722 C C . ASP B 1 62 ? -19.641 6.805 -7.199 1 88.12 62 ASP B C 1
ATOM 2724 O O . ASP B 1 62 ? -19.547 7.758 -7.973 1 88.12 62 ASP B O 1
ATOM 2728 N N . GLU B 1 63 ? -18.656 6.57 -6.309 1 91.5 63 GLU B N 1
ATOM 2729 C CA . GLU B 1 63 ? -17.391 7.277 -6.355 1 91.5 63 GLU B CA 1
ATOM 2730 C C . GLU B 1 63 ? -16.219 6.316 -6.137 1 91.5 63 GLU B C 1
ATOM 2732 O O . GLU B 1 63 ? -16.375 5.273 -5.5 1 91.5 63 GLU B O 1
ATOM 2737 N N . ASP B 1 64 ? -15.141 6.703 -6.707 1 92.12 64 ASP B N 1
ATOM 2738 C CA . ASP B 1 64 ? -13.906 5.953 -6.473 1 92.12 64 ASP B CA 1
ATOM 2739 C C . ASP B 1 64 ? -13.367 6.211 -5.07 1 92.12 64 ASP B C 1
ATOM 2741 O O . ASP B 1 64 ? -13.688 7.23 -4.449 1 92.12 64 ASP B O 1
ATOM 2745 N N . LEU B 1 65 ? -12.555 5.234 -4.633 1 94.81 65 LEU B N 1
ATOM 2746 C CA . LEU B 1 65 ? -11.969 5.371 -3.303 1 94.81 65 LEU B CA 1
ATOM 2747 C C . LEU B 1 65 ? -11.18 6.672 -3.186 1 94.81 65 LEU B C 1
ATOM 2749 O O . LEU B 1 65 ? -11.289 7.379 -2.182 1 94.81 65 LEU B O 1
ATOM 2753 N N . ARG B 1 66 ? -10.414 7 -4.172 1 94.44 66 ARG B N 1
ATOM 2754 C CA . ARG B 1 66 ? -9.617 8.219 -4.137 1 94.44 66 ARG B CA 1
ATOM 2755 C C . ARG B 1 66 ? -10.508 9.453 -4.105 1 94.44 66 ARG B C 1
ATOM 2757 O O . ARG B 1 66 ? -10.211 10.43 -3.408 1 94.44 66 ARG B O 1
ATOM 2764 N N . GLU B 1 67 ? -11.523 9.445 -4.895 1 94.38 67 GLU B N 1
ATOM 2765 C CA . GLU B 1 67 ? -12.484 10.547 -4.895 1 94.38 67 GLU B CA 1
ATOM 2766 C C . GLU B 1 67 ? -13.141 10.703 -3.527 1 94.38 67 GLU B C 1
ATOM 2768 O O . GLU B 1 67 ? -13.344 11.82 -3.059 1 94.38 67 GLU B O 1
ATOM 2773 N N . ALA B 1 68 ? -13.508 9.562 -2.951 1 95.06 68 ALA B N 1
ATOM 2774 C CA . ALA B 1 68 ? -14.086 9.602 -1.608 1 95.06 68 ALA B CA 1
ATOM 2775 C C . ALA B 1 68 ? -13.117 10.234 -0.613 1 95.06 68 ALA B C 1
ATOM 2777 O O . ALA B 1 68 ? -13.516 11.07 0.199 1 95.06 68 ALA B O 1
ATOM 2778 N N . ALA B 1 69 ? -11.844 9.852 -0.697 1 96.62 69 ALA B N 1
ATOM 2779 C CA . ALA B 1 69 ? -10.836 10.391 0.209 1 96.62 69 ALA B CA 1
ATOM 2780 C C . ALA B 1 69 ? -10.703 11.898 0.047 1 96.62 69 ALA B C 1
ATOM 2782 O O . ALA B 1 69 ? -10.703 12.641 1.035 1 96.62 69 ALA B O 1
ATOM 2783 N N . ALA B 1 70 ? -10.656 12.328 -1.206 1 95.38 70 ALA B N 1
ATOM 2784 C CA . ALA B 1 70 ? -10.539 13.758 -1.484 1 95.38 70 ALA B CA 1
ATOM 2785 C C . ALA B 1 70 ? -11.773 14.508 -1.007 1 95.38 70 ALA B C 1
ATOM 2787 O O . ALA B 1 70 ? -11.664 15.586 -0.42 1 95.38 70 ALA B O 1
ATOM 2788 N N . ARG B 1 71 ? -12.93 13.938 -1.267 1 93.75 71 ARG B N 1
ATOM 2789 C CA . ARG B 1 71 ? -14.188 14.57 -0.868 1 93.75 71 ARG B CA 1
ATOM 2790 C C . ARG B 1 71 ? -14.273 14.711 0.648 1 93.75 71 ARG B C 1
ATOM 2792 O O . ARG B 1 71 ? -14.57 15.789 1.162 1 93.75 71 ARG B O 1
ATOM 2799 N N . VAL B 1 72 ? -14.016 13.648 1.376 1 92.75 72 VAL B N 1
ATOM 2800 C CA . VAL B 1 72 ? -14.125 13.633 2.832 1 92.75 72 VAL B CA 1
ATOM 2801 C C . VAL B 1 72 ? -13.109 14.602 3.434 1 92.75 72 VAL B C 1
ATOM 2803 O O . VAL B 1 72 ? -13.422 15.336 4.375 1 92.75 72 VAL B O 1
ATOM 2806 N N . LEU B 1 73 ? -11.914 14.625 2.865 1 92.94 73 LEU B N 1
ATOM 2807 C CA . LEU B 1 73 ? -10.883 15.539 3.342 1 92.94 73 LEU B CA 1
ATOM 2808 C C . LEU B 1 73 ? -11.328 16.984 3.193 1 92.94 73 LEU B C 1
ATOM 2810 O O . LEU B 1 73 ? -11.195 17.781 4.125 1 92.94 73 LEU B O 1
ATOM 2814 N N . TYR B 1 74 ? -11.875 17.266 2.107 1 91.19 74 TYR B N 1
ATOM 2815 C CA . TYR B 1 74 ? -12.352 18.625 1.86 1 91.19 74 TYR B CA 1
ATOM 2816 C C . TYR B 1 74 ? -13.5 18.984 2.799 1 91.19 74 TYR B C 1
ATOM 2818 O O . TYR B 1 74 ? -13.531 20.062 3.379 1 91.19 74 TYR B O 1
ATOM 2826 N N . GLU B 1 75 ? -14.367 18.062 2.936 1 86.75 75 GLU B N 1
ATOM 2827 C CA . GLU B 1 75 ? -15.531 18.281 3.789 1 86.75 75 GLU B CA 1
ATOM 2828 C C . GLU B 1 75 ? -15.117 18.578 5.227 1 86.75 75 GLU B C 1
ATOM 2830 O O . GLU B 1 75 ? -15.703 19.438 5.883 1 86.75 75 GLU B O 1
ATOM 2835 N N . ARG B 1 76 ? -14.109 17.875 5.629 1 87.19 76 ARG B N 1
ATOM 2836 C CA . ARG B 1 76 ? -13.75 17.922 7.043 1 87.19 76 ARG B CA 1
ATOM 2837 C C . ARG B 1 76 ? -12.742 19.031 7.316 1 87.19 76 ARG B C 1
ATOM 2839 O O . ARG B 1 76 ? -12.703 19.578 8.414 1 87.19 76 ARG B O 1
ATOM 2846 N N . THR B 1 77 ? -11.875 19.391 6.32 1 88 77 THR B N 1
ATOM 2847 C CA . THR B 1 77 ? -10.734 20.234 6.617 1 88 77 THR B CA 1
ATOM 2848 C C . THR B 1 77 ? -10.648 21.391 5.621 1 88 77 THR B C 1
ATOM 2850 O O . THR B 1 77 ? -9.891 22.344 5.828 1 88 77 THR B O 1
ATOM 2853 N N . HIS B 1 78 ? -11.352 21.312 4.52 1 87.94 78 HIS B N 1
ATOM 2854 C CA . HIS B 1 78 ? -11.336 22.281 3.422 1 87.94 78 HIS B CA 1
ATOM 2855 C C . HIS B 1 78 ? -10.031 22.203 2.645 1 87.94 78 HIS B C 1
ATOM 2857 O O . HIS B 1 78 ? -9.766 23.047 1.778 1 87.94 78 HIS B O 1
ATOM 2863 N N . LEU B 1 79 ? -9.227 21.266 2.998 1 88.94 79 LEU B N 1
ATOM 2864 C CA . LEU B 1 79 ? -8.047 21.016 2.178 1 88.94 79 LEU B CA 1
ATOM 2865 C C . LEU B 1 79 ? -8.43 20.375 0.85 1 88.94 79 LEU B C 1
ATOM 2867 O O . LEU B 1 79 ? -9.289 19.484 0.811 1 88.94 79 LEU B O 1
ATOM 2871 N N . LYS B 1 80 ? -7.836 20.891 -0.207 1 88.25 80 LYS B N 1
ATOM 2872 C CA . LYS B 1 80 ? -8.125 20.359 -1.533 1 88.25 80 LYS B CA 1
ATOM 2873 C C . LYS B 1 80 ? -6.859 20.297 -2.387 1 88.25 80 LYS B C 1
ATOM 2875 O O . LYS B 1 80 ? -5.828 20.859 -2.02 1 88.25 80 LYS B O 1
ATOM 2880 N N . ASP B 1 81 ? -6.887 19.5 -3.465 1 87.38 81 ASP B N 1
ATOM 2881 C CA . ASP B 1 81 ? -5.836 19.406 -4.477 1 87.38 81 ASP B CA 1
ATOM 2882 C C . ASP B 1 81 ? -4.543 18.859 -3.875 1 87.38 81 ASP B C 1
ATOM 2884 O O . ASP B 1 81 ? -3.453 19.328 -4.203 1 87.38 81 ASP B O 1
ATOM 2888 N N . LEU B 1 82 ? -4.707 18.016 -2.91 1 88.31 82 LEU B N 1
ATOM 2889 C CA . LEU B 1 82 ? -3.551 17.312 -2.354 1 88.31 82 LEU B CA 1
ATOM 2890 C C . LEU B 1 82 ? -3.307 16 -3.08 1 88.31 82 LEU B C 1
ATOM 2892 O O . LEU B 1 82 ? -4.25 15.359 -3.545 1 88.31 82 LEU B O 1
ATOM 2896 N N . PHE B 1 83 ? -2.072 15.742 -3.219 1 88.44 83 PHE B N 1
ATOM 2897 C CA . PHE B 1 83 ? -1.718 14.406 -3.68 1 88.44 83 PHE B CA 1
ATOM 2898 C C . PHE B 1 83 ? -1.955 13.375 -2.584 1 88.44 83 PHE B C 1
ATOM 2900 O O . PHE B 1 83 ? -1.278 13.391 -1.553 1 88.44 83 PHE B O 1
ATOM 2907 N N . LEU B 1 84 ? -2.951 12.531 -2.744 1 94.19 84 LEU B N 1
ATOM 2908 C CA . LEU B 1 84 ? -3.277 11.492 -1.775 1 94.19 84 LEU B CA 1
ATOM 2909 C C . LEU B 1 84 ? -2.783 10.133 -2.254 1 94.19 84 LEU B C 1
ATOM 2911 O O . LEU B 1 84 ? -3.133 9.688 -3.35 1 94.19 84 LEU B O 1
ATOM 2915 N N . LYS B 1 85 ? -1.956 9.539 -1.466 1 95.38 85 LYS B N 1
ATOM 2916 C CA . LYS B 1 85 ? -1.436 8.211 -1.778 1 95.38 85 LYS B CA 1
ATOM 2917 C C . LYS B 1 85 ? -2.047 7.152 -0.865 1 95.38 85 LYS B C 1
ATOM 2919 O O . LYS B 1 85 ? -2.041 7.301 0.359 1 95.38 85 LYS B O 1
ATOM 2924 N N . GLN B 1 86 ? -2.605 6.098 -1.498 1 97.19 86 GLN B N 1
ATOM 2925 C CA . GLN B 1 86 ? -3.078 4.961 -0.718 1 97.19 86 GLN B CA 1
ATOM 2926 C C . GLN B 1 86 ? -1.91 4.176 -0.127 1 97.19 86 GLN B C 1
ATOM 2928 O O . GLN B 1 86 ? -0.95 3.857 -0.832 1 97.19 86 GLN B O 1
ATOM 2933 N N . PHE B 1 87 ? -1.997 3.863 1.25 1 96.62 87 PHE B N 1
ATOM 2934 C CA . PHE B 1 87 ? -0.809 3.193 1.766 1 96.62 87 PHE B CA 1
ATOM 2935 C C . PHE B 1 87 ? -1.18 1.887 2.455 1 96.62 87 PHE B C 1
ATOM 2937 O O . PHE B 1 87 ? -0.325 1.021 2.66 1 96.62 87 PHE B O 1
ATOM 2944 N N . HIS B 1 88 ? -2.432 1.75 2.83 1 97.44 88 HIS B N 1
ATOM 2945 C CA . HIS B 1 88 ? -2.814 0.511 3.498 1 97.44 88 HIS B CA 1
ATOM 2946 C C . HIS B 1 88 ? -4.32 0.448 3.721 1 97.44 88 HIS B C 1
ATOM 2948 O O . HIS B 1 88 ? -4.988 1.483 3.777 1 97.44 88 HIS B O 1
ATOM 2954 N N . THR B 1 89 ? -4.828 -0.729 3.773 1 97.81 89 THR B N 1
ATOM 2955 C CA . THR B 1 89 ? -6.207 -0.97 4.191 1 97.81 89 THR B CA 1
ATOM 2956 C C . THR B 1 89 ? -6.246 -1.73 5.512 1 97.81 89 THR B C 1
ATOM 2958 O O . THR B 1 89 ? -5.574 -2.752 5.668 1 97.81 89 THR B O 1
ATOM 2961 N N . PHE B 1 90 ? -7.008 -1.189 6.426 1 95.75 90 PHE B N 1
ATOM 2962 C CA . PHE B 1 90 ? -7.117 -1.757 7.762 1 95.75 90 PHE B CA 1
ATOM 2963 C C . PHE B 1 90 ? -8.461 -2.453 7.949 1 95.75 90 PHE B C 1
ATOM 2965 O O . PHE B 1 90 ? -9.516 -1.863 7.691 1 95.75 90 PHE B O 1
ATOM 2972 N N . GLY B 1 91 ? -8.422 -3.729 8.336 1 90.44 91 GLY B N 1
ATOM 2973 C CA . GLY B 1 91 ? -9.641 -4.504 8.477 1 90.44 91 GLY B CA 1
ATOM 2974 C C . GLY B 1 91 ? -9.586 -5.508 9.609 1 90.44 91 GLY B C 1
ATOM 2975 O O . GLY B 1 91 ? -10.219 -6.562 9.547 1 90.44 91 GLY B O 1
ATOM 2976 N N . ARG B 1 92 ? -8.828 -5.199 10.617 1 83.38 92 ARG B N 1
ATOM 2977 C CA . ARG B 1 92 ? -8.789 -6.094 11.773 1 83.38 92 ARG B CA 1
ATOM 2978 C C . ARG B 1 92 ? -10.164 -6.191 12.43 1 83.38 92 ARG B C 1
ATOM 2980 O O . ARG B 1 92 ? -10.922 -5.223 12.438 1 83.38 92 ARG B O 1
ATOM 2987 N N . ILE B 1 93 ? -10.484 -7.316 12.984 1 78.06 93 ILE B N 1
ATOM 2988 C CA . ILE B 1 93 ? -11.797 -7.605 13.547 1 78.06 93 ILE B CA 1
ATOM 2989 C C . ILE B 1 93 ? -12.07 -6.688 14.734 1 78.06 93 ILE B C 1
ATOM 2991 O O . ILE B 1 93 ? -13.211 -6.297 14.977 1 78.06 93 ILE B O 1
ATOM 2995 N N . ASP B 1 94 ? -11.062 -6.258 15.422 1 73.25 94 ASP B N 1
ATOM 2996 C CA . ASP B 1 94 ? -11.242 -5.539 16.688 1 73.25 94 ASP B CA 1
ATOM 2997 C C . ASP B 1 94 ? -11.164 -4.031 16.469 1 73.25 94 ASP B C 1
ATOM 2999 O O . ASP B 1 94 ? -11.148 -3.264 17.438 1 73.25 94 ASP B O 1
ATOM 3003 N N . ARG B 1 95 ? -11.117 -3.58 15.273 1 71.81 95 ARG B N 1
ATOM 3004 C CA . ARG B 1 95 ? -10.867 -2.158 15.055 1 71.81 95 ARG B CA 1
ATOM 3005 C C . ARG B 1 95 ? -12.047 -1.317 15.539 1 71.81 95 ARG B C 1
ATOM 3007 O O . ARG B 1 95 ? -11.867 -0.158 15.922 1 71.81 95 ARG B O 1
ATOM 3014 N N . THR B 1 96 ? -13.273 -1.842 15.469 1 62.41 96 THR B N 1
ATOM 3015 C CA . THR B 1 96 ? -14.398 -0.99 15.852 1 62.41 96 THR B CA 1
ATOM 3016 C C . THR B 1 96 ? -15.039 -1.484 17.141 1 62.41 96 THR B C 1
ATOM 3018 O O . THR B 1 96 ? -16.188 -1.14 17.453 1 62.41 96 THR B O 1
ATOM 3021 N N . GLU B 1 97 ? -14.367 -2.357 17.688 1 60.22 97 GLU B N 1
ATOM 3022 C CA . GLU B 1 97 ? -14.93 -2.867 18.938 1 60.22 97 GLU B CA 1
ATOM 3023 C C . GLU B 1 97 ? -15.156 -1.74 19.938 1 60.22 97 GLU B C 1
ATOM 3025 O O . GLU B 1 97 ? -16.078 -1.796 20.75 1 60.22 97 GLU B O 1
ATOM 3030 N N . ASN B 1 98 ? -14.156 -0.779 19.875 1 57.84 98 ASN B N 1
ATOM 3031 C CA . ASN B 1 98 ? -14.43 0.329 20.781 1 57.84 98 ASN B CA 1
ATOM 3032 C C . ASN B 1 98 ? -15.531 1.241 20.234 1 57.84 98 ASN B C 1
ATOM 3034 O O . ASN B 1 98 ? -15.242 2.215 19.531 1 57.84 98 ASN B O 1
ATOM 3038 N N . ASN B 1 99 ? -16.688 0.766 19.953 1 65.06 99 ASN B N 1
ATOM 3039 C CA . ASN B 1 99 ? -17.859 1.222 19.219 1 65.06 99 ASN B CA 1
ATOM 3040 C C . ASN B 1 99 ? -18.078 2.725 19.375 1 65.06 99 ASN B C 1
ATOM 3042 O O . ASN B 1 99 ? -19.062 3.162 19.969 1 65.06 99 ASN B O 1
ATOM 3046 N N . ILE B 1 100 ? -17.078 3.562 19.094 1 73.62 100 ILE B N 1
ATOM 3047 C CA . ILE B 1 100 ? -17.156 5.02 19.141 1 73.62 100 ILE B CA 1
ATOM 3048 C C . ILE B 1 100 ? -18.391 5.484 18.375 1 73.62 100 ILE B C 1
ATOM 3050 O O . ILE B 1 100 ? -19.094 6.406 18.812 1 73.62 100 ILE B O 1
ATOM 3054 N N . HIS B 1 101 ? -18.719 4.82 17.328 1 76.62 101 HIS B N 1
ATOM 3055 C CA . HIS B 1 101 ? -19.922 5.184 16.578 1 76.62 101 HIS B CA 1
ATOM 3056 C C . HIS B 1 101 ? -21.172 4.977 17.406 1 76.62 101 HIS B C 1
ATOM 3058 O O . HIS B 1 101 ? -22.094 5.793 17.359 1 76.62 101 HIS B O 1
ATOM 3064 N N . GLN B 1 102 ? -21.109 3.963 18.156 1 76.31 102 GLN B N 1
ATOM 3065 C CA . GLN B 1 102 ? -22.266 3.689 19.016 1 76.31 102 GLN B CA 1
ATOM 3066 C C . GLN B 1 102 ? -22.391 4.75 20.094 1 76.31 102 GLN B C 1
ATOM 3068 O O . GLN B 1 102 ? -23.5 5.207 20.391 1 76.31 102 GLN B O 1
ATOM 3073 N N . ILE B 1 103 ? -21.234 5.062 20.672 1 78.25 103 ILE B N 1
ATOM 3074 C CA . ILE B 1 103 ? -21.219 6.074 21.719 1 78.25 103 ILE B CA 1
ATOM 3075 C C . ILE B 1 103 ? -21.703 7.41 21.156 1 78.25 103 ILE B C 1
ATOM 3077 O O . ILE B 1 103 ? -22.516 8.094 21.766 1 78.25 103 ILE B O 1
ATOM 3081 N N . LEU B 1 104 ? -21.266 7.707 19.969 1 77.75 104 LEU B N 1
ATOM 3082 C CA . LEU B 1 104 ? -21.641 8.961 19.344 1 77.75 104 LEU B CA 1
ATOM 3083 C C . LEU B 1 104 ? -23.141 8.984 19.031 1 77.75 104 LEU B C 1
ATOM 3085 O O . LEU B 1 104 ? -23.812 10 19.234 1 77.75 104 LEU B O 1
ATOM 3089 N N . LEU B 1 105 ? -23.609 7.879 18.547 1 80.69 105 LEU B N 1
ATOM 3090 C CA . LEU B 1 105 ? -25.031 7.773 18.25 1 80.69 105 LEU B CA 1
ATOM 3091 C C . LEU B 1 105 ? -25.875 7.902 19.516 1 80.69 105 LEU B C 1
ATOM 3093 O O . LEU B 1 105 ? -26.891 8.602 19.516 1 80.69 105 LEU B O 1
ATOM 3097 N N . ARG B 1 106 ? -25.469 7.297 20.547 1 81.56 106 ARG B N 1
ATOM 3098 C CA . ARG B 1 106 ? -26.156 7.367 21.828 1 81.56 106 ARG B CA 1
ATOM 3099 C C . ARG B 1 106 ? -26.156 8.789 22.391 1 81.56 106 ARG B C 1
ATOM 3101 O O . ARG B 1 106 ? -27.188 9.289 22.844 1 81.56 106 ARG B O 1
ATOM 3108 N N . ASN B 1 107 ? -24.984 9.367 22.328 1 81.25 107 ASN B N 1
ATOM 3109 C CA . ASN B 1 107 ? -24.844 10.727 22.844 1 81.25 107 ASN B CA 1
ATOM 3110 C C . ASN B 1 107 ? -25.734 11.711 22.094 1 81.25 107 ASN B C 1
ATOM 3112 O O . ASN B 1 107 ? -26.234 12.672 22.672 1 81.25 107 ASN B O 1
ATOM 3116 N N . LYS B 1 108 ? -26 11.391 20.812 1 81.12 108 LYS B N 1
ATOM 3117 C CA . LYS B 1 108 ? -26.797 12.297 19.984 1 81.12 108 LYS B CA 1
ATOM 3118 C C . LYS B 1 108 ? -28.25 11.867 19.953 1 81.12 108 LYS B C 1
ATOM 3120 O O . LYS B 1 108 ? -29.078 12.508 19.297 1 81.12 108 LYS B O 1
ATOM 3125 N N . GLY B 1 109 ? -28.562 10.742 20.625 1 82.62 109 GLY B N 1
ATOM 3126 C CA . GLY B 1 109 ? -29.938 10.25 20.703 1 82.62 109 GLY B CA 1
ATOM 3127 C C . GLY B 1 109 ? -30.469 9.719 19.391 1 82.62 109 GLY B C 1
ATOM 3128 O O . GLY B 1 109 ? -31.656 9.844 19.109 1 82.62 109 GLY B O 1
ATOM 3129 N N . ILE B 1 110 ? -29.547 9.258 18.594 1 83.81 110 ILE B N 1
ATOM 3130 C CA . ILE B 1 110 ? -29.938 8.727 17.297 1 83.81 110 ILE B CA 1
ATOM 3131 C C . ILE B 1 110 ? -30.188 7.223 17.406 1 83.81 110 ILE B C 1
ATOM 3133 O O . ILE B 1 110 ? -29.312 6.469 17.812 1 83.81 110 ILE B O 1
ATOM 3137 N N . GLU B 1 111 ? -31.406 6.805 17.125 1 85.31 111 GLU B N 1
ATOM 3138 C CA . GLU B 1 111 ? -31.75 5.387 17.156 1 85.31 111 GLU B CA 1
ATOM 3139 C C . GLU B 1 111 ? -31.469 4.719 15.812 1 85.31 111 GLU B C 1
ATOM 3141 O O . GLU B 1 111 ? -31.922 5.203 14.766 1 85.31 111 GLU B O 1
ATOM 3146 N N . VAL B 1 112 ? -30.719 3.75 15.859 1 83.25 112 VAL B N 1
ATOM 3147 C CA . VAL B 1 112 ? -30.359 2.988 14.672 1 83.25 112 VAL B CA 1
ATOM 3148 C C . VAL B 1 112 ? -30.641 1.505 14.906 1 83.25 112 VAL B C 1
ATOM 3150 O O . VAL B 1 112 ? -30.516 1.01 16.031 1 83.25 112 VAL B O 1
ATOM 3153 N N . SER B 1 113 ? -31.188 0.87 13.859 1 85.19 113 SER B N 1
ATOM 3154 C CA . SER B 1 113 ? -31.438 -0.565 13.945 1 85.19 113 SER B CA 1
ATOM 3155 C C . SER B 1 113 ? -30.172 -1.325 14.336 1 85.19 113 SER B C 1
ATOM 3157 O O . SER B 1 113 ? -29.078 -0.962 13.922 1 85.19 113 SER B O 1
ATOM 3159 N N . LYS B 1 114 ? -30.359 -2.391 15.094 1 79.62 114 LYS B N 1
ATOM 3160 C CA . LYS B 1 114 ? -29.25 -3.186 15.594 1 79.62 114 LYS B CA 1
ATOM 3161 C C . LYS B 1 114 ? -28.469 -3.814 14.445 1 79.62 114 LYS B C 1
ATOM 3163 O O . LYS B 1 114 ? -27.266 -4.066 14.562 1 79.62 114 LYS B O 1
ATOM 3168 N N . ASP B 1 115 ? -29.094 -3.955 13.281 1 79.81 115 ASP B N 1
ATOM 3169 C CA . ASP B 1 115 ? -28.469 -4.641 12.156 1 79.81 115 ASP B CA 1
ATOM 3170 C C . ASP B 1 115 ? -27.844 -3.645 11.18 1 79.81 115 ASP B C 1
ATOM 3172 O O . ASP B 1 115 ? -27.344 -4.031 10.125 1 79.81 115 ASP B O 1
ATOM 3176 N N . HIS B 1 116 ? -27.953 -2.396 11.57 1 82.38 116 HIS B N 1
ATOM 3177 C CA . HIS B 1 116 ? -27.344 -1.376 10.719 1 82.38 116 HIS B CA 1
ATOM 3178 C C . HIS B 1 116 ? -25.828 -1.559 10.625 1 82.38 116 HIS B C 1
ATOM 3180 O O . HIS B 1 116 ? -25.172 -1.852 11.625 1 82.38 116 HIS B O 1
ATOM 3186 N N . TRP B 1 117 ? -25.297 -1.336 9.414 1 80.12 117 TRP B N 1
ATOM 3187 C CA . TRP B 1 117 ? -23.891 -1.635 9.148 1 80.12 117 TRP B CA 1
ATOM 3188 C C . TRP B 1 117 ? -22.969 -0.738 9.984 1 80.12 117 TRP B C 1
ATOM 3190 O O . TRP B 1 117 ? -21.797 -1.056 10.188 1 80.12 117 TRP B O 1
ATOM 3200 N N . ILE B 1 118 ? -23.531 0.38 10.516 1 79.19 118 ILE B N 1
ATOM 3201 C CA . ILE B 1 118 ? -22.75 1.343 11.281 1 79.19 118 ILE B CA 1
ATOM 3202 C C . ILE B 1 118 ? -22.234 0.688 12.562 1 79.19 118 ILE B C 1
ATOM 3204 O O . ILE B 1 118 ? -21.312 1.205 13.203 1 79.19 118 ILE B O 1
ATOM 3208 N N . PHE B 1 119 ? -22.906 -0.436 12.961 1 79 119 PHE B N 1
ATOM 3209 C CA . PHE B 1 119 ? -22.531 -1.118 14.188 1 79 119 PHE B CA 1
ATOM 3210 C C . PHE B 1 119 ? -21.594 -2.279 13.898 1 79 119 PHE B C 1
ATOM 3212 O O . PHE B 1 119 ? -21.109 -2.949 14.82 1 79 119 PHE B O 1
ATOM 3219 N N . GLN B 1 120 ? -21.312 -2.443 12.641 1 80.38 120 GLN B N 1
ATOM 3220 C CA . GLN B 1 120 ? -20.422 -3.527 12.234 1 80.38 120 GLN B CA 1
ATOM 3221 C C . GLN B 1 120 ? -18.984 -3.043 12.117 1 80.38 120 GLN B C 1
ATOM 3223 O O . GLN B 1 120 ? -18.703 -1.853 12.273 1 80.38 120 GLN B O 1
ATOM 3228 N N . ARG B 1 121 ? -18.109 -3.965 11.898 1 81.69 121 ARG B N 1
ATOM 3229 C CA . ARG B 1 121 ? -16.703 -3.629 11.703 1 81.69 121 ARG B CA 1
ATOM 3230 C C . ARG B 1 121 ? -16.5 -2.84 10.414 1 81.69 121 ARG B C 1
ATOM 3232 O O . ARG B 1 121 ? -17.172 -3.096 9.414 1 81.69 121 ARG B O 1
ATOM 3239 N N . PHE B 1 122 ? -15.594 -1.882 10.555 1 86.75 122 PHE B N 1
ATOM 3240 C CA . PHE B 1 122 ? -15.266 -1.105 9.367 1 86.75 122 PHE B CA 1
ATOM 3241 C C . PHE B 1 122 ? -13.922 -1.536 8.789 1 86.75 122 PHE B C 1
ATOM 3243 O O . PHE B 1 122 ? -12.984 -1.84 9.539 1 86.75 122 PHE B O 1
ATOM 3250 N N . ILE B 1 123 ? -13.875 -1.594 7.523 1 93 123 ILE B N 1
ATOM 3251 C CA . ILE B 1 123 ? -12.641 -1.656 6.75 1 93 123 ILE B CA 1
ATOM 3252 C C . ILE B 1 123 ? -12.305 -0.273 6.195 1 93 123 ILE B C 1
ATOM 3254 O O . ILE B 1 123 ? -13.125 0.335 5.496 1 93 123 ILE B O 1
ATOM 3258 N N . THR B 1 124 ? -11.18 0.252 6.555 1 95.56 124 THR B N 1
ATOM 3259 C CA . THR B 1 124 ? -10.852 1.605 6.125 1 95.56 124 THR B CA 1
ATOM 3260 C C . THR B 1 124 ? -9.633 1.597 5.199 1 95.56 124 THR B C 1
ATOM 3262 O O . THR B 1 124 ? -8.641 0.927 5.48 1 95.56 124 THR B O 1
ATOM 3265 N N . VAL B 1 125 ? -9.773 2.217 4.059 1 97.81 125 VAL B N 1
ATOM 3266 C CA . VAL B 1 125 ? -8.656 2.461 3.152 1 97.81 125 VAL B CA 1
ATOM 3267 C C . VAL B 1 125 ? -7.969 3.771 3.523 1 97.81 125 VAL B C 1
ATOM 3269 O O . VAL B 1 125 ? -8.602 4.832 3.52 1 97.81 125 VAL B O 1
ATOM 3272 N N . ALA B 1 126 ? -6.707 3.668 3.828 1 98.44 126 ALA B N 1
ATOM 3273 C CA . ALA B 1 126 ? -5.98 4.824 4.348 1 98.44 126 ALA B CA 1
ATOM 3274 C C . ALA B 1 126 ? -5.152 5.492 3.256 1 98.44 126 ALA B C 1
ATOM 3276 O O . ALA B 1 126 ? -4.523 4.809 2.441 1 98.44 126 ALA B O 1
ATOM 3277 N N . TYR B 1 127 ? -5.203 6.77 3.25 1 98 127 TYR B N 1
ATOM 3278 C CA . TYR B 1 127 ? -4.438 7.629 2.352 1 98 127 TYR B CA 1
ATOM 3279 C C . TYR B 1 127 ? -3.52 8.555 3.137 1 98 127 TYR B C 1
ATOM 3281 O O . TYR B 1 127 ? -3.803 8.898 4.289 1 98 127 TYR B O 1
ATOM 3289 N N . CYS B 1 128 ? -2.449 8.961 2.508 1 97.31 128 CYS B N 1
ATOM 3290 C CA . CYS B 1 128 ? -1.584 9.922 3.182 1 97.31 128 CYS B CA 1
ATOM 3291 C C . CYS B 1 128 ? -1.087 10.984 2.207 1 97.31 128 CYS B C 1
ATOM 3293 O O . CYS B 1 128 ? -1.203 10.82 0.991 1 97.31 128 CYS B O 1
ATOM 3295 N N . SER B 1 129 ? -0.719 12.102 2.721 1 95.19 129 SER B N 1
ATOM 3296 C CA . SER B 1 129 ? -0.067 13.203 2.021 1 95.19 129 SER B CA 1
ATOM 3297 C C . SER B 1 129 ? 0.958 13.891 2.912 1 95.19 129 SER B C 1
ATOM 3299 O O . SER B 1 129 ? 0.945 13.719 4.133 1 95.19 129 SER B O 1
ATOM 3301 N N . LEU B 1 130 ? 1.891 14.586 2.305 1 94.81 130 LEU B N 1
ATOM 3302 C CA . LEU B 1 130 ? 2.92 15.383 2.967 1 94.81 130 LEU B CA 1
ATOM 3303 C C . LEU B 1 130 ? 2.895 16.828 2.471 1 94.81 130 LEU B C 1
ATOM 3305 O O . LEU B 1 130 ? 3.127 17.078 1.286 1 94.81 130 LEU B O 1
ATOM 3309 N N . ILE B 1 131 ? 2.576 17.75 3.391 1 93.44 131 ILE B N 1
ATOM 3310 C CA . ILE B 1 131 ? 2.398 19.125 2.967 1 93.44 131 ILE B CA 1
ATOM 3311 C C . ILE B 1 131 ? 3.096 20.062 3.953 1 93.44 131 ILE B C 1
ATOM 3313 O O . ILE B 1 131 ? 3.605 19.625 4.984 1 93.44 131 ILE B O 1
ATOM 3317 N N . ASP B 1 132 ? 3.219 21.391 3.555 1 92.12 132 ASP B N 1
ATOM 3318 C CA . ASP B 1 132 ? 3.656 22.438 4.469 1 92.12 132 ASP B CA 1
ATOM 3319 C C . ASP B 1 132 ? 2.506 22.906 5.355 1 92.12 132 ASP B C 1
ATOM 3321 O O . ASP B 1 132 ? 1.565 23.547 4.883 1 92.12 132 ASP B O 1
ATOM 3325 N N . PHE B 1 133 ? 2.562 22.562 6.621 1 89.44 133 PHE B N 1
ATOM 3326 C CA . PHE B 1 133 ? 1.408 22.859 7.461 1 89.44 133 PHE B CA 1
ATOM 3327 C C . PHE B 1 133 ? 1.35 24.344 7.809 1 89.44 133 PHE B C 1
ATOM 3329 O O . PHE B 1 133 ? 0.364 24.812 8.383 1 89.44 133 PHE B O 1
ATOM 3336 N N . SER B 1 134 ? 2.379 25.125 7.492 1 85.12 134 SER B N 1
ATOM 3337 C CA . SER B 1 134 ? 2.334 26.578 7.711 1 85.12 134 SER B CA 1
ATOM 3338 C C . SER B 1 134 ? 1.374 27.25 6.738 1 85.12 134 SER B C 1
ATOM 3340 O O . SER B 1 134 ? 0.928 28.375 6.98 1 85.12 134 SER B O 1
ATOM 3342 N N . ILE B 1 135 ? 1.103 26.609 5.664 1 72.5 135 ILE B N 1
ATOM 3343 C CA . ILE B 1 135 ? 0.252 27.203 4.641 1 72.5 135 ILE B CA 1
ATOM 3344 C C . ILE B 1 135 ? -1.213 26.891 4.941 1 72.5 135 ILE B C 1
ATOM 3346 O O . ILE B 1 135 ? -2.113 27.5 4.363 1 72.5 135 ILE B O 1
ATOM 3350 N N . THR B 1 136 ? -1.549 25.969 5.785 1 64.12 136 THR B N 1
ATOM 3351 C CA . THR B 1 136 ? -2.912 25.5 6.004 1 64.12 136 THR B CA 1
ATOM 3352 C C . THR B 1 136 ? -3.51 26.125 7.254 1 64.12 136 THR B C 1
ATOM 3354 O O . THR B 1 136 ? -4.605 25.766 7.684 1 64.12 136 THR B O 1
ATOM 3357 N N . HIS B 1 137 ? -3.256 27.328 7.707 1 60.69 137 HIS B N 1
ATOM 3358 C CA . HIS B 1 137 ? -3.68 27.875 8.992 1 60.69 137 HIS B CA 1
ATOM 3359 C C . HIS B 1 137 ? -5.199 27.969 9.07 1 60.69 137 HIS B C 1
ATOM 3361 O O . HIS B 1 137 ? -5.75 28.266 10.133 1 60.69 137 HIS B O 1
ATOM 3367 N N . THR B 1 138 ? -5.914 27.922 7.934 1 54.19 138 THR B N 1
ATOM 3368 C CA . THR B 1 138 ? -7.309 28.297 8.133 1 54.19 138 THR B CA 1
ATOM 3369 C C . THR B 1 138 ? -8.234 27.109 7.891 1 54.19 138 THR B C 1
ATOM 3371 O O . THR B 1 138 ? -8.273 26.562 6.785 1 54.19 138 THR B O 1
ATOM 3374 N N . PHE B 1 139 ? -8.297 26.328 9.008 1 60.88 139 PHE B N 1
ATOM 3375 C CA . PHE B 1 139 ? -9.328 25.312 8.836 1 60.88 139 PHE B CA 1
ATOM 3376 C C . PHE B 1 139 ? -10.703 25.859 9.211 1 60.88 139 PHE B C 1
ATOM 3378 O O . PHE B 1 139 ? -10.805 26.766 10.047 1 60.88 139 PHE B O 1
ATOM 3385 N N . PRO B 1 140 ? -11.609 25.609 8.25 1 52.78 140 PRO B N 1
ATOM 3386 C CA . PRO B 1 140 ? -12.945 26.109 8.594 1 52.78 140 PRO B CA 1
ATOM 3387 C C . PRO B 1 140 ? -13.352 25.797 10.031 1 52.78 140 PRO B C 1
ATOM 3389 O O . PRO B 1 140 ? -12.969 24.75 10.562 1 52.78 140 PRO B O 1
ATOM 3392 N N . ASP B 1 141 ? -13.352 26.766 10.828 1 49.03 141 ASP B N 1
ATOM 3393 C CA . ASP B 1 141 ? -14.078 26.594 12.078 1 49.03 141 ASP B CA 1
ATOM 3394 C C . ASP B 1 141 ? -15.484 26.031 11.82 1 49.03 141 ASP B C 1
ATOM 3396 O O . ASP B 1 141 ? -16.438 26.797 11.625 1 49.03 141 ASP B O 1
ATOM 3400 N N . SER B 1 142 ? -15.516 25.125 10.891 1 46.78 142 SER B N 1
ATOM 3401 C CA . SER B 1 142 ? -16.906 24.719 10.922 1 46.78 142 SER B CA 1
ATOM 3402 C C . SER B 1 142 ? -17.344 24.344 12.336 1 46.78 142 SER B C 1
ATOM 3404 O O . SER B 1 142 ? -16.516 24.016 13.18 1 46.78 142 SER B O 1
ATOM 3406 N N . PHE B 1 143 ? -18.562 24.703 12.656 1 46.12 143 PHE B N 1
ATOM 3407 C CA . PHE B 1 143 ? -19.25 24.656 13.945 1 46.12 143 PHE B CA 1
ATOM 3408 C C . PHE B 1 143 ? -18.828 23.422 14.734 1 46.12 143 PHE B C 1
ATOM 3410 O O . PHE B 1 143 ? -18.766 23.469 15.969 1 46.12 143 PHE B O 1
ATOM 3417 N N . ASN B 1 144 ? -18.562 22.234 14.133 1 52.06 144 ASN B N 1
ATOM 3418 C CA . ASN B 1 144 ? -18.594 21.047 15 1 52.06 144 ASN B CA 1
ATOM 3419 C C . ASN B 1 144 ? -17.25 20.344 15.023 1 52.06 144 ASN B C 1
ATOM 3421 O O . ASN B 1 144 ? -17.062 19.391 15.789 1 52.06 144 ASN B O 1
ATOM 3425 N N . GLU B 1 145 ? -16.312 20.797 14.117 1 62.88 145 GLU B N 1
ATOM 3426 C CA . GLU B 1 145 ? -15.094 20.016 14.242 1 62.88 145 GLU B CA 1
ATOM 3427 C C . GLU B 1 145 ? -13.852 20.906 14.219 1 62.88 145 GLU B C 1
ATOM 3429 O O . GLU B 1 145 ? -13.781 21.859 13.445 1 62.88 145 GLU B O 1
ATOM 3434 N N . THR B 1 146 ? -13.094 20.922 15.273 1 80.56 146 THR B N 1
ATOM 3435 C CA . THR B 1 146 ? -11.797 21.578 15.398 1 80.56 146 THR B CA 1
ATOM 3436 C C . THR B 1 146 ? -10.703 20.719 14.766 1 80.56 146 THR B C 1
ATOM 3438 O O . THR B 1 146 ? -10.664 19.5 14.961 1 80.56 146 THR B O 1
ATOM 3441 N N . CYS B 1 147 ? -10.039 21.312 13.852 1 88.31 147 CYS B N 1
ATOM 3442 C CA . CYS B 1 147 ? -8.867 20.688 13.266 1 88.31 147 CYS B CA 1
ATOM 3443 C C . CYS B 1 147 ? -7.586 21.25 13.852 1 88.31 147 CYS B C 1
ATOM 3445 O O . CYS B 1 147 ? -7.445 22.469 13.992 1 88.31 147 CYS B O 1
ATOM 3447 N N . GLU B 1 148 ? -6.68 20.422 14.219 1 91.31 148 GLU B N 1
ATOM 3448 C CA . GLU B 1 148 ? -5.402 20.859 14.773 1 91.31 148 GLU B CA 1
ATOM 3449 C C . GLU B 1 148 ? -4.266 19.953 14.312 1 91.31 148 GLU B C 1
ATOM 3451 O O . GLU B 1 148 ? -4.488 18.781 13.977 1 91.31 148 GLU B O 1
ATOM 3456 N N . TRP B 1 149 ? -3.152 20.531 14.281 1 95 149 TRP B N 1
ATOM 3457 C CA . TRP B 1 149 ? -1.932 19.781 13.992 1 95 149 TRP B CA 1
ATOM 3458 C C . TRP B 1 149 ? -1.302 19.25 15.273 1 95 149 TRP B C 1
ATOM 3460 O O . TRP B 1 149 ? -1.154 19.984 16.25 1 95 149 TRP B O 1
ATOM 3470 N N . PHE B 1 150 ? -0.933 17.969 15.281 1 96.38 150 PHE B N 1
ATOM 3471 C CA . PHE B 1 150 ? -0.261 17.328 16.406 1 96.38 150 PHE B CA 1
ATOM 3472 C C . PHE B 1 150 ? 1.076 16.75 15.984 1 96.38 150 PHE B C 1
ATOM 3474 O O . PHE B 1 150 ? 1.185 16.156 14.906 1 96.38 150 PHE B O 1
ATOM 3481 N N . GLU B 1 151 ? 2.074 16.906 16.844 1 97.31 151 GLU B N 1
ATOM 3482 C CA . GLU B 1 151 ? 3.346 16.25 16.562 1 97.31 151 GLU B CA 1
ATOM 3483 C C . GLU B 1 151 ? 3.178 14.742 16.484 1 97.31 151 GLU B C 1
ATOM 3485 O O . GLU B 1 151 ? 2.488 14.141 17.312 1 97.31 151 GLU B O 1
ATOM 3490 N N . VAL B 1 152 ? 3.82 14.078 15.484 1 97 152 VAL B N 1
ATOM 3491 C CA . VAL B 1 152 ? 3.621 12.656 15.234 1 97 152 VAL B CA 1
ATOM 3492 C C . VAL B 1 152 ? 4.117 11.844 16.422 1 97 152 VAL B C 1
ATOM 3494 O O . VAL B 1 152 ? 3.633 10.742 16.688 1 97 152 VAL B O 1
ATOM 3497 N N . ASN B 1 153 ? 5.039 12.391 17.203 1 94.62 153 ASN B N 1
ATOM 3498 C CA . ASN B 1 153 ? 5.586 11.688 18.359 1 94.62 153 ASN B CA 1
ATOM 3499 C C . ASN B 1 153 ? 4.855 12.07 19.656 1 94.62 153 ASN B C 1
ATOM 3501 O O . ASN B 1 153 ? 5.234 11.633 20.734 1 94.62 153 ASN B O 1
ATOM 3505 N N . ASN B 1 154 ? 3.883 12.836 19.594 1 96.5 154 ASN B N 1
ATOM 3506 C CA . ASN B 1 154 ? 3.09 13.289 20.734 1 96.5 154 ASN B CA 1
ATOM 3507 C C . ASN B 1 154 ? 1.61 13.398 20.375 1 96.5 154 ASN B C 1
ATOM 3509 O O . ASN B 1 154 ? 1.041 14.492 20.406 1 96.5 154 ASN B O 1
ATOM 3513 N N . LEU B 1 155 ? 1.019 12.266 20.203 1 97.56 155 LEU B N 1
ATOM 3514 C CA . LEU B 1 155 ? -0.376 12.219 19.781 1 97.56 155 LEU B CA 1
ATOM 3515 C C . LEU B 1 155 ? -1.313 12.289 20.969 1 97.56 155 LEU B C 1
ATOM 3517 O O . LEU B 1 155 ? -0.984 11.797 22.062 1 97.56 155 LEU B O 1
ATOM 3521 N N . PRO B 1 156 ? -2.424 12.844 20.797 1 96.19 156 PRO B N 1
ATOM 3522 C CA . PRO B 1 156 ? -3.449 12.828 21.844 1 96.19 156 PRO B CA 1
ATOM 3523 C C . PRO B 1 156 ? -4.184 11.492 21.922 1 96.19 156 PRO B C 1
ATOM 3525 O O . PRO B 1 156 ? -3.768 10.516 21.297 1 96.19 156 PRO B O 1
ATOM 3528 N N . ASP B 1 157 ? -5.16 11.438 22.844 1 94 157 ASP B N 1
ATOM 3529 C CA . ASP B 1 157 ? -6.02 10.258 22.859 1 94 157 ASP B CA 1
ATOM 3530 C C . ASP B 1 157 ? -6.777 10.109 21.547 1 94 157 ASP B C 1
ATOM 3532 O O . ASP B 1 157 ? -7.516 11.008 21.141 1 94 157 ASP B O 1
ATOM 3536 N N . MET B 1 158 ? -6.621 9.008 20.922 1 93.06 158 MET B N 1
ATOM 3537 C CA . MET B 1 158 ? -7.113 8.82 19.562 1 93.06 158 MET B CA 1
ATOM 3538 C C . MET B 1 158 ? -8.391 7.98 19.547 1 93.06 158 MET B C 1
ATOM 3540 O O . MET B 1 158 ? -8.555 7.086 20.375 1 93.06 158 MET B O 1
ATOM 3544 N N . ALA B 1 159 ? -9.234 8.297 18.594 1 89.06 159 ALA B N 1
ATOM 3545 C CA . ALA B 1 159 ? -10.406 7.473 18.328 1 89.06 159 ALA B CA 1
ATOM 3546 C C . ALA B 1 159 ? -10.039 6.23 17.516 1 89.06 159 ALA B C 1
ATOM 3548 O O . ALA B 1 159 ? -9.148 6.281 16.672 1 89.06 159 ALA B O 1
ATOM 3549 N N . PHE B 1 160 ? -10.734 5.156 17.828 1 88.25 160 PHE B N 1
ATOM 3550 C CA . PHE B 1 160 ? -10.562 3.914 17.094 1 88.25 160 PHE B CA 1
ATOM 3551 C C . PHE B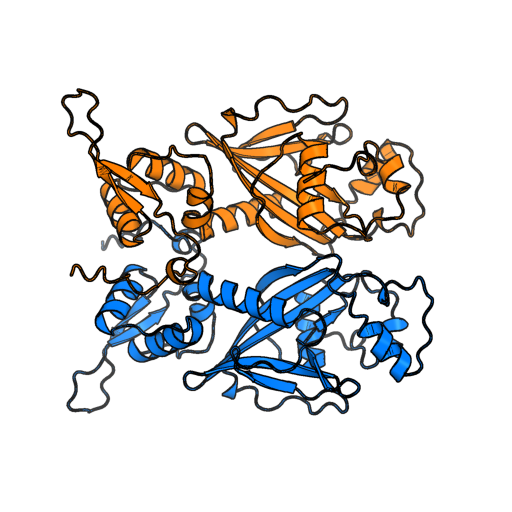 1 160 ? -9.109 3.449 17.156 1 88.25 160 PHE B C 1
ATOM 3553 O O . PHE B 1 160 ? -8.508 3.398 18.219 1 88.25 160 PHE B O 1
ATOM 3560 N N . ASP B 1 161 ? -8.602 2.984 16.047 1 91.69 161 ASP B N 1
ATOM 3561 C CA . ASP B 1 161 ? -7.203 2.58 15.961 1 91.69 161 ASP B CA 1
ATOM 3562 C C . ASP B 1 161 ? -6.402 3.553 15.094 1 91.69 161 ASP B C 1
ATOM 3564 O O . ASP B 1 161 ? -5.48 3.146 14.383 1 91.69 161 ASP B O 1
ATOM 3568 N N . HIS B 1 162 ? -6.809 4.777 15.141 1 94.94 162 HIS B N 1
ATOM 3569 C CA . HIS B 1 162 ? -6.203 5.758 14.25 1 94.94 162 HIS B CA 1
ATOM 3570 C C . HIS B 1 162 ? -4.734 5.98 14.594 1 94.94 162 HIS B C 1
ATOM 3572 O O . HIS B 1 162 ? -3.945 6.383 13.734 1 94.94 162 HIS B O 1
ATOM 3578 N N . HIS B 1 163 ? -4.363 5.738 15.867 1 95.5 163 HIS B N 1
ATOM 3579 C CA . HIS B 1 163 ? -2.943 5.809 16.188 1 95.5 163 HIS B CA 1
ATOM 3580 C C . HIS B 1 163 ? -2.137 4.812 15.367 1 95.5 163 HIS B C 1
ATOM 3582 O O . HIS B 1 163 ? -1.023 5.117 14.93 1 95.5 163 HIS B O 1
ATOM 3588 N N . ARG B 1 164 ? -2.689 3.666 15.141 1 94.94 164 ARG B N 1
ATOM 3589 C CA . ARG B 1 164 ? -2.031 2.654 14.32 1 94.94 164 ARG B CA 1
ATOM 3590 C C . ARG B 1 164 ? -1.965 3.09 12.859 1 94.94 164 ARG B C 1
ATOM 3592 O O . ARG B 1 164 ? -0.971 2.836 12.18 1 94.94 164 ARG B O 1
ATOM 3599 N N . ILE B 1 165 ? -3.023 3.688 12.398 1 97.19 165 ILE B N 1
ATOM 3600 C CA . ILE B 1 165 ? -3.055 4.18 11.023 1 97.19 165 ILE B CA 1
ATOM 3601 C C . ILE B 1 165 ? -1.963 5.227 10.82 1 97.19 165 ILE B C 1
ATOM 3603 O O . ILE B 1 165 ? -1.231 5.191 9.828 1 97.19 165 ILE B O 1
ATOM 3607 N N . ILE B 1 166 ? -1.801 6.105 11.797 1 98.31 166 ILE B N 1
ATOM 3608 C CA . ILE B 1 166 ? -0.785 7.152 11.727 1 98.31 166 ILE B CA 1
ATOM 3609 C C . ILE B 1 166 ? 0.606 6.52 11.734 1 98.31 166 ILE B C 1
ATOM 3611 O O . ILE B 1 166 ? 1.469 6.891 10.938 1 98.31 166 ILE B O 1
ATOM 3615 N N . GLU B 1 167 ? 0.796 5.57 12.594 1 97.31 167 GLU B N 1
ATOM 3616 C CA . GLU B 1 167 ? 2.086 4.895 12.695 1 97.31 167 GLU B CA 1
ATOM 3617 C C . GLU B 1 167 ? 2.449 4.199 11.383 1 97.31 167 GLU B C 1
ATOM 3619 O O . GLU B 1 167 ? 3.58 4.316 10.906 1 97.31 167 GLU B O 1
ATOM 3624 N N . THR B 1 168 ? 1.513 3.51 10.836 1 96.94 168 THR B N 1
ATOM 3625 C CA . THR B 1 168 ? 1.736 2.82 9.57 1 96.94 168 THR B CA 1
ATOM 3626 C C . THR B 1 168 ? 1.984 3.82 8.453 1 96.94 168 THR B C 1
ATOM 3628 O O . THR B 1 168 ? 2.836 3.596 7.59 1 96.94 168 THR B O 1
ATOM 3631 N N . GLY B 1 169 ? 1.215 4.906 8.445 1 97.44 169 GLY B N 1
ATOM 3632 C CA . GLY B 1 169 ? 1.437 5.961 7.469 1 97.44 169 GLY B CA 1
ATOM 3633 C C . GLY B 1 169 ? 2.818 6.582 7.562 1 97.44 169 GLY B C 1
ATOM 3634 O O . GLY B 1 169 ? 3.438 6.891 6.539 1 97.44 169 GLY B O 1
ATOM 3635 N N . LEU B 1 170 ? 3.236 6.777 8.773 1 96.88 170 LEU B N 1
ATOM 3636 C CA . LEU B 1 170 ? 4.574 7.324 8.992 1 96.88 170 LEU B CA 1
ATOM 3637 C C . LEU B 1 170 ? 5.641 6.367 8.469 1 96.88 170 LEU B C 1
ATOM 3639 O O . LEU B 1 170 ? 6.602 6.793 7.824 1 96.88 170 LEU B O 1
ATOM 3643 N N . GLU B 1 171 ? 5.5 5.117 8.703 1 93.75 171 GLU B N 1
ATOM 3644 C CA . GLU B 1 171 ? 6.426 4.113 8.188 1 93.75 171 GLU B CA 1
ATOM 3645 C C . GLU B 1 171 ? 6.441 4.113 6.66 1 93.75 171 GLU B C 1
ATOM 3647 O O . GLU B 1 171 ? 7.508 4.027 6.047 1 93.75 171 GLU B O 1
ATOM 3652 N N . TYR B 1 172 ? 5.32 4.188 6.094 1 93.62 172 TYR B N 1
ATOM 3653 C CA . TYR B 1 172 ? 5.23 4.281 4.641 1 93.62 172 TYR B CA 1
ATOM 3654 C C . TYR B 1 172 ? 6.008 5.484 4.121 1 93.62 172 TYR B C 1
ATOM 3656 O O . TYR B 1 172 ? 6.773 5.371 3.162 1 93.62 172 TYR B O 1
ATOM 3664 N N . LEU B 1 173 ? 5.707 6.621 4.762 1 93.62 173 LEU B N 1
ATOM 3665 C CA . LEU B 1 173 ? 6.398 7.852 4.387 1 93.62 173 LEU B CA 1
ATOM 3666 C C . LEU B 1 173 ? 7.91 7.668 4.461 1 93.62 173 LEU B C 1
ATOM 3668 O O . LEU B 1 173 ? 8.633 8.055 3.539 1 93.62 173 LEU B O 1
ATOM 3672 N N . ARG B 1 174 ? 8.352 7.047 5.48 1 91.94 174 ARG B N 1
ATOM 3673 C CA . ARG B 1 174 ? 9.773 6.844 5.699 1 91.94 174 ARG B CA 1
ATOM 3674 C C . ARG B 1 174 ? 10.359 5.887 4.664 1 91.94 174 ARG B C 1
ATOM 3676 O O . ARG B 1 174 ? 11.445 6.129 4.129 1 91.94 174 ARG B O 1
ATOM 3683 N N . MET B 1 175 ? 9.648 4.879 4.336 1 86.62 175 MET B N 1
ATOM 3684 C CA . MET B 1 175 ? 10.102 3.887 3.369 1 86.62 175 MET B CA 1
ATOM 3685 C C . MET B 1 175 ? 10.133 4.473 1.962 1 86.62 175 MET B C 1
ATOM 3687 O O . MET B 1 175 ? 10.922 4.039 1.122 1 86.62 175 MET B O 1
ATOM 3691 N N . ASN B 1 176 ? 9.297 5.426 1.761 1 87.75 176 ASN B N 1
ATOM 3692 C CA . ASN B 1 176 ? 9.18 6.027 0.436 1 87.75 176 ASN B CA 1
ATOM 3693 C C . ASN B 1 176 ? 9.594 7.496 0.447 1 87.75 176 ASN B C 1
ATOM 3695 O O . ASN B 1 176 ? 9.07 8.297 -0.326 1 87.75 176 ASN B O 1
ATOM 3699 N N . ILE B 1 177 ? 10.469 7.859 1.247 1 89.94 177 ILE B N 1
ATOM 3700 C CA . ILE B 1 177 ? 10.766 9.25 1.557 1 89.94 177 ILE B CA 1
ATOM 3701 C C . ILE B 1 177 ? 11.227 9.977 0.293 1 89.94 177 ILE B C 1
ATOM 3703 O O . ILE B 1 177 ? 10.844 11.125 0.053 1 89.94 177 ILE B O 1
ATOM 3707 N N . ASN B 1 178 ? 12 9.336 -0.586 1 86.69 178 ASN B N 1
ATOM 3708 C CA . ASN B 1 178 ? 12.492 10 -1.788 1 86.69 178 ASN B CA 1
ATOM 3709 C C . ASN B 1 178 ? 11.352 10.43 -2.705 1 86.69 178 ASN B C 1
ATOM 3711 O O . ASN B 1 178 ? 11.289 11.586 -3.127 1 86.69 178 ASN B O 1
ATOM 3715 N N . THR B 1 179 ? 10.484 9.5 -2.92 1 85.69 179 THR B N 1
ATOM 3716 C CA . THR B 1 179 ? 9.352 9.766 -3.795 1 85.69 179 THR B CA 1
ATOM 3717 C C . THR B 1 179 ? 8.406 10.773 -3.16 1 85.69 179 THR B C 1
ATOM 3719 O O . THR B 1 179 ? 7.922 11.695 -3.832 1 85.69 179 THR B O 1
ATOM 3722 N N . GLU B 1 180 ? 8.141 10.625 -1.915 1 89.19 180 GLU B N 1
ATOM 3723 C CA . GLU B 1 180 ? 7.172 11.469 -1.226 1 89.19 180 GLU B CA 1
ATOM 3724 C C . GLU B 1 180 ? 7.676 12.906 -1.104 1 89.19 180 GLU B C 1
ATOM 3726 O O . GLU B 1 180 ? 6.91 13.859 -1.276 1 89.19 180 GLU B O 1
ATOM 3731 N N . VAL B 1 181 ? 8.953 13.102 -0.817 1 88.81 181 VAL B N 1
ATOM 3732 C CA . VAL B 1 181 ? 9.531 14.43 -0.698 1 88.81 181 VAL B CA 1
ATOM 3733 C C . VAL B 1 181 ? 9.57 15.102 -2.068 1 88.81 181 VAL B C 1
ATOM 3735 O O . VAL B 1 181 ? 9.211 16.281 -2.203 1 88.81 181 VAL B O 1
ATOM 3738 N N . ALA B 1 182 ? 9.938 14.344 -3.045 1 85.81 182 ALA B N 1
ATOM 3739 C CA . ALA B 1 182 ? 10 14.875 -4.402 1 85.81 182 ALA B CA 1
ATOM 3740 C C . ALA B 1 182 ? 8.617 15.344 -4.863 1 85.81 182 ALA B C 1
ATOM 3742 O O . ALA B 1 182 ? 8.508 16.328 -5.605 1 85.81 182 ALA B O 1
ATOM 3743 N N . ALA B 1 183 ? 7.629 14.664 -4.414 1 81.62 183 ALA B N 1
ATOM 3744 C CA . ALA B 1 183 ? 6.266 14.969 -4.844 1 81.62 183 ALA B CA 1
ATOM 3745 C C . ALA B 1 183 ? 5.652 16.078 -3.984 1 81.62 183 ALA B C 1
ATOM 3747 O O . ALA B 1 183 ? 4.602 16.625 -4.324 1 81.62 183 ALA B O 1
ATOM 3748 N N . SER B 1 184 ? 6.395 16.344 -2.984 1 84.62 184 SER B N 1
ATOM 3749 C CA . SER B 1 184 ? 5.836 17.312 -2.039 1 84.62 184 SER B CA 1
ATOM 3750 C C . SER B 1 184 ? 6.219 18.734 -2.414 1 84.62 184 SER B C 1
ATOM 3752 O O . SER B 1 184 ? 7.094 18.953 -3.258 1 84.62 184 SER B O 1
ATOM 3754 N N . ASN B 1 185 ? 5.547 19.703 -1.942 1 80.62 185 ASN B N 1
ATOM 3755 C CA . ASN B 1 185 ? 5.902 21.094 -2.129 1 80.62 185 ASN B CA 1
ATOM 3756 C C . ASN B 1 185 ? 6.562 21.688 -0.882 1 80.62 185 ASN B C 1
ATOM 3758 O O . ASN B 1 185 ? 6.332 22.844 -0.532 1 80.62 185 ASN B O 1
ATOM 3762 N N . LEU B 1 186 ? 7.367 20.812 -0.29 1 89 186 LEU B N 1
ATOM 3763 C CA . LEU B 1 186 ? 7.953 21.234 0.973 1 89 186 LEU B CA 1
ATOM 3764 C C . LEU B 1 186 ? 9.25 22.016 0.734 1 89 186 LEU B C 1
ATOM 3766 O O . LEU B 1 186 ? 9.703 22.75 1.608 1 89 186 LEU B O 1
ATOM 3770 N N . LEU B 1 187 ? 9.875 21.734 -0.382 1 89.94 187 LEU B N 1
ATOM 3771 C CA . LEU B 1 187 ? 11.102 22.438 -0.766 1 89.94 187 LEU B CA 1
ATOM 3772 C C . LEU B 1 187 ? 10.859 23.328 -1.983 1 89.94 187 LEU B C 1
ATOM 3774 O O . LEU B 1 187 ? 10.008 23.016 -2.824 1 89.94 187 LEU B O 1
ATOM 3778 N N . PRO B 1 188 ? 11.625 24.391 -2.012 1 89.25 188 PRO B N 1
ATOM 3779 C CA . PRO B 1 188 ? 11.578 25.172 -3.258 1 89.25 188 PRO B CA 1
ATOM 3780 C C . PRO B 1 188 ? 12.117 24.391 -4.453 1 89.25 188 PRO B C 1
ATOM 3782 O O . PRO B 1 188 ? 12.664 23.297 -4.285 1 89.25 188 PRO B O 1
ATOM 3785 N N . GLU B 1 189 ? 11.875 24.953 -5.602 1 89.94 189 GLU B N 1
ATOM 3786 C CA . GLU B 1 189 ? 12.352 24.312 -6.824 1 89.94 189 GLU B CA 1
ATOM 3787 C C . GLU B 1 189 ? 13.836 23.984 -6.738 1 89.94 189 GLU B C 1
ATOM 3789 O O . GLU B 1 189 ? 14.281 22.938 -7.191 1 89.94 189 GLU B O 1
ATOM 3794 N N . LYS B 1 190 ? 14.516 25.031 -6.227 1 94.12 190 LYS B N 1
ATOM 3795 C CA . LYS B 1 190 ? 15.938 24.875 -5.934 1 94.12 190 LYS B CA 1
ATOM 3796 C C . LYS B 1 190 ? 16.203 24.953 -4.434 1 94.12 190 LYS B C 1
ATOM 3798 O O . LYS B 1 190 ? 15.648 25.812 -3.74 1 94.12 190 LYS B O 1
ATOM 3803 N N . PHE B 1 191 ? 16.969 23.969 -3.977 1 94.81 191 PHE B N 1
ATOM 3804 C CA . PHE B 1 191 ? 17.203 23.906 -2.539 1 94.81 191 PHE B CA 1
ATOM 3805 C C . PHE B 1 191 ? 18.641 23.5 -2.238 1 94.81 191 PHE B C 1
ATOM 3807 O O . PHE B 1 191 ? 19.344 22.984 -3.113 1 94.81 191 PHE B O 1
ATOM 3814 N N . THR B 1 192 ? 19.094 23.828 -1.022 1 95.06 192 THR B N 1
ATOM 3815 C CA . THR B 1 192 ? 20.422 23.438 -0.595 1 95.06 192 THR B CA 1
ATOM 3816 C C . THR B 1 192 ? 20.406 22.016 -0.022 1 95.06 192 THR B C 1
ATOM 3818 O O . THR B 1 192 ? 19.344 21.516 0.351 1 95.06 192 THR B O 1
ATOM 3821 N N . MET B 1 193 ? 21.531 21.391 0.03 1 95.81 193 MET B N 1
ATOM 3822 C CA . MET B 1 193 ? 21.656 20.094 0.662 1 95.81 193 MET B CA 1
ATOM 3823 C C . MET B 1 193 ? 21.25 20.141 2.129 1 95.81 193 MET B C 1
ATOM 3825 O O . MET B 1 193 ? 20.672 19.188 2.654 1 95.81 193 MET B O 1
ATOM 3829 N N . LYS B 1 194 ? 21.531 21.219 2.762 1 94.38 194 LYS B N 1
ATOM 3830 C CA . LYS B 1 194 ? 21.156 21.406 4.16 1 94.38 194 LYS B CA 1
ATOM 3831 C C . LYS B 1 194 ? 19.641 21.375 4.332 1 94.38 194 LYS B C 1
ATOM 3833 O O . LYS B 1 194 ? 19.125 20.766 5.277 1 94.38 194 LYS B O 1
ATOM 3838 N N . ASP B 1 195 ? 18.969 22.031 3.389 1 94.12 195 ASP B N 1
ATOM 3839 C CA . ASP B 1 195 ? 17.516 22.016 3.406 1 94.12 195 ASP B CA 1
ATOM 3840 C C . ASP B 1 195 ? 16.969 20.594 3.303 1 94.12 195 ASP B C 1
ATOM 3842 O O . ASP B 1 195 ? 16.062 20.219 4.055 1 94.12 195 ASP B O 1
ATOM 3846 N N . LEU B 1 196 ? 17.516 19.922 2.354 1 95.62 196 LEU B N 1
ATOM 3847 C CA . LEU B 1 196 ? 17.078 18.562 2.113 1 95.62 196 LEU B CA 1
ATOM 3848 C C . LEU B 1 196 ? 17.375 17.672 3.322 1 95.62 196 LEU B C 1
ATOM 3850 O O . LEU B 1 196 ? 16.516 16.891 3.742 1 95.62 196 LEU B O 1
ATOM 3854 N N . GLN B 1 197 ? 18.516 17.828 3.869 1 95.69 197 GLN B N 1
ATOM 3855 C CA . GLN B 1 197 ? 18.938 17.031 5.02 1 95.69 197 GLN B CA 1
ATOM 3856 C C . GLN B 1 197 ? 18 17.25 6.203 1 95.69 197 GLN B C 1
ATOM 3858 O O . GLN B 1 197 ? 17.578 16.297 6.859 1 95.69 197 GLN B O 1
ATOM 3863 N N . SER B 1 198 ? 17.703 18.453 6.488 1 95.06 198 SER B N 1
ATOM 3864 C CA . SER B 1 198 ? 16.812 18.766 7.602 1 95.06 198 SER B CA 1
ATOM 3865 C C . SER B 1 198 ? 15.461 18.078 7.438 1 95.06 198 SER B C 1
ATOM 3867 O O . SER B 1 198 ? 14.906 17.547 8.398 1 95.06 198 SER B O 1
ATOM 3869 N N . LEU B 1 199 ? 14.977 18.125 6.273 1 95.12 199 LEU B N 1
ATOM 3870 C CA . LEU B 1 199 ? 13.695 17.5 5.965 1 95.12 199 LEU B CA 1
ATOM 3871 C C . LEU B 1 199 ? 13.758 15.992 6.176 1 95.12 199 LEU B C 1
ATOM 3873 O O . LEU B 1 199 ? 12.906 15.414 6.855 1 95.12 199 LEU B O 1
ATOM 3877 N N . TYR B 1 200 ? 14.773 15.344 5.633 1 95.06 200 TYR B N 1
ATOM 3878 C CA . TYR B 1 200 ? 14.953 13.898 5.766 1 95.06 200 TYR B CA 1
ATOM 3879 C C . TYR B 1 200 ? 15.109 13.508 7.227 1 95.06 200 TYR B C 1
ATOM 3881 O O . TYR B 1 200 ? 14.484 12.547 7.691 1 95.06 200 TYR B O 1
ATOM 3889 N N . GLU B 1 201 ? 15.93 14.273 7.949 1 95.19 201 GLU B N 1
ATOM 3890 C CA . GLU B 1 201 ? 16.188 13.961 9.352 1 95.19 201 GLU B CA 1
ATOM 3891 C C . GLU B 1 201 ? 14.898 14.039 10.172 1 95.19 201 GLU B C 1
ATOM 3893 O O . GLU B 1 201 ? 14.664 13.195 11.039 1 95.19 201 GLU B O 1
ATOM 3898 N N . THR B 1 202 ? 14.125 14.961 9.883 1 94.69 202 THR B N 1
ATOM 3899 C CA . THR B 1 202 ? 12.875 15.148 10.617 1 94.69 202 THR B CA 1
ATOM 3900 C C . THR B 1 202 ? 11.914 13.992 10.344 1 94.69 202 THR B C 1
ATOM 3902 O O . THR B 1 202 ? 11.32 13.438 11.281 1 94.69 202 THR B O 1
ATOM 3905 N N . ILE B 1 203 ? 11.773 13.617 9.133 1 94.12 203 ILE B N 1
ATOM 3906 C CA . ILE B 1 203 ? 10.828 12.57 8.75 1 94.12 203 ILE B CA 1
ATOM 3907 C C . ILE B 1 203 ? 11.344 11.219 9.242 1 94.12 203 ILE B C 1
ATOM 3909 O O . ILE B 1 203 ? 10.57 10.414 9.773 1 94.12 203 ILE B O 1
ATOM 3913 N N . LEU B 1 204 ? 12.641 11 9.133 1 92.5 204 LEU B N 1
ATOM 3914 C CA . LEU B 1 204 ? 13.227 9.711 9.492 1 92.5 204 LEU B CA 1
ATOM 3915 C C . LEU B 1 204 ? 13.453 9.609 10.992 1 92.5 204 LEU B C 1
ATOM 3917 O O . LEU B 1 204 ? 13.641 8.516 11.531 1 92.5 204 LEU B O 1
ATOM 3921 N N . GLY B 1 205 ? 13.422 10.68 11.672 1 90.12 205 GLY B N 1
ATOM 3922 C CA . GLY B 1 205 ? 13.68 10.695 13.102 1 90.12 205 GLY B CA 1
ATOM 3923 C C . GLY B 1 205 ? 15.109 10.344 13.453 1 90.12 205 GLY B C 1
ATOM 3924 O O . GLY B 1 205 ? 15.359 9.656 14.445 1 90.12 205 GLY B O 1
ATOM 3925 N N . GLN B 1 206 ? 16.016 10.68 12.516 1 89.88 206 GLN B N 1
ATOM 3926 C CA . GLN B 1 206 ? 17.422 10.414 12.742 1 89.88 206 GLN B CA 1
ATOM 3927 C C . GLN B 1 206 ? 18.297 11.562 12.227 1 89.88 206 GLN B C 1
ATOM 3929 O O . GLN B 1 206 ? 17.875 12.312 11.344 1 89.88 206 GLN B O 1
ATOM 3934 N N . GLN B 1 207 ? 19.484 11.695 12.82 1 92.06 207 GLN B N 1
ATOM 3935 C CA . GLN B 1 207 ? 20.438 12.719 12.406 1 92.06 207 GLN B CA 1
ATOM 3936 C C . GLN B 1 207 ? 21.562 12.117 11.555 1 92.06 207 GLN B C 1
ATOM 3938 O O . GLN B 1 207 ? 21.984 10.984 11.781 1 92.06 207 GLN B O 1
ATOM 3943 N N . PHE B 1 208 ? 21.984 12.914 10.602 1 91.56 208 PHE B N 1
ATOM 3944 C CA . PHE B 1 208 ? 23.062 12.5 9.711 1 91.56 208 PHE B CA 1
ATOM 3945 C C . PHE B 1 208 ? 24.219 13.484 9.766 1 91.56 208 PHE B C 1
ATOM 3947 O O . PHE B 1 208 ? 24 14.695 9.906 1 91.56 208 PHE B O 1
ATOM 3954 N N . ARG B 1 209 ? 25.406 12.844 9.68 1 92.88 209 ARG B N 1
ATOM 3955 C CA . ARG B 1 209 ? 26.531 13.719 9.344 1 92.88 209 ARG B CA 1
ATOM 3956 C C . ARG B 1 209 ? 26.359 14.297 7.941 1 92.88 209 ARG B C 1
ATOM 3958 O O . ARG B 1 209 ? 25.953 13.594 7.012 1 92.88 209 ARG B O 1
ATOM 3965 N N . ARG B 1 210 ? 26.734 15.57 7.82 1 91.56 210 ARG B N 1
ATOM 3966 C CA . ARG B 1 210 ? 26.484 16.297 6.582 1 91.56 210 ARG B CA 1
ATOM 3967 C C . ARG B 1 210 ? 27.109 15.594 5.391 1 91.56 210 ARG B C 1
ATOM 3969 O O . ARG B 1 210 ? 26.453 15.344 4.383 1 91.56 210 ARG B O 1
ATOM 3976 N N . ASN B 1 211 ? 28.328 15.227 5.465 1 91.62 211 ASN B N 1
ATOM 3977 C CA . ASN B 1 211 ? 29.047 14.609 4.359 1 91.62 211 ASN B CA 1
ATOM 3978 C C . ASN B 1 211 ? 28.484 13.242 4.008 1 91.62 211 ASN B C 1
ATOM 3980 O O . ASN B 1 211 ? 28.391 12.883 2.832 1 91.62 211 ASN B O 1
ATOM 3984 N N . ASN B 1 212 ? 28.109 12.547 5.047 1 89.19 212 ASN B N 1
ATOM 3985 C CA . ASN B 1 212 ? 27.547 11.227 4.816 1 89.19 212 ASN B CA 1
ATOM 3986 C C . ASN B 1 212 ? 26.188 11.32 4.113 1 89.19 212 ASN B C 1
ATOM 3988 O O . ASN B 1 212 ? 25.906 10.531 3.213 1 89.19 212 ASN B O 1
ATOM 3992 N N . PHE B 1 213 ? 25.406 12.25 4.582 1 93.62 213 PHE B N 1
ATOM 3993 C CA . PHE B 1 213 ? 24.094 12.445 3.951 1 93.62 213 PHE B CA 1
ATOM 3994 C C . PHE B 1 213 ? 24.266 12.797 2.479 1 93.62 213 PHE B C 1
ATOM 3996 O O . PHE B 1 213 ? 23.609 12.203 1.617 1 93.62 213 PHE B O 1
ATOM 4003 N N . GLN B 1 214 ? 25.094 13.727 2.215 1 92.31 214 GLN B N 1
ATOM 4004 C CA . GLN B 1 214 ? 25.312 14.195 0.849 1 92.31 214 GLN B CA 1
ATOM 4005 C C . GLN B 1 214 ? 25.781 13.062 -0.055 1 92.31 214 GLN B C 1
ATOM 4007 O O . GLN B 1 214 ? 25.281 12.906 -1.174 1 92.31 214 GLN B O 1
ATOM 4012 N N . ARG B 1 215 ? 26.703 12.32 0.422 1 88.56 215 ARG B N 1
ATOM 4013 C CA . ARG B 1 215 ? 27.219 11.195 -0.347 1 88.56 215 ARG B CA 1
ATOM 4014 C C . ARG B 1 215 ? 26.109 10.203 -0.677 1 88.56 215 ARG B C 1
ATOM 4016 O O . ARG B 1 215 ? 25.969 9.781 -1.826 1 88.56 215 ARG B O 1
ATOM 4023 N N . LYS B 1 216 ? 25.344 9.859 0.296 1 85.75 216 LYS B N 1
ATOM 4024 C CA . LYS B 1 216 ? 24.281 8.859 0.129 1 85.75 216 LYS B CA 1
ATOM 4025 C C . LYS B 1 216 ? 23.203 9.359 -0.825 1 85.75 216 LYS B C 1
ATOM 4027 O O . LYS B 1 216 ? 22.812 8.648 -1.748 1 85.75 216 LYS B O 1
ATOM 4032 N N . ILE B 1 217 ? 22.734 10.562 -0.622 1 89.69 217 ILE B N 1
ATOM 4033 C CA . ILE B 1 217 ? 21.641 11.086 -1.419 1 89.69 217 ILE B CA 1
ATOM 4034 C C . ILE B 1 217 ? 22.078 11.242 -2.871 1 89.69 217 ILE B C 1
ATOM 4036 O O . ILE B 1 217 ? 21.312 10.977 -3.795 1 89.69 217 ILE B O 1
ATOM 4040 N N . LEU B 1 218 ? 23.297 11.633 -3.113 1 87.62 218 LEU B N 1
ATOM 4041 C CA . LEU B 1 218 ? 23.797 11.82 -4.473 1 87.62 218 LEU B CA 1
ATOM 4042 C C . LEU B 1 218 ? 23.984 10.477 -5.176 1 87.62 218 LEU B C 1
ATOM 4044 O O . LEU B 1 218 ? 23.812 10.391 -6.395 1 87.62 218 LEU B O 1
ATOM 4048 N N . SER B 1 219 ? 24.234 9.461 -4.391 1 81 219 SER B N 1
ATOM 4049 C CA . SER B 1 219 ? 24.422 8.141 -4.973 1 81 219 SER B CA 1
ATOM 4050 C C . SER B 1 219 ? 23.109 7.59 -5.527 1 81 219 SER B C 1
ATOM 4052 O O . SER B 1 219 ? 23.109 6.648 -6.324 1 81 219 SER B O 1
ATOM 4054 N N . LEU B 1 220 ? 22 8.188 -5.117 1 78.81 220 LEU B N 1
ATOM 4055 C CA . LEU B 1 220 ? 20.688 7.738 -5.59 1 78.81 220 LEU B CA 1
ATOM 4056 C C . LEU B 1 220 ? 20.391 8.312 -6.969 1 78.81 220 LEU B C 1
ATOM 4058 O O . LEU B 1 220 ? 19.469 7.852 -7.645 1 78.81 220 LEU B O 1
ATOM 4062 N N . HIS B 1 221 ? 21.031 9.297 -7.363 1 81.88 221 HIS B N 1
ATOM 4063 C CA . HIS B 1 221 ? 20.922 9.914 -8.68 1 81.88 221 HIS B CA 1
ATOM 4064 C C . HIS B 1 221 ? 19.516 10.461 -8.906 1 81.88 221 HIS B C 1
ATOM 4066 O O . HIS B 1 221 ? 18.984 10.359 -10.016 1 81.88 221 HIS B O 1
ATOM 4072 N N . ILE B 1 222 ? 19 11.016 -7.875 1 85.69 222 ILE B N 1
ATOM 4073 C CA . ILE B 1 222 ? 17.656 11.562 -8 1 85.69 222 ILE B CA 1
ATOM 4074 C C . ILE B 1 222 ? 17.719 13.086 -8.039 1 85.69 222 ILE B C 1
ATOM 4076 O O . ILE B 1 222 ? 16.688 13.75 -8.18 1 85.69 222 ILE B O 1
ATOM 4080 N N . LEU B 1 223 ? 18.906 13.656 -7.98 1 92.25 223 LEU B N 1
ATOM 4081 C CA . LEU B 1 223 ? 19.078 15.102 -7.93 1 92.25 223 LEU B CA 1
ATOM 4082 C C . LEU B 1 223 ? 19.953 15.586 -9.094 1 92.25 223 LEU B C 1
ATOM 4084 O O . LEU B 1 223 ? 20.828 14.867 -9.555 1 92.25 223 LEU B O 1
ATOM 4088 N N . ASP B 1 224 ? 19.656 16.766 -9.547 1 93.69 224 ASP B N 1
ATOM 4089 C CA . ASP B 1 224 ? 20.547 17.531 -10.398 1 93.69 224 ASP B CA 1
ATOM 4090 C C . ASP B 1 224 ? 21.266 18.625 -9.602 1 93.69 224 ASP B C 1
ATOM 4092 O O . ASP B 1 224 ? 20.625 19.375 -8.859 1 93.69 224 ASP B O 1
ATOM 4096 N N . ARG B 1 225 ? 22.531 18.641 -9.758 1 94.06 225 ARG B N 1
ATOM 4097 C CA . ARG B 1 225 ? 23.281 19.734 -9.148 1 94.06 225 ARG B CA 1
ATOM 4098 C C . ARG B 1 225 ? 23.25 20.984 -10.023 1 94.06 225 ARG B C 1
ATOM 4100 O O . ARG B 1 225 ? 23.391 20.891 -11.242 1 94.06 225 ARG B O 1
ATOM 4107 N N . LEU B 1 226 ? 23.031 22.109 -9.367 1 94.5 226 LEU B N 1
ATOM 4108 C CA . LEU B 1 226 ? 22.922 23.375 -10.062 1 94.5 226 LEU B CA 1
ATOM 4109 C C . LEU B 1 226 ? 24.031 24.328 -9.648 1 94.5 226 LEU B C 1
ATOM 4111 O O . LEU B 1 226 ? 25.109 23.891 -9.234 1 94.5 226 LEU B O 1
ATOM 4115 N N . GLU B 1 227 ? 23.781 25.609 -9.938 1 89.88 227 GLU B N 1
ATOM 4116 C CA . GLU B 1 227 ? 24.781 26.641 -9.609 1 89.88 227 GLU B CA 1
ATOM 4117 C C . GLU B 1 227 ? 24.844 26.875 -8.109 1 89.88 227 GLU B C 1
ATOM 4119 O O . GLU B 1 227 ? 23.938 26.484 -7.367 1 89.88 227 GLU B O 1
ATOM 4124 N N . LYS B 1 228 ? 25.891 27.422 -7.773 1 89.31 228 LYS B N 1
ATOM 4125 C CA . LYS B 1 228 ? 26.062 27.75 -6.363 1 89.31 228 LYS B CA 1
ATOM 4126 C C . LYS B 1 228 ? 25.172 28.922 -5.957 1 89.31 228 LYS B C 1
ATOM 4128 O O . LYS B 1 228 ? 24.844 29.781 -6.781 1 89.31 228 LYS B O 1
ATOM 4133 N N . LEU B 1 229 ? 24.719 28.781 -4.648 1 83.75 229 LEU B N 1
ATOM 4134 C CA . LEU B 1 229 ? 23.969 29.875 -4.039 1 83.75 229 LEU B CA 1
ATOM 4135 C C . LEU B 1 229 ? 24.906 30.906 -3.438 1 83.75 229 LEU B C 1
ATOM 4137 O O . LEU B 1 229 ? 25.5 30.672 -2.385 1 83.75 229 LEU B O 1
ATOM 4141 N N . TYR B 1 230 ? 25.109 32.062 -4.129 1 80.31 230 TYR B N 1
ATOM 4142 C CA . TYR B 1 230 ? 25.969 33.125 -3.613 1 80.31 230 TYR B CA 1
ATOM 4143 C C . TYR B 1 230 ? 25.156 34.125 -2.812 1 80.31 230 TYR B C 1
ATOM 4145 O O . TYR B 1 230 ? 24.25 34.781 -3.348 1 80.31 230 TYR B O 1
ATOM 4153 N N . ASP B 1 231 ? 25.281 34 -1.558 1 76.19 231 ASP B N 1
ATOM 4154 C CA . ASP B 1 231 ? 24.531 34.938 -0.729 1 76.19 231 ASP B CA 1
ATOM 4155 C C . ASP B 1 231 ? 25.438 36.031 -0.164 1 76.19 231 ASP B C 1
ATOM 4157 O O . ASP B 1 231 ? 25.016 36.812 0.703 1 76.19 231 ASP B O 1
ATOM 4161 N N . GLY B 1 232 ? 26.656 36.188 -0.598 1 75.19 232 GLY B N 1
ATOM 4162 C CA . GLY B 1 232 ? 27.562 37.25 -0.177 1 75.19 232 GLY B CA 1
ATOM 4163 C C . GLY B 1 232 ? 28.344 36.906 1.069 1 75.19 232 GLY B C 1
ATOM 4164 O O . GLY B 1 232 ? 29.219 37.656 1.494 1 75.19 232 GLY B O 1
ATOM 4165 N N . SER B 1 233 ? 28.047 35.781 1.575 1 72.12 233 SER B N 1
ATOM 4166 C CA . SER B 1 233 ? 28.734 35.406 2.809 1 72.12 233 SER B CA 1
ATOM 4167 C C . SER B 1 233 ? 30.156 34.938 2.533 1 72.12 233 SER B C 1
ATOM 4169 O O . SER B 1 233 ? 30.5 34.625 1.39 1 72.12 233 SER B O 1
ATOM 4171 N N . ALA B 1 234 ? 31.016 35.094 3.654 1 73.5 234 ALA B N 1
ATOM 4172 C CA . ALA B 1 234 ? 32.406 34.688 3.58 1 73.5 234 ALA B CA 1
ATOM 4173 C C . ALA B 1 234 ? 32.531 33.156 3.393 1 73.5 234 ALA B C 1
ATOM 4175 O O . ALA B 1 234 ? 33.562 32.688 2.936 1 73.5 234 ALA B O 1
ATOM 4176 N N . ASN B 1 235 ? 31.453 32.5 3.656 1 72.75 235 ASN B N 1
ATOM 4177 C CA . ASN B 1 235 ? 31.516 31.047 3.57 1 72.75 235 ASN B CA 1
ATOM 4178 C C . ASN B 1 235 ? 31.328 30.562 2.135 1 72.75 235 ASN B C 1
ATOM 4180 O O . ASN B 1 235 ? 30.766 31.266 1.305 1 72.75 235 ASN B O 1
ATOM 4184 N N . LYS B 1 236 ? 31.969 29.406 1.906 1 79.38 236 LYS B N 1
ATOM 4185 C CA . LYS B 1 236 ? 31.812 28.797 0.593 1 79.38 236 LYS B CA 1
ATOM 4186 C C . LYS B 1 236 ? 30.328 28.625 0.249 1 79.38 236 LYS B C 1
ATOM 4188 O O . LYS B 1 236 ? 29.562 28.078 1.044 1 79.38 236 LYS B O 1
ATOM 4193 N N . ALA B 1 237 ? 29.953 29.266 -0.739 1 86.19 237 ALA B N 1
ATOM 4194 C CA . ALA B 1 237 ? 28.578 29.203 -1.208 1 86.19 237 ALA B CA 1
ATOM 4195 C C . ALA B 1 237 ? 28.172 27.75 -1.491 1 86.19 237 ALA B C 1
ATOM 4197 O O . ALA B 1 237 ? 28.891 27.016 -2.16 1 86.19 237 ALA B O 1
ATOM 4198 N N . PRO B 1 238 ? 27.047 27.234 -0.879 1 90.75 238 PRO B N 1
ATOM 4199 C CA . PRO B 1 238 ? 26.578 25.875 -1.16 1 90.75 238 PRO B CA 1
ATOM 4200 C C . PRO B 1 238 ? 26 25.719 -2.562 1 90.75 238 PRO B C 1
ATOM 4202 O O . PRO B 1 238 ? 25.516 26.703 -3.135 1 90.75 238 PRO B O 1
ATOM 4205 N N . TYR B 1 239 ? 26.125 24.531 -3.082 1 94.06 239 TYR B N 1
ATOM 4206 C CA . TYR B 1 239 ? 25.453 24.219 -4.336 1 94.06 239 TYR B CA 1
ATOM 4207 C C . TYR B 1 239 ? 23.938 24.125 -4.133 1 94.06 239 TYR B C 1
ATOM 4209 O O . TYR B 1 239 ? 23.469 23.703 -3.074 1 94.06 239 TYR B O 1
ATOM 4217 N N . LEU B 1 240 ? 23.203 24.5 -5.188 1 96.06 240 LEU B N 1
ATOM 4218 C CA . LEU B 1 240 ? 21.766 24.25 -5.258 1 96.06 240 LEU B CA 1
ATOM 4219 C C . LEU B 1 240 ? 21.484 22.953 -5.984 1 96.06 240 LEU B C 1
ATOM 4221 O O . LEU B 1 240 ? 22.266 22.5 -6.82 1 96.06 240 LEU B O 1
ATOM 4225 N N . TYR B 1 241 ? 20.375 22.359 -5.582 1 96.31 241 TYR B N 1
ATOM 4226 C CA . TYR B 1 241 ? 19.922 21.109 -6.188 1 96.31 241 TYR B CA 1
ATOM 4227 C C . TYR B 1 241 ? 18.453 21.188 -6.57 1 96.31 241 TYR B C 1
ATOM 4229 O O . TYR B 1 241 ? 17.719 22.031 -6.055 1 96.31 241 TYR B O 1
ATOM 4237 N N . LYS B 1 242 ? 18.078 20.359 -7.52 1 94.88 242 LYS B N 1
ATOM 4238 C CA . LYS B 1 242 ? 16.688 20.109 -7.848 1 94.88 242 LYS B CA 1
ATOM 4239 C C . LYS B 1 242 ? 16.438 18.625 -8.125 1 94.88 242 LYS B C 1
ATOM 4241 O O . LYS B 1 242 ? 17.328 17.906 -8.586 1 94.88 242 LYS B O 1
ATOM 4246 N N . PHE B 1 243 ? 15.25 18.188 -7.734 1 91.69 243 PHE B N 1
ATOM 4247 C CA . PHE B 1 243 ? 14.914 16.797 -8.047 1 91.69 243 PHE B CA 1
ATOM 4248 C C . PHE B 1 243 ? 14.828 16.594 -9.555 1 91.69 243 PHE B C 1
ATOM 4250 O O . PHE B 1 243 ? 14.312 17.438 -10.281 1 91.69 243 PHE B O 1
ATOM 4257 N N . LYS B 1 244 ? 15.414 15.508 -9.984 1 87 244 LYS B N 1
ATOM 4258 C CA . LYS B 1 244 ? 15.289 15.148 -11.398 1 87 244 LYS B CA 1
ATOM 4259 C C . LYS B 1 244 ? 13.836 14.883 -11.773 1 87 244 LYS B C 1
ATOM 4261 O O . LYS B 1 244 ? 13.07 14.344 -10.969 1 87 244 LYS B O 1
ATOM 4266 N N . ASN B 1 245 ? 13.414 15.742 -12.742 1 67.06 245 ASN B N 1
ATOM 4267 C CA . ASN B 1 245 ? 12.055 15.539 -13.219 1 67.06 245 ASN B CA 1
ATOM 4268 C C . ASN B 1 245 ? 11.797 14.078 -13.586 1 67.06 245 ASN B C 1
ATOM 4270 O O . ASN B 1 245 ? 12.43 13.547 -14.5 1 67.06 245 ASN B O 1
ATOM 4274 N N . HIS B 1 246 ? 12.125 13.367 -12.766 1 52.97 246 HIS B N 1
ATOM 4275 C CA . HIS B 1 246 ? 11.797 12.008 -13.195 1 52.97 246 HIS B CA 1
ATOM 4276 C C . HIS B 1 246 ? 10.461 11.977 -13.945 1 52.97 246 HIS B C 1
ATOM 4278 O O . HIS B 1 246 ? 9.398 12.078 -13.328 1 52.97 246 HIS B O 1
ATOM 4284 N N . ILE B 1 247 ? 10.344 12.836 -14.852 1 42.12 247 ILE B N 1
ATOM 4285 C CA . ILE B 1 247 ? 9.25 12.43 -15.727 1 42.12 247 ILE B CA 1
ATOM 4286 C C . ILE B 1 247 ? 8.922 10.953 -15.5 1 42.12 247 ILE B C 1
ATOM 4288 O O . ILE B 1 247 ? 9.758 10.195 -15 1 42.12 247 ILE B O 1
ATOM 4292 N N . HIS B 1 248 ? 7.906 10.461 -16.297 1 39.31 248 HIS B N 1
ATOM 4293 C CA . HIS B 1 248 ? 7.215 9.188 -16.469 1 39.31 248 HIS B CA 1
ATOM 4294 C C . HIS B 1 248 ? 8.203 8.031 -16.547 1 39.31 248 HIS B C 1
ATOM 4296 O O . HIS B 1 248 ? 7.832 6.914 -16.906 1 39.31 248 HIS B O 1
ATOM 4302 N N . ASN B 1 249 ? 9.477 8.227 -16.578 1 40.78 249 ASN B N 1
ATOM 4303 C CA . ASN B 1 249 ? 10.148 6.988 -16.953 1 40.78 249 ASN B CA 1
ATOM 4304 C C . ASN B 1 249 ? 10.211 6.004 -15.797 1 40.78 249 ASN B C 1
ATOM 4306 O O . ASN B 1 249 ? 10.766 6.316 -14.742 1 40.78 249 ASN B O 1
ATOM 4310 N N . SER B 1 250 ? 9.383 5.133 -15.742 1 47.72 250 SER B N 1
ATOM 4311 C CA . SER B 1 250 ? 9.023 3.994 -14.898 1 47.72 250 SER B CA 1
ATOM 4312 C C . SER B 1 250 ? 10.266 3.375 -14.258 1 47.72 250 SER B C 1
ATOM 4314 O O . SER B 1 250 ? 10.219 2.953 -13.102 1 47.72 250 SER B O 1
ATOM 4316 N N . THR B 1 251 ? 11.453 3.469 -14.922 1 48.88 251 THR B N 1
ATOM 4317 C CA . THR B 1 251 ? 12.57 2.633 -14.5 1 48.88 251 THR B CA 1
ATOM 4318 C C . THR B 1 251 ? 13.391 3.338 -13.422 1 48.88 251 THR B C 1
ATOM 4320 O O . THR B 1 251 ? 14.016 2.688 -12.586 1 48.88 251 THR B O 1
ATOM 4323 N N . ASN B 1 252 ? 13.422 4.699 -13.32 1 54.34 252 ASN B N 1
ATOM 4324 C CA . ASN B 1 252 ? 14.25 5.414 -12.359 1 54.34 252 ASN B CA 1
ATOM 4325 C C . ASN B 1 252 ? 13.625 5.402 -10.961 1 54.34 252 ASN B C 1
ATOM 4327 O O . ASN B 1 252 ? 14.203 5.934 -10.016 1 54.34 252 ASN B O 1
ATOM 4331 N N . ARG B 1 253 ? 12.539 4.719 -10.922 1 62.75 253 ARG B N 1
ATOM 4332 C CA . ARG B 1 253 ? 11.828 4.691 -9.648 1 62.75 253 ARG B CA 1
ATOM 4333 C C . ARG B 1 253 ? 12.211 3.453 -8.844 1 62.75 253 ARG B C 1
ATOM 4335 O O . ARG B 1 253 ? 11.867 3.35 -7.66 1 62.75 253 ARG B O 1
ATOM 4342 N N . TYR B 1 254 ? 13.102 2.738 -9.484 1 74.5 254 TYR B N 1
ATOM 4343 C CA . TYR B 1 254 ? 13.43 1.498 -8.797 1 74.5 254 TYR B CA 1
ATOM 4344 C C . TYR B 1 254 ? 14.734 1.636 -8.016 1 74.5 254 TYR B C 1
ATOM 4346 O O . TYR B 1 254 ? 15.578 2.473 -8.352 1 74.5 254 TYR B O 1
ATOM 4354 N N . PRO B 1 255 ? 14.805 0.918 -6.988 1 71.19 255 PRO B N 1
ATOM 4355 C CA . PRO B 1 255 ? 16 1.011 -6.156 1 71.19 255 PRO B CA 1
ATOM 4356 C C . PRO B 1 255 ? 17.297 0.831 -6.957 1 71.19 255 PRO B C 1
ATOM 4358 O O . PRO B 1 255 ? 18.328 1.385 -6.594 1 71.19 255 PRO B O 1
ATOM 4361 N N . ILE B 1 256 ? 17.188 0.007 -7.961 1 73.62 256 ILE B N 1
ATOM 4362 C CA . ILE B 1 256 ? 18.328 -0.145 -8.875 1 73.62 256 ILE B CA 1
ATOM 4363 C C . ILE B 1 256 ? 17.844 0.01 -10.312 1 73.62 256 ILE B C 1
ATOM 4365 O O . ILE B 1 256 ? 16.844 -0.581 -10.711 1 73.62 256 ILE B O 1
ATOM 4369 N N . SER B 1 257 ? 18.438 1.007 -11.039 1 71.75 257 SER B N 1
ATOM 4370 C CA . SER B 1 257 ? 18.078 1.243 -12.43 1 71.75 257 SER B CA 1
ATOM 4371 C C . SER B 1 257 ? 19.297 1.616 -13.258 1 71.75 257 SER B C 1
ATOM 4373 O O . SER B 1 257 ? 20.344 1.962 -12.703 1 71.75 257 SER B O 1
ATOM 4375 N N . ASN B 1 258 ? 19.203 1.29 -14.672 1 66.69 258 ASN B N 1
ATOM 4376 C CA . ASN B 1 258 ? 20.281 1.68 -15.57 1 66.69 258 ASN B CA 1
ATOM 4377 C C . ASN B 1 258 ? 20.453 3.195 -15.625 1 66.69 258 ASN B C 1
ATOM 4379 O O . ASN B 1 258 ? 19.453 3.932 -15.594 1 66.69 258 ASN B O 1
ATOM 4383 N N . ASP B 1 259 ? 21.672 3.674 -15.438 1 56.97 259 ASP B N 1
ATOM 4384 C CA . ASP B 1 259 ? 22 5.086 -15.617 1 56.97 259 ASP B CA 1
ATOM 4385 C C . ASP B 1 259 ? 21.75 5.523 -17.062 1 56.97 259 ASP B C 1
ATOM 4387 O O . ASP B 1 259 ? 22 4.762 -18 1 56.97 259 ASP B O 1
ATOM 4391 N N . GLU B 1 260 ? 20.812 6.238 -17.453 1 49.91 260 GLU B N 1
ATOM 4392 C CA . GLU B 1 260 ? 20.828 6.82 -18.781 1 49.91 260 GLU B CA 1
ATOM 4393 C C . GLU B 1 260 ? 22.234 7.227 -19.188 1 49.91 260 GLU B C 1
ATOM 4395 O O . GLU B 1 260 ? 22.906 7.996 -18.484 1 49.91 260 GLU B O 1
ATOM 4400 N N . GLU B 1 261 ? 23.016 6.406 -19.844 1 39.41 261 GLU B N 1
ATOM 4401 C CA . GLU B 1 261 ? 24.141 6.941 -20.594 1 39.41 261 GLU B CA 1
ATOM 4402 C C . GLU B 1 261 ? 23.734 8.164 -21.406 1 39.41 261 GLU B C 1
ATOM 4404 O O . GLU B 1 261 ? 22.844 8.078 -22.25 1 39.41 261 GLU B O 1
ATOM 4409 N N . ILE B 1 262 ? 23.75 9.367 -21.016 1 34.28 262 ILE B N 1
ATOM 4410 C CA . ILE B 1 262 ? 23.922 10.477 -21.938 1 34.28 262 ILE B CA 1
ATOM 4411 C C . ILE B 1 262 ? 25.109 10.188 -22.859 1 34.28 262 ILE B C 1
ATOM 4413 O O . ILE B 1 262 ? 26.25 10.133 -22.422 1 34.28 262 ILE B O 1
ATOM 4417 N N . HIS B 1 263 ? 24.953 9.344 -23.906 1 29.67 263 HIS B N 1
ATOM 4418 C CA . HIS B 1 263 ? 25.828 9.547 -25.062 1 29.67 263 HIS B CA 1
ATOM 4419 C C . HIS B 1 263 ? 25.844 11.016 -25.484 1 29.67 263 HIS B C 1
ATOM 4421 O O . HIS B 1 263 ? 24.828 11.57 -25.875 1 29.67 263 HIS B O 1
ATOM 4427 N N . ASN B 1 264 ? 26.578 11.859 -24.875 1 25.69 264 ASN B N 1
ATOM 4428 C CA . ASN B 1 264 ? 27.141 12.914 -25.719 1 25.69 264 ASN B CA 1
ATOM 4429 C C . ASN B 1 264 ? 27.641 12.367 -27.047 1 25.69 264 ASN B C 1
ATOM 4431 O O . ASN B 1 264 ? 28.516 11.5 -27.078 1 25.69 264 ASN B O 1
ATOM 4435 N N . LEU B 1 265 ? 26.75 12.422 -28.094 1 22.36 265 LEU B N 1
ATOM 4436 C CA . LEU B 1 265 ? 27.406 12.82 -29.328 1 22.36 265 LEU B CA 1
ATOM 4437 C C . LEU B 1 265 ? 28.172 14.141 -29.141 1 22.36 265 LEU B C 1
ATOM 4439 O O . LEU B 1 265 ? 27.672 15.055 -28.484 1 22.36 265 LEU B O 1
#

Nearest PDB structures (foldseek):
  5bs6-assembly1_B  TM=7.681E-01  e=2.642E-18  Bacteroides thetaiotaomicron VPI-5482
  5bs6-assembly2_D  TM=7.642E-01  e=2.805E-18  Bacteroides thetaiotaomicron VPI-5482
  7q92-assembly1_A  TM=7.021E-01  e=2.113E-11  Agrobacterium fabrum str. C58
  7q91-assembly1_A  TM=6.678E-01  e=5.014E-10  Agrobacterium fabrum str. C58
  7q94-assembly1_A  TM=6.648E-01  e=2.233E-09  Agrobacterium fabrum str. C58

Foldseek 3Di:
DPLDPVPQDDDPLSQLPDPQFDFQEKAFEWEWADDPLFIWTKWKAQVVVRAIETQMDTHGNPDDPVVRHQNSCCSQFVDHDFDKDWQDKDFDQCQCVVVVVVVVCVVVVHDDDPPGSSRHHHIYTYIYAYAHVVVRPDGPVPVGMDMDIGGLVGDDHHPGVRNVVSVSVLVSCLVQVLVRVLPYPPDPQKDFLVVVQSVNCSSNVHHDDSVVSVVVVVVLVQKDWDDFDCPPDPDDTTIIIGGDCPPPPPASSDSDHDDPPPPPD/DPLDPVPQDDDPLSQLPDPQFDFQEKAFEWEWADDPLFIWTKWKAQVVVRAIETQMDTHGNPDDPVVRHQNSCCSAFVDHDFDKDWQDKDFDQCQCVVVVVVVVCVVVVHDDDPPGSSRHHHIYTYIYAYAHVVVRPDGPVPVGMDMDIGGLVGDDHHPGVRNVVSVSVLVSCLVQVLVRVLPYPPDPQKDFLVVVQSVNCSSNVHHDDSVVSVVVVVVLVQKDWDDFDCPPDPDDTTIIIGGDCPPPPPASSDSDHDDPPPPPD

pLDDT: mean 83.05, std 15.81, range [21.95, 98.44]

Radius of gyration: 25.37 Å; Cα contacts (8 Å, |Δi|>4): 834; chains: 2; bounding box: 72×68×53 Å

Sequence (530 aa):
MKIIDSKIKQTLQELIDTKNFVPQISVDCTIFGFHNNILKVLLLKYHDLDLWSLPGGFVFNDEDLREAAARVLYERTHLKDLFLKQFHTFGRIDRTENNIHQILLRNKGIEVSKDHWIFQRFITVAYCSLIDFSITHTFPDSFNETCEWFEVNNLPDMAFDHHRIIETGLEYLRMNINTEVAASNLLPEKFTMKDLQSLYETILGQQFRRNNFQRKILSLHILDRLEKLYDGSANKAPYLYKFKNHIHNSTNRYPISNDEEIHNLMKIIDSKIKQTLQELIDTKNFVPQISVDCTIFGFHNNILKVLLLKYHDLDLWSLPGGFVFNDEDLREAAARVLYERTHLKDLFLKQFHTFGRIDRTENNIHQILLRNKGIEVSKDHWIFQRFITVAYCSLIDFSITHTFPDSFNETCEWFEVNNLPDMAFDHHRIIETGLEYLRMNINTEVAASNLLPEKFTMKDLQSLYETILGQQFRRNNFQRKILSLHILDRLEKLYDGSANKAPYLYKFKNHIHNSTNRYPISNDEEIHNL

Solvent-accessible surface area (backbone atoms only — not comparable to full-atom values): 30526 Å² total; per-residue (Å²): 129,85,80,59,74,87,69,69,65,88,41,72,68,51,53,69,67,49,78,56,50,43,66,37,38,31,30,34,39,46,39,32,21,43,54,94,74,41,52,25,32,47,32,31,39,40,74,93,68,74,27,30,32,54,42,49,43,69,30,47,61,88,40,30,57,66,55,31,44,50,50,32,36,25,75,71,43,64,51,72,94,67,72,73,42,79,77,50,70,48,35,52,59,66,47,42,66,64,44,55,60,53,52,52,30,57,76,69,69,53,88,70,65,88,82,40,51,79,75,46,59,50,34,31,45,31,27,34,35,61,39,44,50,79,78,54,79,72,48,61,74,47,94,73,39,56,69,48,76,34,42,71,92,56,67,73,62,54,39,69,53,41,62,57,52,47,51,52,49,50,50,48,46,39,54,38,39,70,61,52,54,67,72,24,76,70,60,62,78,62,35,40,65,66,59,52,47,46,52,50,25,45,70,63,72,46,84,71,59,69,68,59,46,52,53,55,56,57,71,64,65,49,61,41,81,54,64,62,48,79,79,81,60,95,57,83,54,51,51,25,31,30,69,51,78,67,54,87,61,74,57,76,67,26,87,74,54,82,72,80,74,77,72,77,123,130,85,80,61,75,88,69,68,65,90,44,71,66,51,53,68,67,50,77,57,49,41,66,40,37,31,30,33,40,46,40,32,21,43,54,93,75,40,51,24,33,47,32,30,40,40,73,92,67,75,27,30,30,55,40,47,42,69,30,46,60,86,41,30,57,67,54,31,43,51,49,33,35,27,74,72,42,64,50,71,95,68,72,71,42,77,78,50,71,49,35,52,60,66,48,40,66,66,43,55,60,53,52,51,31,55,75,70,69,54,88,70,64,88,81,41,51,80,75,45,59,49,33,32,43,31,27,32,35,61,40,44,52,79,77,54,78,72,48,64,76,47,94,74,39,56,70,48,77,34,43,70,91,56,67,72,63,53,39,70,56,42,63,56,53,49,52,52,49,50,49,49,46,39,54,39,38,69,63,52,55,68,72,25,75,70,60,61,78,64,34,40,64,66,58,52,47,47,52,50,26,45,71,62,70,47,85,70,57,69,68,60,46,51,54,54,56,58,70,64,64,49,61,40,83,54,63,63,48,80,80,81,59,93,57,83,56,51,51,25,32,30,69,52,76,68,55,87,60,74,56,75,66,25,87,74,56,81,73,79,74,76,73,74,124

Organism: NCBI:txid2305228

Secondary structure (DSSP, 8-state):
----GGG---SHHHHHH---EEEEEEEEEEEEEEETTEEEEEEEEETTTTEEE-SEEEEETTS-HHHHHHHHHHHHH---S---EEEEEE--TTTT-S-HHHHHHHHTT----TT-GGGS--EEEEEEEEE-GGG------BTTB-EEEEETTS--PBSTTHHHHHHHHHHHHHHTHHHHHHHSSSS-SSEEHHHHHHHHHHHHT----HHHHHHHHHHTT-EEEEEE---S-SS-PPEEEEE----S-GGGGSSS---------/----GGG---SHHHHHH---EEEEEEEEEEEEEEETTEEEEEEEEETTTTEEE-SEEEEETTS-HHHHHHHHHHHHH---S---EEEEEE--TTTT-S-HHHHHHHHTT----TT-GGGSPPEEEEEEEEE-TTS------BTTB-EEEEETTS--PBSTTHHHHHHHHHHHHHHTHHHHHHHSSSS-SSEEHHHHHHHHHHHHT----HHHHHHHHHHTT-EEEEEE---S-SSPPPEEEEE----S-GGGGSSS---------